Protein AF-A0A521W3B1-F1 (afdb_monomer)

Secondary structure (DSSP, 8-state):
--------------------------------------EE-EEEEESSEEEEEES--SSEETTEEEEEEEEEPTTEEEEEEEES--BS-SSEEEEESS-EEEEEEEEEPEEEEEEEEESSEEEES-EEEEEETT--EEEEEEEPTTEEEEEEEETTEEEE--SEEEE-S--S-EEEEEEEEE-EEEEEEEE-SSEEEES-S-EEEETT--EEEEEEEPTTEEEEEEEETTEE--S-SEEEE-S--S-EEEEEEEEE-EE-EEEEEESSEEEEEES--SSEETTPEEEEEEEEPTTEEEEEEEES--BSSSEEEEE-SS-EEEEEEEEE-GGGG-EE-B--HHHHHT---TTS-SSPPPSS--EEEEEEEEE-SSS--B--EESS-EEEEEEETT-TT---EEEEES--S-------TT-EEEEEEEESSSS---EEE-BSSS--EEPPGGGEEEEEEEPPPP-HHHHHHHHT-SSS-S-SS-EEES--BGGGTBT-EEE-SHHHHHHHHEETTEE--SPP--SSEETTEE--S-BS---TTTS--HHHHHHHHHHHHHHHHHTTSS-S-GGGEEE--TT-TT-TTTTEEHHHHHHHHHHHHTTPPPPTTGGG--HHHHHHHHHHHHHTTB-SS-----S-SS-----SEEGGG-TTEEEPTTPPP---SS----

Radius of gyration: 71.53 Å; Cα contacts (8 Å, |Δi|>4): 1508; chains: 1; bounding box: 133×68×221 Å

Mean predicted aligned error: 15.99 Å

Sequence (674 aa):
MKSCKARGHKLPPPLPGTYEVNLTWNENVTAKDFGNRATYTLTVNATNGSVTKNPDVTAYPEGTSVILTATPAEGYHFANWSGNLSGSENPDTLLMDGNKTVTANFALQTFTITATAVGNGIISPPGVTSVSFGGSQAYAITPDTGYHIDSIVVDGVNVGAGTSYEFTAVIANHTIDAYFSINYYTITAYITAGGTTSPSGDTSVAYGSDVTYMFYPDEGYHVENVWIDSVLVGAVSSYTFSDVASSHYLEVQFAINTYALNITIVGSGSVVKNPDQTLYNHGTTVLLTAVPSLGYFFGAWSGDASGFTDTASVTMTGEKNVTVTFVFDTAYLQTFRTASYDVWSRAVDRAGKLKAEKKKNANVVFQFNLVADASRLLMLEFSMNAAGYVTPKNSPAETLDTFTGKLPPALVLDVNGGDTITVVSLGNQGKKIKVKYGWGTSKRLKLPDSAFAENRPTLPMPNLHNVGEMLFGKTTSAFLNGLSVGIPQGLKNGNSVLLKKYNDVVSSMRKKNLFHSTSGKCLDSIGGKPMSKQQKNLPPDKHNNAFFAELLTLKLNIAASAWNYFPNGFGELTFDDPNNLTNPMNGKMINDIIPYADSLLSCVNLASPFSTMTVSEIHATISKIDSAFTAPSVDTLSFADSLRLTGVKPLFQVPFLQLTPGIVPKRVISLEAS

pLDDT: mean 87.37, std 15.31, range [28.8, 98.56]

Foldseek 3Di:
DDDDDDDDDDDDDDDDDDDDDDDDDDDDDDDDDDDDFDWAAEAEAEDQWDKDWVVDDRTHGQFDKIWIAIGGHPQKDFDWKDWQGTDRDGRDIDTPNHHTYIYTDIDGDKAWEAEEEAPAWDKPPHGIDIATAQAKDKIFTGGDQQKAFQFKAKQNRTPGGDRMDMDGRDPYHIYIYIYIDGDKAKAAEAEDPFWAKVVGGIDIDTAQAKDKIFIGGDQQKAFQWKDKQNHTPGGDRMDMDGRDPYHIYIYTYMDGDKEAAAEAEADAWDKDWVVDDRIDTAFDKIKIATGGAAQWDWAWKDFQWTDRDSITMHTPNYYGYMYTYIHGNCQLQDFWAFAFLVLLLCKDEPVSHRAKHDQDFFKKKWKFKDAAQAQFFKAKFKPAWKWWFKDFPVGRVDTQFIDTTGDDDDTGGRDGHGTMMMITIMGRHQDFMWMWMDGHDPDTDTDDPVRIPGGHGFTDDIISNVLLQQCLDPVAHLQCQADKFAAQDDPAGFQIEGANGSVQVSQQQEDRPHGQDDEAAARQDWPPHGRPHYHNHHHCVTHRHLLSSLLSRLVSSQSCQLQQQIPHCLQQKQFADPVCNPQPSHRPRNVRLNVVSSCQNSVHADDPPCRPPHSRSSSVVSSLSSPQFHDSDQDDDTPDPDNHTYGRGGNSSRSGIHRNPPDDGDNDDHPDDD

Nearest PDB structures (foldseek):
  6qe7-assembly2_B  TM=2.746E-01  e=2.166E-01  Acetivibrio thermocellus
  6qdi-assembly1_A  TM=1.644E-01  e=8.496E-03  Acetivibrio clariflavus
  6qe7-assembly1_A  TM=1.475E-01  e=1.251E-01  Acetivibrio thermocellus
  6qe7-assembly3_C  TM=2.201E-01  e=9.023E-01  Acetivibrio thermocellus
  6v1v-assembly1_C  TM=1.370E-01  e=1.251E-01  Bacillus thuringiensis

Solvent-accessible surface area (backbone atoms only — not comparable to full-atom values): 37167 Å² total; per-residue (Å²): 138,87,79,90,84,87,89,88,90,91,88,86,90,92,86,90,84,91,83,90,83,93,80,87,78,91,81,91,79,84,86,79,91,77,70,93,71,62,65,25,44,75,48,78,46,56,57,66,38,44,71,50,57,43,75,76,71,86,58,41,52,62,73,40,69,31,38,41,37,67,47,50,32,92,57,34,37,74,57,32,42,33,77,78,42,72,53,65,71,75,63,40,77,47,70,32,84,51,72,40,46,34,32,49,42,48,41,74,35,68,31,46,36,38,31,42,55,50,66,52,43,47,40,40,73,62,41,77,45,82,42,48,51,58,34,67,52,70,34,44,38,48,51,34,95,53,36,38,61,61,33,30,28,46,77,84,42,75,77,48,58,64,60,55,53,70,52,64,58,35,84,57,68,48,39,38,41,39,31,39,38,76,37,71,28,46,37,42,50,51,72,43,72,44,44,50,48,44,69,70,53,69,43,82,40,48,47,62,40,68,50,63,39,39,54,46,52,38,97,51,32,37,58,59,36,28,29,50,72,88,43,79,76,35,65,59,63,56,53,70,51,65,58,34,83,61,64,46,41,40,39,40,40,35,39,72,40,69,27,45,74,46,80,46,80,43,73,46,59,52,72,50,55,45,72,76,70,79,59,40,48,48,68,41,64,34,41,37,38,58,44,54,32,87,47,31,39,78,55,34,42,31,75,67,31,69,44,79,53,60,53,47,64,41,66,29,84,48,74,39,51,32,35,42,35,26,43,74,46,70,73,34,62,48,39,33,40,35,43,28,45,67,57,49,61,62,31,47,20,102,83,76,44,76,40,53,44,68,99,48,50,40,27,14,46,34,26,36,64,49,68,35,89,44,71,38,41,44,35,57,35,50,79,46,42,31,38,37,41,31,20,42,64,91,42,76,88,47,74,72,50,73,52,69,46,60,50,74,84,76,50,90,44,94,47,51,53,67,42,45,37,32,41,46,38,42,29,71,45,37,45,69,79,52,46,29,35,28,65,71,55,93,65,66,48,72,61,58,86,83,53,40,82,36,61,45,52,33,55,50,69,58,37,59,40,39,55,42,49,47,42,46,28,95,90,56,34,63,36,82,92,28,46,72,46,34,49,65,41,74,103,46,30,7,23,19,32,46,26,73,40,45,70,29,47,52,38,26,46,26,46,94,93,44,57,48,76,44,70,46,62,48,31,60,50,44,88,90,39,71,27,74,42,49,29,60,54,62,25,24,94,56,66,36,31,33,33,61,40,33,57,54,28,45,57,48,35,35,48,31,7,44,70,47,35,19,32,66,35,60,34,53,22,20,31,37,41,85,91,44,81,82,45,89,58,48,80,30,35,50,59,67,48,48,63,59,49,23,27,42,33,27,65,41,83,53,62,84,92,51,56,79,70,49,54,60,60,55,34,52,53,47,50,52,59,22,44,61,28,44,59,98,68,72,60,76,44,61,81,53,100,65,70,43,41,58,45,68,47,36,40,63,80,32,86,40,53,43,82,35,85,94,62,73,63,66,78,63,79,66,86,79,90,130

Structure (mmCIF, N/CA/C/O backbone):
data_AF-A0A521W3B1-F1
#
_entry.id   AF-A0A521W3B1-F1
#
loop_
_atom_site.group_PDB
_atom_site.id
_atom_site.type_symbol
_atom_site.label_atom_id
_atom_site.label_alt_id
_atom_site.label_comp_id
_atom_site.label_asym_id
_atom_site.label_entity_id
_atom_site.label_seq_id
_atom_site.pdbx_PDB_ins_code
_atom_site.Cartn_x
_atom_site.Cartn_y
_atom_site.Cartn_z
_atom_site.occupancy
_atom_site.B_iso_or_equiv
_atom_site.auth_seq_id
_atom_site.auth_comp_id
_atom_site.auth_asym_id
_atom_site.auth_atom_id
_atom_site.pdbx_PDB_model_num
ATOM 1 N N . MET A 1 1 ? -72.314 27.930 79.823 1.00 35.38 1 MET A N 1
ATOM 2 C CA . MET A 1 1 ? -73.583 28.131 80.578 1.00 35.38 1 MET A CA 1
ATOM 3 C C . MET A 1 1 ? -73.934 26.814 81.258 1.00 35.38 1 MET A C 1
ATOM 5 O O . MET A 1 1 ? -73.541 25.803 80.703 1.00 35.38 1 MET A O 1
ATOM 9 N N . LYS A 1 2 ? -74.646 26.713 82.387 1.00 40.19 2 LYS A N 1
ATOM 10 C CA . LYS A 1 2 ? -75.172 27.641 83.427 1.00 40.19 2 LYS A CA 1
ATOM 11 C C . LYS A 1 2 ? -75.538 26.714 84.620 1.00 40.19 2 LYS A C 1
ATOM 13 O O . LYS A 1 2 ? -75.957 25.598 84.351 1.00 40.19 2 LYS A O 1
ATOM 18 N N . SER A 1 3 ? -75.500 27.059 85.909 1.00 42.88 3 SER A N 1
ATOM 19 C CA . SER A 1 3 ? -74.935 28.177 86.698 1.00 42.88 3 SER A CA 1
ATOM 20 C C . SER A 1 3 ? -75.215 27.883 88.199 1.00 42.88 3 SER A C 1
ATOM 22 O O . SER A 1 3 ? -75.872 26.886 88.479 1.00 42.88 3 SER A O 1
ATOM 24 N N . CYS A 1 4 ? -74.855 28.788 89.131 1.00 37.09 4 CYS A N 1
ATOM 25 C CA . CYS A 1 4 ? -75.240 28.778 90.572 1.00 37.09 4 CYS A CA 1
ATOM 26 C C . CYS A 1 4 ? -74.471 27.779 91.493 1.00 37.09 4 CYS A C 1
ATOM 28 O O . CYS A 1 4 ? -74.009 26.761 91.005 1.00 37.09 4 CYS A O 1
ATOM 30 N N . LYS A 1 5 ? -74.286 28.000 92.821 1.00 38.69 5 LYS A N 1
ATOM 31 C CA . LYS A 1 5 ? -74.581 29.169 93.711 1.00 38.69 5 LYS A CA 1
ATOM 32 C C . LYS A 1 5 ? -73.788 29.172 95.064 1.00 38.69 5 LYS A C 1
ATOM 34 O O . LYS A 1 5 ? -73.980 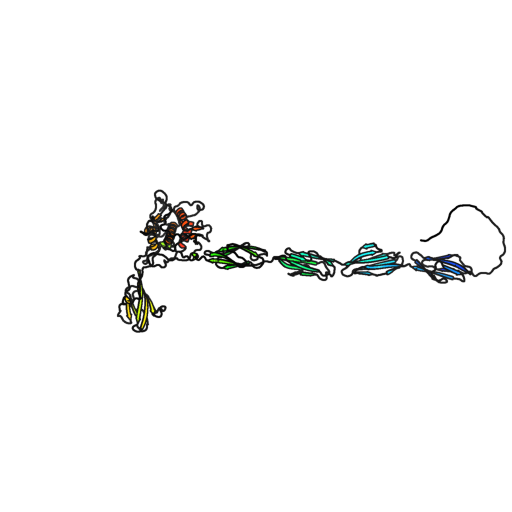28.280 95.870 1.00 38.69 5 LYS A O 1
ATOM 39 N N . ALA A 1 6 ? -73.050 30.262 95.333 1.00 41.06 6 ALA A N 1
ATOM 40 C CA . ALA A 1 6 ? -72.999 31.125 96.553 1.00 41.06 6 ALA A CA 1
ATOM 41 C C . ALA A 1 6 ? -72.744 30.651 98.036 1.00 41.06 6 ALA A C 1
ATOM 43 O O . ALA A 1 6 ? -73.473 29.817 98.559 1.00 41.06 6 ALA A O 1
ATOM 44 N N . ARG A 1 7 ? -71.933 31.480 98.761 1.00 35.88 7 ARG A N 1
ATOM 45 C CA . ARG A 1 7 ? -71.733 31.692 100.248 1.00 35.88 7 ARG A CA 1
ATOM 46 C C . ARG A 1 7 ? -70.858 30.676 101.033 1.00 35.88 7 ARG A C 1
ATOM 48 O O . ARG A 1 7 ? -70.851 29.514 100.669 1.00 35.88 7 ARG A O 1
ATOM 55 N N . GLY A 1 8 ? -70.131 31.026 102.123 1.00 37.16 8 GLY A N 1
ATOM 56 C CA . GLY A 1 8 ? -69.824 32.326 102.796 1.00 37.16 8 GLY A CA 1
ATOM 57 C C . GLY A 1 8 ? -69.044 32.173 104.150 1.00 37.16 8 GLY A C 1
ATOM 58 O O . GLY A 1 8 ? -69.120 31.110 104.751 1.00 37.16 8 GLY A O 1
ATOM 59 N N . HIS A 1 9 ? -68.305 33.194 104.648 1.00 39.91 9 HIS A N 1
ATOM 60 C CA . HIS A 1 9 ? -67.368 33.125 105.821 1.00 39.91 9 HIS A CA 1
ATOM 61 C C . HIS A 1 9 ? -67.829 33.841 107.128 1.00 39.91 9 HIS A C 1
ATOM 63 O O . HIS A 1 9 ? -68.325 34.962 107.013 1.00 39.91 9 HIS A O 1
ATOM 69 N N . LYS A 1 10 ? -67.472 33.323 108.337 1.00 35.34 10 LYS A N 1
ATOM 70 C CA . LYS A 1 10 ? -66.626 33.975 109.405 1.00 35.34 10 LYS A CA 1
ATOM 71 C C . LYS A 1 10 ? -66.477 33.154 110.734 1.00 35.34 10 LYS A C 1
ATOM 73 O O . LYS A 1 10 ? -66.978 32.043 110.817 1.00 35.34 10 LYS A O 1
ATOM 78 N N . LEU A 1 11 ? -65.693 33.687 111.694 1.00 35.09 11 LEU A N 1
ATOM 79 C CA . LEU A 1 11 ? -65.062 33.112 112.927 1.00 35.09 11 LEU A CA 1
ATOM 80 C C . LEU A 1 11 ? -65.792 33.525 114.254 1.00 35.09 11 LEU A C 1
ATOM 82 O O . LEU A 1 11 ? -66.697 34.352 114.138 1.00 35.09 11 LEU A O 1
ATOM 86 N N . PRO A 1 12 ? -65.273 33.274 115.496 1.00 56.25 12 PRO A N 1
ATOM 87 C CA . PRO A 1 12 ? -64.873 32.045 116.253 1.00 56.25 12 PRO A CA 1
ATOM 88 C C . PRO A 1 12 ? -65.523 32.043 117.697 1.00 56.25 12 PRO A C 1
ATOM 90 O O . PRO A 1 12 ? -66.515 32.759 117.846 1.00 56.25 12 PRO A O 1
ATOM 93 N N . PRO A 1 13 ? -65.019 31.409 118.807 1.00 53.50 13 PRO A N 1
ATOM 94 C CA . PRO A 1 13 ? -64.042 30.321 119.062 1.00 53.50 13 PRO A CA 1
ATOM 95 C C . PRO A 1 13 ? -64.770 29.064 119.661 1.00 53.50 13 PRO A C 1
ATOM 97 O O . PRO A 1 13 ? -65.581 28.582 118.871 1.00 53.50 13 PRO A O 1
ATOM 100 N N . PRO A 1 14 ? -64.636 28.489 120.909 1.00 41.62 14 PRO A N 1
ATOM 101 C CA . PRO A 1 14 ? -63.786 28.675 122.124 1.00 41.62 14 PRO A CA 1
ATOM 102 C C . PRO A 1 14 ? -62.988 27.391 122.567 1.00 41.62 14 PRO A C 1
ATOM 104 O O . PRO A 1 14 ? -62.739 26.513 121.749 1.00 41.62 14 PRO A O 1
ATOM 107 N N . LEU A 1 15 ? -62.600 27.274 123.858 1.00 46.12 15 LEU A N 1
ATOM 108 C CA . LEU A 1 15 ? -62.095 26.068 124.577 1.00 46.12 15 LEU A CA 1
ATOM 109 C C . LEU A 1 15 ? -62.776 25.968 125.968 1.00 46.12 15 LEU A C 1
ATOM 111 O O . LEU A 1 15 ? -63.083 27.023 126.531 1.00 46.12 15 LEU A O 1
ATOM 115 N N . PRO A 1 16 ? -63.071 24.762 126.510 1.00 41.06 16 PRO A N 1
ATOM 116 C CA . PRO A 1 16 ? -62.206 24.055 127.493 1.00 41.06 16 PRO A CA 1
ATOM 117 C C . PRO A 1 16 ? -62.251 22.505 127.300 1.00 41.06 16 PRO A C 1
ATOM 119 O O . PRO A 1 16 ? -62.850 22.048 126.334 1.00 41.06 16 PRO A O 1
ATOM 122 N N . GLY A 1 17 ? -61.683 21.603 128.118 1.00 36.12 17 GLY A N 1
ATOM 123 C CA . GLY A 1 17 ? -60.849 21.661 129.336 1.00 36.12 17 GLY A CA 1
ATOM 124 C C . GLY A 1 17 ? -60.565 20.229 129.854 1.00 36.12 17 GLY A C 1
ATOM 125 O O . GLY A 1 17 ? -61.241 19.290 129.438 1.00 36.12 17 GLY A O 1
ATOM 126 N N . THR A 1 18 ? -59.568 20.031 130.725 1.00 33.84 18 THR A N 1
ATOM 127 C CA . THR A 1 18 ? -59.170 18.704 131.249 1.00 33.84 18 THR A CA 1
ATOM 128 C C . THR A 1 18 ? -59.907 18.299 132.529 1.00 33.84 18 THR A C 1
ATOM 130 O O . THR A 1 18 ? -60.139 19.131 133.403 1.00 33.84 18 THR A O 1
ATOM 133 N N . TYR A 1 19 ? -60.175 16.996 132.680 1.00 40.00 19 TYR A N 1
ATOM 134 C CA . TYR A 1 19 ? -60.638 16.378 133.929 1.00 40.00 19 TYR A CA 1
ATOM 135 C C . TYR A 1 19 ? -59.984 15.004 134.120 1.00 40.00 19 TYR A C 1
ATOM 137 O O . TYR A 1 19 ? -60.148 14.121 133.281 1.00 40.00 19 TYR A O 1
ATOM 145 N N . GLU A 1 20 ? -59.281 14.810 135.236 1.00 36.75 20 GLU A N 1
ATOM 146 C CA . GLU A 1 20 ? -58.991 13.472 135.761 1.00 36.75 20 GLU A CA 1
ATOM 147 C C . GLU A 1 20 ? -60.171 12.999 136.615 1.00 36.75 20 GLU A C 1
ATOM 149 O O . GLU A 1 20 ? -60.759 13.786 137.359 1.00 36.75 20 GLU A O 1
ATOM 154 N N . VAL A 1 21 ? -60.495 11.706 136.553 1.00 36.50 21 VAL A N 1
ATOM 155 C CA . VAL A 1 21 ? -61.472 11.072 137.448 1.00 36.50 21 VAL A CA 1
ATOM 156 C C . VAL A 1 21 ? -60.883 9.767 137.971 1.00 36.50 21 VAL A C 1
ATOM 158 O O . VAL A 1 21 ? -60.970 8.723 137.330 1.00 36.50 21 VAL A O 1
ATOM 161 N N . ASN A 1 22 ? -60.285 9.829 139.162 1.00 35.62 22 ASN A N 1
ATOM 162 C CA . ASN A 1 22 ? -59.974 8.635 139.941 1.00 35.62 22 ASN A CA 1
ATOM 163 C C . ASN A 1 22 ? -61.256 8.150 140.633 1.00 35.62 22 ASN A C 1
ATOM 165 O O . ASN A 1 22 ? -61.787 8.840 141.501 1.00 35.62 22 ASN A O 1
ATOM 169 N N . LEU A 1 23 ? -61.733 6.959 140.268 1.00 36.31 23 LEU A N 1
ATOM 170 C CA . LEU A 1 23 ? -62.827 6.268 140.951 1.00 36.31 23 LEU A CA 1
ATOM 171 C C . LEU A 1 23 ? -62.409 4.837 141.286 1.00 36.31 23 LEU A C 1
ATOM 173 O O . LEU A 1 23 ? -62.502 3.930 140.463 1.00 36.31 23 LEU A O 1
ATOM 177 N N . THR A 1 24 ? -61.968 4.640 142.524 1.00 41.38 24 THR A N 1
ATOM 178 C CA . THR A 1 24 ? -61.891 3.321 143.151 1.00 41.38 24 THR A CA 1
ATOM 179 C C . THR A 1 24 ? -63.218 3.015 143.837 1.00 41.38 24 THR A C 1
ATOM 181 O O . THR A 1 24 ? -63.711 3.820 144.625 1.00 41.38 24 THR A O 1
ATOM 184 N N . TRP A 1 25 ? -63.780 1.832 143.589 1.00 31.67 25 TRP A N 1
ATOM 185 C CA . TRP A 1 25 ? -64.790 1.257 144.476 1.00 31.67 25 TRP A CA 1
ATOM 186 C C . TRP A 1 25 ? -64.670 -0.265 144.509 1.00 31.67 25 TRP A C 1
ATOM 188 O O . TRP A 1 25 ? -64.909 -0.944 143.512 1.00 31.67 25 TRP A O 1
ATOM 198 N N . ASN A 1 26 ? -64.300 -0.791 145.675 1.00 39.19 26 ASN A N 1
ATOM 199 C CA . ASN A 1 26 ? -64.553 -2.183 146.014 1.00 39.19 26 ASN A CA 1
ATOM 200 C C . ASN A 1 26 ? -66.007 -2.267 146.482 1.00 39.19 26 ASN A C 1
ATOM 202 O O . ASN A 1 26 ? -66.344 -1.558 147.422 1.00 39.19 26 ASN A O 1
ATOM 206 N N . GLU A 1 27 ? -66.823 -3.151 145.908 1.00 40.72 27 GLU A N 1
ATOM 207 C CA . GLU A 1 27 ? -67.439 -4.259 146.660 1.00 40.72 27 GLU A CA 1
ATOM 208 C C . GLU A 1 27 ? -68.340 -5.133 145.776 1.00 40.72 27 GLU A C 1
ATOM 210 O O . GLU A 1 27 ? -68.701 -4.785 144.652 1.00 40.72 27 GLU A O 1
ATOM 215 N N . ASN A 1 28 ? -68.633 -6.335 146.271 1.00 38.62 28 ASN A N 1
ATOM 216 C CA . ASN A 1 28 ? -69.286 -7.394 145.510 1.00 38.62 28 ASN A CA 1
ATOM 217 C C . ASN A 1 28 ? -70.799 -7.169 145.379 1.00 38.62 28 ASN A C 1
ATOM 219 O O . ASN A 1 28 ? -71.488 -6.985 146.381 1.00 38.62 28 ASN A O 1
ATOM 223 N N . VAL A 1 29 ? -71.338 -7.371 144.175 1.00 39.66 29 VAL A N 1
ATOM 224 C CA . VAL A 1 29 ? -72.739 -7.779 143.985 1.00 39.66 29 VAL A CA 1
ATOM 225 C C . VAL A 1 29 ? -72.744 -9.105 143.229 1.00 39.66 29 VAL A C 1
ATOM 227 O O . VAL A 1 29 ? -72.025 -9.279 142.246 1.00 39.66 29 VAL A O 1
ATOM 230 N N . THR A 1 30 ? -73.503 -10.072 143.738 1.00 39.09 30 THR A N 1
ATOM 231 C CA . THR A 1 30 ? -73.473 -11.469 143.296 1.00 39.09 30 THR A CA 1
ATOM 232 C C . THR A 1 30 ? -74.085 -11.682 141.913 1.00 39.09 30 THR A C 1
ATOM 234 O O . THR A 1 30 ? -75.020 -10.996 141.499 1.00 39.09 30 THR A O 1
ATOM 237 N N . ALA A 1 31 ? -73.563 -12.685 141.203 1.00 35.56 31 ALA A N 1
ATOM 238 C CA . ALA A 1 31 ? -74.021 -13.048 139.871 1.00 35.56 31 ALA A CA 1
ATOM 239 C C . ALA A 1 31 ? -75.492 -13.494 139.856 1.00 35.56 31 ALA A C 1
ATOM 241 O O . ALA A 1 31 ? -75.948 -14.237 140.728 1.00 35.56 31 ALA A O 1
ATOM 242 N N . LYS A 1 32 ? -76.203 -13.112 138.792 1.00 39.34 32 LYS A N 1
ATOM 243 C CA . LYS A 1 32 ? -77.441 -13.765 138.370 1.00 39.34 32 LYS A CA 1
ATOM 244 C C . LYS A 1 32 ? -77.099 -14.637 137.167 1.00 39.34 32 LYS A C 1
ATOM 246 O O . LYS A 1 32 ? -76.738 -14.101 136.122 1.00 39.34 32 LYS A O 1
ATOM 251 N N . ASP A 1 33 ? -77.143 -15.953 137.354 1.00 43.66 33 ASP A N 1
ATOM 252 C CA . ASP A 1 33 ? -76.769 -16.927 136.325 1.00 43.66 33 ASP A CA 1
ATOM 253 C C . ASP A 1 33 ? -77.606 -16.730 135.050 1.00 43.66 33 ASP A C 1
ATOM 255 O O . ASP A 1 33 ? -78.838 -16.696 135.092 1.00 43.66 33 ASP A O 1
ATOM 259 N N . PHE A 1 34 ? -76.903 -16.581 133.929 1.00 41.25 34 PHE A N 1
ATOM 260 C CA . PHE A 1 34 ? -77.459 -16.517 132.585 1.00 41.25 34 PHE A CA 1
ATOM 261 C C . PHE A 1 34 ? -76.656 -17.400 131.629 1.00 41.25 34 PHE A C 1
ATOM 263 O O . PHE A 1 34 ? -76.143 -16.923 130.621 1.00 41.25 34 PHE A O 1
ATOM 270 N N . GLY A 1 35 ? -76.610 -18.697 131.937 1.00 47.25 35 GLY A N 1
ATOM 271 C CA . GLY A 1 35 ? -76.574 -19.767 130.941 1.00 47.25 35 GLY A CA 1
ATOM 272 C C . GLY A 1 35 ? -75.286 -19.848 130.126 1.00 47.25 35 GLY A C 1
ATOM 273 O O . GLY A 1 35 ? -75.034 -19.035 129.243 1.00 47.25 35 GLY A O 1
ATOM 274 N N . ASN A 1 36 ? -74.519 -20.907 130.381 1.00 47.75 36 ASN A N 1
ATOM 275 C CA . ASN A 1 36 ? -73.306 -21.299 129.665 1.00 47.75 36 ASN A CA 1
ATOM 276 C C . ASN A 1 36 ? -73.469 -21.239 128.127 1.00 47.75 36 ASN A C 1
ATOM 278 O O . ASN A 1 36 ? -73.874 -22.223 127.506 1.00 47.75 36 ASN A O 1
ATOM 282 N N . ARG A 1 37 ? -73.180 -20.079 127.516 1.00 61.00 37 ARG A N 1
ATOM 283 C CA . ARG A 1 37 ? -73.238 -19.891 126.060 1.00 61.00 37 ARG A CA 1
ATOM 284 C C . ARG A 1 37 ? -72.166 -20.746 125.410 1.00 61.00 37 ARG A C 1
ATOM 286 O O . ARG A 1 37 ? -71.028 -20.757 125.880 1.00 61.00 37 ARG A O 1
ATOM 293 N N . ALA A 1 38 ? -72.514 -21.411 124.313 1.00 75.25 38 ALA A N 1
ATOM 294 C CA . ALA A 1 38 ? -71.528 -22.133 123.532 1.00 75.25 38 ALA A CA 1
ATOM 295 C C . ALA A 1 38 ? -70.429 -21.164 123.069 1.00 75.25 38 ALA A C 1
ATOM 297 O O . ALA A 1 38 ? -70.707 -20.068 122.569 1.00 75.25 38 ALA A O 1
ATOM 298 N N . THR A 1 39 ? -69.177 -21.562 123.276 1.00 83.31 39 THR A N 1
ATOM 299 C CA . THR A 1 39 ? -68.014 -20.881 122.718 1.00 83.31 39 THR A CA 1
ATOM 300 C C . THR A 1 39 ? -67.378 -21.780 121.673 1.00 83.31 39 THR A C 1
ATOM 302 O O . THR A 1 39 ? -67.251 -22.991 121.860 1.00 83.31 39 THR A O 1
ATOM 305 N N . TYR A 1 40 ? -67.011 -21.178 120.549 1.00 90.00 40 TYR A N 1
ATOM 306 C CA . TYR A 1 40 ? -66.576 -21.890 119.360 1.00 90.00 40 TYR A CA 1
ATOM 307 C C . TYR A 1 40 ? -65.163 -21.492 118.954 1.00 90.00 40 TYR A C 1
ATOM 309 O O . TYR A 1 40 ? -64.764 -20.332 119.079 1.00 90.00 40 TYR A O 1
ATOM 317 N N . THR A 1 41 ? -64.397 -22.454 118.449 1.00 90.81 41 THR A N 1
ATOM 318 C CA . THR A 1 41 ? -63.052 -22.218 117.920 1.00 90.81 41 THR A CA 1
ATOM 319 C C . THR A 1 41 ? -63.105 -21.834 116.443 1.00 90.81 41 THR A C 1
ATOM 321 O O . THR A 1 41 ? -63.886 -22.386 115.665 1.00 90.81 41 THR A O 1
ATOM 324 N N . LEU A 1 42 ? -62.246 -20.887 116.057 1.00 91.75 42 LEU A N 1
ATOM 325 C CA . LEU A 1 42 ? -62.015 -20.507 114.666 1.00 91.75 42 LEU A CA 1
ATOM 326 C C . LEU A 1 42 ? -60.562 -20.801 114.287 1.00 91.75 42 LEU A C 1
ATOM 328 O O . LEU A 1 42 ? -59.644 -20.085 114.692 1.00 91.75 42 LEU A O 1
ATOM 332 N N . THR A 1 43 ? -60.367 -21.847 113.490 1.00 91.94 43 THR A N 1
ATOM 333 C CA . THR A 1 43 ? -59.073 -22.169 112.881 1.00 91.94 43 THR A CA 1
ATOM 334 C C . THR A 1 43 ? -58.944 -21.407 111.566 1.00 91.94 43 THR A C 1
ATOM 336 O O . THR A 1 43 ? -59.787 -21.556 110.681 1.00 91.94 43 THR A O 1
ATOM 339 N N . VAL A 1 44 ? -57.885 -20.609 111.418 1.00 92.31 44 VAL A N 1
ATOM 340 C CA . VAL A 1 44 ? -57.539 -19.954 110.148 1.00 92.31 44 VAL A CA 1
ATOM 341 C C . VAL A 1 44 ? -56.277 -20.577 109.563 1.00 92.31 44 VAL A C 1
ATOM 343 O O . VAL A 1 44 ? -55.263 -20.685 110.248 1.00 92.31 44 VAL A O 1
ATOM 346 N N . ASN A 1 45 ? -56.347 -20.978 108.296 1.00 92.19 45 ASN A N 1
ATOM 347 C CA . ASN A 1 45 ? -55.228 -21.533 107.542 1.00 92.19 45 ASN A CA 1
ATOM 348 C C . ASN A 1 45 ? -54.794 -20.546 106.452 1.00 92.19 45 ASN A C 1
ATOM 350 O O . ASN A 1 45 ? -55.631 -19.949 105.768 1.00 92.19 45 ASN A O 1
ATOM 354 N N . ALA A 1 46 ? -53.485 -20.413 106.261 1.00 90.69 46 ALA A N 1
ATOM 355 C CA . ALA A 1 46 ? -52.885 -19.610 105.206 1.00 90.69 46 ALA A CA 1
ATOM 356 C C . ALA A 1 46 ? -51.560 -20.244 104.769 1.00 90.69 46 ALA A C 1
ATOM 358 O O . ALA A 1 46 ? -50.794 -20.717 105.607 1.00 90.69 46 ALA A O 1
ATOM 359 N N . THR A 1 47 ? -51.286 -20.201 103.468 1.00 87.69 47 THR A N 1
ATOM 360 C CA . THR A 1 47 ? -50.003 -20.584 102.867 1.00 87.69 47 THR A CA 1
ATOM 361 C C . THR A 1 47 ? -49.714 -19.579 101.760 1.00 87.69 47 THR A C 1
ATOM 363 O O . THR A 1 47 ? -50.623 -19.242 101.007 1.00 87.69 47 THR A O 1
ATOM 366 N N . ASN A 1 48 ? -48.478 -19.081 101.664 1.00 89.50 48 ASN A N 1
ATOM 367 C CA . ASN A 1 48 ? -48.094 -17.979 100.763 1.00 89.50 48 ASN A CA 1
ATOM 368 C C . ASN A 1 48 ? -48.837 -16.650 101.038 1.00 89.50 48 ASN A C 1
ATOM 370 O O . ASN A 1 48 ? -49.081 -15.831 100.153 1.00 89.50 48 ASN A O 1
ATOM 374 N N . GLY A 1 49 ? -49.183 -16.439 102.305 1.00 91.12 49 GLY A N 1
ATOM 375 C CA . GLY A 1 49 ? -49.843 -15.252 102.830 1.00 91.12 49 GLY A CA 1
ATOM 376 C C . GLY A 1 49 ? -50.185 -15.458 104.303 1.00 91.12 49 GLY A C 1
ATOM 377 O O . GLY A 1 49 ? -49.728 -16.414 104.931 1.00 91.12 49 GLY A O 1
ATOM 378 N N . SER A 1 50 ? -50.998 -14.569 104.861 1.00 92.00 50 SER A N 1
ATOM 379 C CA . SER A 1 50 ? -51.436 -14.606 106.259 1.00 92.00 50 SER A CA 1
ATOM 380 C C . SER A 1 50 ? -52.908 -14.221 106.385 1.00 92.00 50 SER A C 1
ATOM 382 O O . SER A 1 50 ? -53.457 -13.557 105.507 1.00 92.00 50 SER A O 1
ATOM 384 N N . VAL A 1 51 ? -53.548 -14.636 107.480 1.00 94.06 51 VAL A N 1
ATOM 385 C CA . VAL A 1 51 ? -54.921 -14.244 107.824 1.00 94.06 51 VAL A CA 1
ATOM 386 C C . VAL A 1 51 ? -54.926 -13.632 109.213 1.00 94.06 51 VAL A C 1
ATOM 388 O O . VAL A 1 51 ? -54.512 -14.281 110.174 1.00 94.06 51 VAL A O 1
ATOM 391 N N . THR A 1 52 ? -55.416 -12.400 109.328 1.00 93.44 52 THR A N 1
ATOM 392 C CA . THR A 1 52 ? -55.692 -11.766 110.622 1.00 93.44 52 THR A CA 1
ATOM 393 C C . THR A 1 52 ? -57.173 -11.895 110.968 1.00 93.44 52 THR A C 1
ATOM 395 O O . THR A 1 52 ? -58.035 -11.872 110.089 1.00 93.44 52 THR A O 1
ATOM 398 N N . LYS A 1 53 ? -57.459 -12.063 112.262 1.00 93.56 53 LYS A N 1
ATOM 399 C CA . LYS A 1 53 ? -58.810 -12.122 112.838 1.00 93.56 53 LYS A CA 1
ATOM 400 C C . LYS A 1 53 ? -59.084 -10.817 113.581 1.00 93.56 53 LYS A C 1
ATOM 402 O O . LYS A 1 53 ? -58.190 -10.301 114.249 1.00 93.56 53 LYS A O 1
ATOM 407 N N . ASN A 1 54 ? -60.304 -10.296 113.502 1.00 92.25 54 ASN A N 1
ATOM 408 C CA . ASN A 1 54 ? -60.737 -9.166 114.320 1.00 92.25 54 ASN A CA 1
ATOM 409 C C . ASN A 1 54 ? -62.193 -9.356 114.801 1.00 92.25 54 ASN A C 1
ATOM 411 O O . ASN A 1 54 ? -63.098 -9.350 113.962 1.00 92.25 54 ASN A O 1
ATOM 415 N N . PRO A 1 55 ? -62.445 -9.506 116.117 1.00 89.00 55 PRO A N 1
ATOM 416 C CA . PRO A 1 55 ? -61.448 -9.633 117.190 1.00 89.00 55 PRO A CA 1
ATOM 417 C C . PRO A 1 55 ? -60.613 -10.917 117.042 1.00 89.00 55 PRO A C 1
ATOM 419 O O . PRO A 1 55 ? -61.094 -11.888 116.467 1.00 89.00 55 PRO A O 1
ATOM 422 N N . ASP A 1 56 ? -59.386 -10.945 117.573 1.00 92.00 56 ASP A N 1
ATOM 423 C CA . ASP A 1 56 ? -58.621 -12.193 117.715 1.00 92.00 56 ASP A CA 1
ATOM 424 C C . ASP A 1 56 ? -58.695 -12.698 119.163 1.00 92.00 56 ASP A C 1
ATOM 426 O O . ASP A 1 56 ? -58.102 -12.120 120.075 1.00 92.00 56 ASP A O 1
ATOM 430 N N . VAL A 1 57 ? -59.457 -13.773 119.371 1.00 88.06 57 VAL A N 1
ATOM 431 C CA . VAL A 1 57 ? -59.578 -14.488 120.647 1.00 88.06 57 VAL A CA 1
ATOM 432 C C . VAL A 1 57 ? -59.499 -16.004 120.443 1.00 88.06 57 VAL A C 1
ATOM 434 O O . VAL A 1 57 ? -59.708 -16.525 119.346 1.00 88.06 57 VAL A O 1
ATOM 437 N N . THR A 1 58 ? -59.192 -16.733 121.519 1.00 84.56 58 THR A N 1
ATOM 438 C CA . THR A 1 58 ? -59.016 -18.197 121.505 1.00 84.56 58 THR A CA 1
ATOM 439 C C . THR A 1 58 ? -60.325 -18.978 121.360 1.00 84.56 58 THR A C 1
ATOM 441 O O . THR A 1 58 ? -60.310 -20.091 120.836 1.00 84.56 58 THR A O 1
ATOM 444 N N . ALA A 1 59 ? -61.451 -18.406 121.791 1.00 86.88 59 ALA A N 1
ATOM 445 C CA . ALA A 1 59 ? -62.793 -18.932 121.563 1.00 86.88 59 ALA A CA 1
ATOM 446 C C . ALA A 1 59 ? -63.810 -17.781 121.497 1.00 86.88 59 ALA A C 1
ATOM 448 O O . ALA A 1 59 ? -63.704 -16.805 122.240 1.00 86.88 59 ALA A O 1
ATOM 449 N N . TYR A 1 60 ? -64.800 -17.911 120.617 1.00 89.25 60 TYR A N 1
ATOM 450 C CA . TYR A 1 60 ? -65.782 -16.874 120.297 1.00 89.25 60 TYR A CA 1
ATOM 451 C C . TYR A 1 60 ? -67.151 -17.261 120.862 1.00 89.25 60 TYR A C 1
ATOM 453 O O . TYR A 1 60 ? -67.579 -18.392 120.629 1.00 89.25 60 TYR A O 1
ATOM 461 N N . PRO A 1 61 ? -67.868 -16.371 121.569 1.00 87.75 61 PRO A N 1
ATOM 462 C CA . PRO A 1 61 ? -69.266 -16.605 121.915 1.00 87.75 61 PRO A CA 1
ATOM 463 C C . PRO A 1 61 ? -70.130 -16.823 120.667 1.00 87.75 61 PRO A C 1
ATOM 465 O O . PRO A 1 61 ? -69.954 -16.132 119.660 1.00 87.75 61 PRO A O 1
ATOM 468 N N . GLU A 1 62 ? -71.094 -17.736 120.756 1.00 86.69 62 GLU A N 1
ATOM 469 C CA . GLU A 1 62 ? -72.135 -17.933 119.744 1.00 86.69 62 GLU A CA 1
ATOM 470 C C . GLU A 1 62 ? -72.760 -16.598 119.284 1.00 86.69 62 GLU A C 1
ATOM 472 O O . GLU A 1 62 ? -73.140 -15.749 120.099 1.00 86.69 62 GLU A O 1
ATOM 477 N N . GLY A 1 63 ? -72.834 -16.407 117.963 1.00 85.38 63 GLY A N 1
ATOM 478 C CA . GLY A 1 63 ? -73.334 -15.188 117.321 1.00 85.38 63 GLY A CA 1
ATOM 479 C C . GLY A 1 63 ? -72.310 -14.056 117.160 1.00 85.38 63 GLY A C 1
ATOM 480 O O . GLY A 1 63 ? -72.683 -12.969 116.725 1.00 85.38 63 GLY A O 1
ATOM 481 N N . THR A 1 64 ? -71.030 -14.270 117.486 1.00 91.44 64 THR A N 1
ATOM 482 C CA . THR A 1 64 ? -69.973 -13.267 117.249 1.00 91.44 64 THR A CA 1
ATOM 483 C C . THR A 1 64 ? -69.608 -13.188 115.766 1.00 91.44 64 THR A C 1
ATOM 485 O O . THR A 1 64 ? -69.250 -14.201 115.168 1.00 91.44 64 THR A O 1
ATOM 488 N N . SER A 1 65 ? -69.632 -11.986 115.188 1.00 90.12 65 SER A N 1
ATOM 489 C CA . SER A 1 65 ? -69.040 -11.712 113.873 1.00 90.12 65 SER A CA 1
ATOM 490 C C . SER A 1 65 ? -67.532 -11.481 113.995 1.00 90.12 65 SER A C 1
ATOM 492 O O . SER A 1 65 ? -67.098 -10.650 114.792 1.00 90.12 65 SER A O 1
ATOM 494 N N . VAL A 1 66 ? -66.743 -12.188 113.188 1.00 92.94 66 VAL A N 1
ATOM 495 C CA . VAL A 1 66 ? -65.281 -12.079 113.113 1.00 92.94 66 VAL A CA 1
ATOM 496 C C . VAL A 1 66 ? -64.896 -11.642 111.707 1.00 92.94 66 VAL A C 1
ATOM 498 O O . VAL A 1 66 ? -65.196 -12.336 110.738 1.00 92.94 66 VAL A O 1
ATOM 501 N N . ILE A 1 67 ? -64.225 -10.502 111.589 1.00 93.31 67 ILE A N 1
ATOM 502 C CA . ILE A 1 67 ? -63.672 -10.037 110.317 1.00 93.31 67 ILE A CA 1
ATOM 503 C C . ILE A 1 67 ? -62.362 -10.788 110.069 1.00 93.31 67 ILE A C 1
ATOM 505 O O . ILE A 1 67 ? -61.492 -10.829 110.944 1.00 93.31 67 ILE A O 1
ATOM 509 N N . LEU A 1 68 ? -62.227 -11.372 108.882 1.00 94.56 68 LEU A N 1
ATOM 510 C CA . LEU A 1 68 ? -61.019 -12.025 108.399 1.00 94.56 68 LEU A CA 1
ATOM 511 C C . LEU A 1 68 ? -60.404 -11.188 107.278 1.00 94.56 68 LEU A C 1
ATOM 513 O O . LEU A 1 68 ? -61.063 -10.898 106.281 1.00 94.56 68 LEU A O 1
ATOM 517 N N . THR A 1 69 ? -59.129 -10.831 107.430 1.00 94.12 69 THR A N 1
ATOM 518 C CA . THR A 1 69 ? -58.356 -10.130 106.394 1.00 94.12 69 THR A CA 1
ATOM 519 C C . THR A 1 69 ? -57.233 -11.036 105.917 1.00 94.12 69 THR A C 1
ATOM 521 O O . THR A 1 69 ? -56.386 -11.445 106.713 1.00 94.12 69 THR A O 1
ATOM 524 N N . ALA A 1 70 ? -57.210 -11.345 104.624 1.00 93.81 70 ALA A N 1
ATOM 525 C CA . ALA A 1 70 ? -56.143 -12.097 103.983 1.00 93.81 70 ALA A CA 1
ATOM 526 C C . ALA A 1 70 ? -55.086 -11.140 103.410 1.00 93.81 70 ALA A C 1
ATOM 528 O O . ALA A 1 70 ? -55.366 -10.376 102.486 1.00 93.81 70 ALA A O 1
ATOM 529 N N . THR A 1 71 ? -53.857 -11.210 103.917 1.00 93.12 71 THR A N 1
ATOM 530 C CA . THR A 1 71 ? -52.714 -10.433 103.414 1.00 93.12 71 THR A CA 1
ATOM 531 C C . THR A 1 71 ? -51.793 -11.364 102.622 1.00 93.12 71 THR A C 1
ATOM 533 O O . THR A 1 71 ? -51.190 -12.253 103.237 1.00 93.12 71 THR A O 1
ATOM 536 N N . PRO A 1 72 ? -51.673 -11.213 101.288 1.00 92.88 72 PRO A N 1
ATOM 537 C CA . PRO A 1 72 ? -50.774 -12.032 100.474 1.00 92.88 72 PRO A CA 1
ATOM 538 C C . PRO A 1 72 ? -49.301 -11.848 100.848 1.00 92.88 72 PRO A C 1
ATOM 540 O O . PRO A 1 72 ? -48.909 -10.796 101.356 1.00 92.88 72 PRO A O 1
ATOM 543 N N . ALA A 1 73 ? -48.479 -12.861 100.571 1.00 90.44 73 ALA A N 1
ATOM 544 C CA . ALA A 1 73 ? -47.029 -12.694 100.534 1.00 90.44 73 ALA A CA 1
ATOM 545 C C . ALA A 1 73 ? -46.591 -11.980 99.239 1.00 90.44 73 ALA A C 1
ATOM 547 O O . ALA A 1 73 ? -47.360 -11.873 98.282 1.00 90.44 73 ALA A O 1
ATOM 548 N N . GLU A 1 74 ? -45.341 -11.516 99.195 1.00 88.31 74 GLU A N 1
ATOM 549 C CA . GLU A 1 74 ? -44.753 -10.941 97.981 1.00 88.31 74 GLU A CA 1
ATOM 550 C C . GLU A 1 74 ? -44.843 -11.925 96.802 1.00 88.31 74 GLU A C 1
ATOM 552 O O . GLU A 1 74 ? -44.582 -13.120 96.947 1.00 88.31 74 GLU A O 1
ATOM 557 N N . GLY A 1 75 ? -45.270 -11.421 95.642 1.00 86.88 75 GLY A N 1
ATOM 558 C CA . GLY A 1 75 ? -45.515 -12.225 94.446 1.00 86.88 75 GLY A CA 1
ATOM 559 C C . GLY A 1 75 ? -46.816 -13.030 94.437 1.00 86.88 75 GLY A C 1
ATOM 560 O O . GLY A 1 75 ? -47.075 -13.716 93.452 1.00 86.88 75 GLY A O 1
ATOM 561 N N . TYR A 1 76 ? -47.660 -12.946 95.469 1.00 91.75 76 TYR A N 1
ATOM 562 C CA . TYR A 1 76 ? -48.971 -13.601 95.517 1.00 91.75 76 TYR A CA 1
ATOM 563 C C . TYR A 1 76 ? -50.117 -12.584 95.546 1.00 91.75 76 TYR A C 1
ATOM 565 O O . TYR A 1 76 ? -49.981 -11.467 96.038 1.00 91.75 76 TYR A O 1
ATOM 573 N N . HIS A 1 77 ? -51.289 -13.007 95.075 1.00 91.69 77 HIS A N 1
ATOM 574 C CA . HIS A 1 77 ? -52.556 -12.310 95.280 1.00 91.69 77 HIS A CA 1
ATOM 575 C C . HIS A 1 77 ? -53.537 -13.204 96.044 1.00 91.69 77 HIS A C 1
ATOM 577 O O . HIS A 1 77 ? -53.439 -14.433 96.025 1.00 91.69 77 HIS A O 1
ATOM 583 N N . PHE A 1 78 ? -54.491 -12.591 96.742 1.00 94.12 78 PHE A N 1
ATOM 584 C CA . PHE A 1 78 ? -55.594 -13.328 97.350 1.00 94.12 78 PHE A CA 1
ATOM 585 C C . PHE A 1 78 ? -56.567 -13.770 96.254 1.00 94.12 78 PHE A C 1
ATOM 587 O O . PHE A 1 78 ? -57.017 -12.938 95.470 1.00 94.12 78 PHE A O 1
ATOM 594 N N . ALA A 1 79 ? -56.878 -15.066 96.204 1.00 92.12 79 ALA A N 1
ATOM 595 C CA . ALA A 1 79 ? -57.808 -15.627 95.231 1.00 92.12 79 ALA A CA 1
ATOM 596 C C . ALA A 1 79 ? -59.225 -15.731 95.815 1.00 92.12 79 ALA A C 1
ATOM 598 O O . ALA A 1 79 ? -60.167 -15.161 95.267 1.00 92.12 79 ALA A O 1
ATOM 599 N N . ASN A 1 80 ? -59.381 -16.459 96.927 1.00 94.25 80 ASN A N 1
ATOM 600 C CA . ASN A 1 80 ? -60.680 -16.705 97.556 1.00 94.25 80 ASN A CA 1
ATOM 601 C C . ASN A 1 80 ? -60.557 -17.289 98.973 1.00 94.25 80 ASN A C 1
ATOM 603 O O . ASN A 1 80 ? -59.562 -17.931 99.321 1.00 94.25 80 ASN A O 1
ATOM 607 N N . TRP A 1 81 ? -61.631 -17.180 99.753 1.00 94.94 81 TRP A N 1
ATOM 608 C CA . TRP A 1 81 ? -61.850 -17.972 100.965 1.00 94.94 81 TRP A CA 1
ATOM 609 C C . TRP A 1 81 ? -62.374 -19.373 100.627 1.00 94.94 81 TRP A C 1
ATOM 611 O O . TRP A 1 81 ? -63.066 -19.572 99.622 1.00 94.94 81 TRP A O 1
ATOM 621 N N . SER A 1 82 ? -62.055 -20.354 101.470 1.00 92.25 82 SER A N 1
ATOM 622 C CA . SER A 1 82 ? -62.647 -21.696 101.440 1.00 92.25 82 SER A CA 1
ATOM 623 C C . SER A 1 82 ? -62.808 -22.283 102.851 1.00 92.25 82 SER A C 1
ATOM 625 O O . SER A 1 82 ? -62.254 -21.773 103.830 1.00 92.25 82 SER A O 1
ATOM 627 N N . GLY A 1 83 ? -63.577 -23.370 102.972 1.00 92.19 83 GLY A N 1
ATOM 628 C CA . GLY A 1 83 ? -63.962 -23.963 104.255 1.00 92.19 83 GLY A CA 1
ATOM 629 C C . GLY A 1 83 ? -65.332 -23.451 104.693 1.00 92.19 83 GLY A C 1
ATOM 630 O O . GLY A 1 83 ? -66.303 -23.597 103.958 1.00 92.19 83 GLY A O 1
ATOM 631 N N . ASN A 1 84 ? -65.423 -22.853 105.882 1.00 94.06 84 ASN A N 1
ATOM 632 C CA . ASN A 1 84 ? -66.664 -22.256 106.389 1.00 94.06 84 ASN A CA 1
ATOM 633 C C . ASN A 1 84 ? -66.906 -20.798 105.944 1.00 94.06 84 ASN A C 1
ATOM 635 O O . ASN A 1 84 ? -67.880 -20.200 106.394 1.00 94.06 84 ASN A O 1
ATOM 639 N N . LEU A 1 85 ? -66.051 -20.255 105.074 1.00 91.62 85 LEU A N 1
ATOM 640 C CA . LEU A 1 85 ? -66.220 -18.980 104.371 1.00 91.62 85 LEU A CA 1
ATOM 641 C C . LEU A 1 85 ? -65.942 -19.204 102.878 1.00 91.62 85 LEU A C 1
ATOM 643 O O . LEU A 1 85 ? -65.201 -20.128 102.527 1.00 91.62 85 LEU A O 1
ATOM 647 N N . SER A 1 86 ? -66.536 -18.400 102.000 1.00 90.12 86 SER A N 1
ATOM 648 C CA . SER A 1 86 ? -66.422 -18.565 100.548 1.00 90.12 86 SER A CA 1
ATOM 649 C C . SER A 1 86 ? -66.633 -17.248 99.804 1.00 90.12 86 SER A C 1
ATOM 651 O O . SER A 1 86 ? -67.370 -16.380 100.254 1.00 90.12 86 SER A O 1
ATOM 653 N N . GLY A 1 87 ? -66.002 -17.124 98.634 1.00 89.38 87 GLY A N 1
ATOM 654 C CA . GLY A 1 87 ? -66.000 -15.894 97.836 1.00 89.38 87 GLY A CA 1
ATOM 655 C C . GLY A 1 87 ? -64.632 -15.214 97.822 1.00 89.38 87 GLY A C 1
ATOM 656 O O . GLY A 1 87 ? -63.661 -15.737 98.371 1.00 89.38 87 GLY A O 1
ATOM 657 N N . SER A 1 88 ? -64.550 -14.072 97.141 1.00 92.44 88 SER A N 1
ATOM 658 C CA . SER A 1 88 ? -63.310 -13.318 96.904 1.00 92.44 88 SER A CA 1
ATOM 659 C C . SER A 1 88 ? -63.310 -11.920 97.536 1.00 92.44 88 SER A C 1
ATOM 661 O O . SER A 1 88 ? -62.413 -11.130 97.248 1.00 92.44 88 SER A O 1
ATOM 663 N N . GLU A 1 89 ? -64.300 -11.588 98.371 1.00 92.69 89 GLU A N 1
ATOM 664 C CA . GLU A 1 89 ? -64.256 -10.356 99.167 1.00 92.69 89 GLU A CA 1
ATOM 665 C C . GLU A 1 89 ? -63.161 -10.468 100.237 1.00 92.69 89 GLU A C 1
ATOM 667 O O . GLU A 1 89 ? -62.904 -11.542 100.783 1.00 92.69 89 GLU A O 1
ATOM 672 N N . ASN A 1 90 ? -62.443 -9.374 100.481 1.00 91.94 90 ASN A N 1
ATOM 673 C CA . ASN A 1 90 ? -61.315 -9.343 101.405 1.00 91.94 90 ASN A CA 1
ATOM 674 C C . ASN A 1 90 ? -61.062 -7.897 101.876 1.00 91.94 90 ASN A C 1
ATOM 676 O O . ASN A 1 90 ? -60.697 -7.060 101.045 1.00 91.94 90 ASN A O 1
ATOM 680 N N . PRO A 1 91 ? -61.221 -7.580 103.173 1.00 92.62 91 PRO A N 1
ATOM 681 C CA . PRO A 1 91 ? -61.681 -8.470 104.243 1.00 92.62 91 PRO A CA 1
ATOM 682 C C . PRO A 1 91 ? -63.140 -8.929 104.076 1.00 92.62 91 PRO A C 1
ATOM 684 O O . PRO A 1 91 ? -63.921 -8.285 103.383 1.00 92.62 91 PRO A O 1
ATOM 687 N N . ASP A 1 92 ? -63.495 -10.023 104.746 1.00 95.44 92 ASP A N 1
ATOM 688 C CA . ASP A 1 92 ? -64.835 -10.637 104.752 1.00 95.44 92 ASP A CA 1
ATOM 689 C C . ASP A 1 92 ? -65.224 -11.042 106.194 1.00 95.44 92 ASP A C 1
ATOM 691 O O . ASP A 1 92 ? -64.369 -11.089 107.082 1.00 95.44 92 ASP A O 1
ATOM 695 N N . THR A 1 93 ? -66.509 -11.270 106.481 1.00 92.31 93 THR A N 1
ATOM 696 C CA . THR A 1 93 ? -67.046 -11.423 107.847 1.00 92.31 93 THR A CA 1
ATOM 697 C C . THR A 1 93 ? -67.682 -12.789 108.090 1.00 92.31 93 THR A C 1
ATOM 699 O O . THR A 1 93 ? -68.705 -13.140 107.507 1.00 92.31 93 THR A O 1
ATOM 702 N N . LEU A 1 94 ? -67.137 -13.527 109.057 1.00 92.56 94 LEU A N 1
ATOM 703 C CA . LEU A 1 94 ? -67.622 -14.837 109.477 1.00 92.56 94 LEU A CA 1
ATOM 704 C C . LEU A 1 94 ? -68.473 -14.751 110.753 1.00 92.56 94 LEU A C 1
ATOM 706 O O . LEU A 1 94 ? -68.005 -14.262 111.778 1.00 92.56 94 LEU A O 1
ATOM 710 N N . LEU A 1 95 ? -69.695 -15.287 110.730 1.00 92.75 95 LEU A N 1
ATOM 711 C CA . LEU A 1 95 ? -70.538 -15.425 111.925 1.00 92.75 95 LEU A CA 1
ATOM 712 C C . LEU A 1 95 ? -70.237 -16.741 112.660 1.00 92.75 95 LEU A C 1
ATOM 714 O O . LEU A 1 95 ? -70.311 -17.810 112.062 1.00 92.75 95 LEU A O 1
ATOM 718 N N . MET A 1 96 ? -69.939 -16.692 113.959 1.00 91.12 96 MET A N 1
ATOM 719 C CA . MET A 1 96 ? -69.615 -17.876 114.766 1.00 91.12 96 MET A CA 1
ATOM 720 C C . MET A 1 96 ? -70.872 -18.561 115.330 1.00 91.12 96 MET A C 1
ATOM 722 O O . MET A 1 96 ? -71.289 -18.294 116.454 1.00 91.12 96 MET A O 1
ATOM 726 N N . ASP A 1 97 ? -71.456 -19.466 114.542 1.00 89.00 97 ASP A N 1
ATOM 727 C CA . ASP A 1 97 ? -72.583 -20.360 114.889 1.00 89.00 97 ASP A CA 1
ATOM 728 C C . ASP A 1 97 ? -72.152 -21.814 115.216 1.00 89.00 97 ASP A C 1
ATOM 730 O O . ASP A 1 97 ? -72.979 -22.700 115.423 1.00 89.00 97 ASP A O 1
ATOM 734 N N . GLY A 1 98 ? -70.844 -22.075 115.229 1.00 90.62 98 GLY A N 1
ATOM 735 C CA . GLY A 1 98 ? -70.248 -23.393 115.419 1.00 90.62 98 GLY A CA 1
ATOM 736 C C . GLY A 1 98 ? -68.723 -23.321 115.362 1.00 90.62 98 GLY A C 1
ATOM 737 O O . GLY A 1 98 ? -68.160 -22.281 115.014 1.00 90.62 98 GLY A O 1
ATOM 738 N N . ASN A 1 99 ? -68.034 -24.426 115.671 1.00 91.00 99 ASN A N 1
ATOM 739 C CA . ASN A 1 99 ? -66.593 -24.532 115.408 1.00 91.00 99 ASN A CA 1
ATOM 740 C C . ASN A 1 99 ? -66.353 -24.449 113.896 1.00 91.00 99 ASN A C 1
ATOM 742 O O . ASN A 1 99 ? -66.975 -25.193 113.134 1.00 91.00 99 ASN A O 1
ATOM 746 N N . LYS A 1 100 ? -65.452 -23.564 113.462 1.00 93.19 100 LYS A N 1
ATOM 747 C CA . LYS A 1 100 ? -65.225 -23.272 112.041 1.00 93.19 100 LYS A CA 1
ATOM 748 C C . LYS A 1 100 ? -63.751 -23.330 111.662 1.00 93.19 100 LYS A C 1
ATOM 750 O O . LYS A 1 100 ? -62.866 -23.003 112.449 1.00 93.19 100 LYS A O 1
ATOM 755 N N . THR A 1 101 ? -63.500 -23.721 110.418 1.00 92.94 101 THR A N 1
ATOM 756 C CA . THR A 1 101 ? -62.191 -23.645 109.766 1.00 92.94 101 THR A CA 1
ATOM 757 C C . THR A 1 101 ? -62.319 -22.843 108.477 1.00 92.94 101 THR A C 1
ATOM 759 O O . THR A 1 101 ? -63.156 -23.156 107.631 1.00 92.94 101 THR A O 1
ATOM 762 N N . VAL A 1 102 ? -61.485 -21.818 108.315 1.00 93.94 102 VAL A N 1
ATOM 763 C CA . VAL A 1 102 ? -61.419 -20.990 107.104 1.00 93.94 102 VAL A CA 1
ATOM 764 C C . VAL A 1 102 ? -59.999 -21.007 106.556 1.00 93.94 102 VAL A C 1
ATOM 766 O O . VAL A 1 102 ? -59.035 -20.901 107.309 1.00 93.94 102 VAL A O 1
ATOM 769 N N . THR A 1 103 ? -59.865 -21.139 105.241 1.00 94.06 103 THR A N 1
ATOM 770 C CA . THR A 1 103 ? -58.579 -21.092 104.540 1.00 94.06 103 THR A CA 1
ATOM 771 C C . THR A 1 103 ? -58.574 -19.914 103.574 1.00 94.06 103 THR A C 1
ATOM 773 O O . THR A 1 103 ? -59.482 -19.794 102.751 1.00 94.06 103 THR A O 1
ATOM 776 N N . ALA A 1 104 ? -57.559 -19.054 103.664 1.00 92.50 104 ALA A N 1
ATOM 777 C CA . ALA A 1 104 ? -57.265 -18.089 102.609 1.00 92.50 104 ALA A CA 1
ATOM 778 C C . ALA A 1 104 ? -56.421 -18.769 101.533 1.00 92.50 104 ALA A C 1
ATOM 780 O O . ALA A 1 104 ? -55.329 -19.270 101.813 1.00 92.50 104 ALA A O 1
ATOM 781 N N . ASN A 1 105 ? -56.927 -18.779 100.305 1.00 92.31 105 ASN A N 1
ATOM 782 C CA . ASN A 1 105 ? -56.221 -19.328 99.158 1.00 92.31 105 ASN A CA 1
ATOM 783 C C . ASN A 1 105 ? -55.514 -18.171 98.448 1.00 92.31 105 ASN A C 1
ATOM 785 O O . ASN A 1 105 ? -56.158 -17.213 98.014 1.00 92.31 105 ASN A O 1
ATOM 789 N N . PHE A 1 106 ? -54.190 -18.258 98.349 1.00 93.12 106 PHE A N 1
ATOM 790 C CA . PHE A 1 106 ? -53.356 -17.282 97.657 1.00 93.12 106 PHE A CA 1
ATOM 791 C C . PHE A 1 106 ? -52.813 -17.904 96.374 1.00 93.12 106 PHE A C 1
ATOM 793 O O . PHE A 1 106 ? -52.237 -18.993 96.401 1.00 93.12 106 PHE A O 1
ATOM 800 N N . ALA A 1 107 ? -52.996 -17.214 95.253 1.00 90.06 107 ALA A N 1
ATOM 801 C CA . ALA A 1 107 ? -52.490 -17.629 93.954 1.00 90.06 107 ALA A CA 1
ATOM 802 C C . ALA A 1 107 ? -51.253 -16.799 93.592 1.00 90.06 107 ALA A C 1
ATOM 804 O O . ALA A 1 107 ? -51.187 -15.600 93.868 1.00 90.06 107 ALA A O 1
ATOM 805 N N . LEU A 1 108 ? -50.254 -17.446 92.993 1.00 89.75 108 LEU A N 1
ATOM 806 C CA . LEU A 1 108 ? -49.044 -16.771 92.530 1.00 89.75 108 LEU A CA 1
ATOM 807 C C . LEU A 1 108 ? -49.426 -15.765 91.433 1.00 89.75 108 LEU A C 1
ATOM 809 O O . LEU A 1 108 ? -50.235 -16.072 90.557 1.00 89.75 108 LEU A O 1
ATOM 813 N N . GLN A 1 109 ? -48.898 -14.547 91.508 1.00 91.44 109 GLN A N 1
ATOM 814 C CA . GLN A 1 109 ? -49.126 -13.521 90.499 1.00 91.44 109 GLN A CA 1
ATOM 815 C C . GLN A 1 109 ? -48.397 -13.896 89.204 1.00 91.44 109 GLN A C 1
ATOM 817 O O . GLN A 1 109 ? -47.266 -14.381 89.227 1.00 91.44 109 GLN A O 1
ATOM 822 N N . THR A 1 110 ? -49.052 -13.653 88.072 1.00 92.75 110 THR A N 1
ATOM 823 C CA . THR A 1 110 ? -48.514 -13.892 86.731 1.00 92.75 110 THR A CA 1
ATOM 824 C C . THR A 1 110 ? -48.521 -12.603 85.924 1.00 92.75 110 THR A C 1
ATOM 826 O O . THR A 1 110 ? -49.521 -11.882 85.933 1.00 92.75 110 THR A O 1
ATOM 829 N N . PHE A 1 111 ? -47.445 -12.355 85.191 1.00 94.88 111 PHE A N 1
ATOM 830 C CA . PHE A 1 111 ? -47.311 -11.256 84.243 1.00 94.88 111 PHE A CA 1
ATOM 831 C C . PHE A 1 111 ? -47.349 -11.766 82.806 1.00 94.88 111 PHE A C 1
ATOM 833 O O . PHE A 1 111 ? -47.060 -12.931 82.535 1.00 94.88 111 PHE A O 1
ATOM 840 N N . THR A 1 112 ? -47.688 -10.882 81.875 1.00 96.88 112 THR A N 1
ATOM 841 C CA . THR A 1 112 ? -47.709 -11.177 80.441 1.00 96.88 112 THR A CA 1
ATOM 842 C C . THR A 1 112 ? -46.509 -10.560 79.741 1.00 96.88 112 THR A C 1
ATOM 844 O O . THR A 1 112 ? -46.318 -9.344 79.818 1.00 96.88 112 THR A O 1
ATOM 847 N N . ILE A 1 113 ? -45.769 -11.369 78.989 1.00 97.81 113 ILE A N 1
ATOM 848 C CA . ILE A 1 113 ? -44.798 -10.896 78.000 1.00 97.81 113 ILE A CA 1
ATOM 849 C C . ILE A 1 113 ? -45.416 -11.083 76.614 1.00 97.81 113 ILE A C 1
ATOM 851 O O . ILE A 1 113 ? -45.873 -12.180 76.291 1.00 97.81 113 ILE A O 1
ATOM 855 N N . THR A 1 114 ? -45.463 -10.024 75.806 1.00 97.50 114 THR A N 1
ATOM 856 C CA . THR A 1 114 ? -45.997 -10.078 74.434 1.00 97.50 114 THR A CA 1
ATOM 857 C C . THR A 1 114 ? -44.852 -10.060 73.430 1.00 97.50 114 THR A C 1
ATOM 859 O O . THR A 1 114 ? -44.090 -9.098 73.409 1.00 97.50 114 THR A O 1
ATOM 862 N N . ALA A 1 115 ? -44.737 -11.109 72.617 1.00 97.44 115 ALA A N 1
ATOM 863 C CA . ALA A 1 115 ? -43.671 -11.282 71.636 1.00 97.44 115 ALA A CA 1
ATOM 864 C C . ALA A 1 115 ? -44.178 -11.151 70.190 1.00 97.44 115 ALA A C 1
ATOM 866 O O . ALA A 1 115 ? -45.064 -11.905 69.771 1.00 97.44 115 ALA A O 1
ATOM 867 N N . THR A 1 116 ? -43.579 -10.245 69.415 1.00 97.06 116 THR A N 1
ATOM 868 C CA . THR A 1 116 ? -43.944 -9.963 68.016 1.00 97.06 116 THR A CA 1
ATOM 869 C C . THR A 1 116 ? -42.750 -10.162 67.083 1.00 97.06 116 THR A C 1
ATOM 871 O O . THR A 1 116 ? -41.631 -9.761 67.394 1.00 97.06 116 THR A O 1
ATOM 874 N N . ALA A 1 117 ? -42.989 -10.738 65.905 1.00 96.31 117 ALA A N 1
ATOM 875 C CA . ALA A 1 117 ? -42.057 -10.687 64.781 1.00 96.31 117 ALA A CA 1
ATOM 876 C C . ALA A 1 117 ? -42.561 -9.658 63.758 1.00 96.31 117 ALA A C 1
ATOM 878 O O . ALA A 1 117 ? -43.741 -9.665 63.403 1.00 96.31 117 ALA A O 1
ATOM 879 N N . VAL A 1 118 ? -41.676 -8.774 63.295 1.00 93.38 118 VAL A N 1
ATOM 880 C CA . VAL A 1 118 ? -41.983 -7.687 62.359 1.00 93.38 118 VAL A CA 1
ATOM 881 C C . VAL A 1 118 ? -41.054 -7.793 61.149 1.00 93.38 118 VAL A C 1
ATOM 883 O O . VAL A 1 118 ? -39.911 -7.339 61.171 1.00 93.38 118 VAL A O 1
ATOM 886 N N . GLY A 1 119 ? -41.552 -8.417 60.083 1.00 91.38 119 GLY A N 1
ATOM 887 C CA . GLY A 1 119 ? -40.785 -8.716 58.872 1.00 91.38 119 GLY A CA 1
ATOM 888 C C . GLY A 1 119 ? -40.754 -10.215 58.584 1.00 91.38 119 GLY A C 1
ATOM 889 O O . GLY A 1 119 ? -41.714 -10.919 58.886 1.00 91.38 119 GLY A O 1
ATOM 890 N N . ASN A 1 120 ? -39.658 -10.681 57.985 1.00 93.44 120 ASN A N 1
ATOM 891 C CA . ASN A 1 120 ? -39.486 -12.062 57.529 1.00 93.44 120 ASN A CA 1
ATOM 892 C C . ASN A 1 120 ? -38.554 -12.807 58.498 1.00 93.44 120 ASN A C 1
ATOM 894 O O . ASN A 1 120 ? -37.324 -12.756 58.401 1.00 93.44 120 ASN A O 1
ATOM 898 N N . GLY A 1 121 ? -39.175 -13.421 59.497 1.00 95.50 121 GLY A N 1
ATOM 899 C CA . GLY A 1 121 ? -38.534 -14.192 60.549 1.00 95.50 121 GLY A CA 1
ATOM 900 C C . GLY A 1 121 ? -39.516 -14.494 61.677 1.00 95.50 121 GLY A C 1
ATOM 901 O O . GLY A 1 121 ? -40.665 -14.047 61.673 1.00 95.50 121 GLY A O 1
ATOM 902 N N . ILE A 1 122 ? -39.061 -15.259 62.665 1.00 96.38 122 ILE A N 1
ATOM 903 C CA . ILE A 1 122 ? -39.877 -15.720 63.790 1.00 96.38 122 ILE A CA 1
ATOM 904 C C . ILE A 1 122 ? -39.260 -15.348 65.138 1.00 96.38 122 ILE A C 1
ATOM 906 O O . ILE A 1 122 ? -38.042 -15.370 65.318 1.00 96.38 122 ILE A O 1
ATOM 910 N N . ILE A 1 123 ? -40.134 -15.083 66.111 1.00 97.75 123 ILE A N 1
ATOM 911 C CA . ILE A 1 123 ? -39.823 -15.091 67.542 1.00 97.75 123 ILE A CA 1
ATOM 912 C C . ILE A 1 123 ? -40.599 -16.238 68.198 1.00 97.75 123 ILE A C 1
ATOM 914 O O . ILE A 1 123 ? -41.763 -16.477 67.868 1.00 97.75 123 ILE A O 1
ATOM 918 N N . SER A 1 124 ? -39.949 -16.987 69.087 1.00 96.19 124 SER A N 1
ATOM 919 C CA . SER A 1 124 ? -40.512 -18.190 69.704 1.00 96.19 124 SER A CA 1
ATOM 920 C C . SER A 1 124 ? -40.273 -18.208 71.219 1.00 96.19 124 SER A C 1
ATOM 922 O O . SER A 1 124 ? -39.112 -18.108 71.625 1.00 96.19 124 SER A O 1
ATOM 924 N N . PRO A 1 125 ? -41.318 -18.364 72.059 1.00 96.19 125 PRO A N 1
ATOM 925 C CA . PRO A 1 125 ? -42.734 -18.482 71.688 1.00 96.19 125 PRO A CA 1
ATOM 926 C C . PRO A 1 125 ? -43.321 -17.162 71.129 1.00 96.19 125 PRO A C 1
ATOM 928 O O . PRO A 1 125 ? -42.961 -16.092 71.613 1.00 96.19 125 PRO A O 1
ATOM 931 N N . PRO A 1 126 ? -44.227 -17.202 70.134 1.00 93.94 126 PRO A N 1
ATOM 932 C CA . PRO A 1 126 ? -44.888 -16.005 69.610 1.00 93.94 126 PRO A CA 1
ATOM 933 C C . PRO A 1 126 ? -46.112 -15.603 70.449 1.00 93.94 126 PRO A C 1
ATOM 935 O O . PRO A 1 126 ? -46.792 -16.450 71.033 1.00 93.94 126 PRO A O 1
ATOM 938 N N . GLY A 1 127 ? -46.462 -14.316 70.437 1.00 93.44 127 GLY A N 1
ATOM 939 C CA . GLY A 1 127 ? -47.657 -13.792 71.100 1.00 93.44 127 GLY A CA 1
ATOM 940 C C . GLY A 1 127 ? -47.506 -13.668 72.618 1.00 93.44 127 GLY A C 1
ATOM 941 O O . GLY A 1 127 ? -46.429 -13.367 73.128 1.00 93.44 127 GLY A O 1
ATOM 942 N N . VAL A 1 128 ? -48.607 -13.841 73.355 1.00 96.25 128 VAL A N 1
ATOM 943 C CA . VAL A 1 128 ? -48.639 -13.615 74.809 1.00 96.25 128 VAL A CA 1
ATOM 944 C C . VAL A 1 128 ? -48.192 -14.861 75.572 1.00 96.25 128 VAL A C 1
ATOM 946 O O . VAL A 1 128 ? -48.873 -15.885 75.567 1.00 96.25 128 VAL A O 1
ATOM 949 N N . THR A 1 129 ? -47.079 -14.743 76.293 1.00 97.06 129 THR A N 1
ATOM 950 C CA . THR A 1 129 ? -46.593 -15.736 77.260 1.00 97.06 129 THR A CA 1
ATOM 951 C C . THR A 1 129 ? -46.924 -15.276 78.679 1.00 97.06 129 THR A C 1
ATOM 953 O O . THR A 1 129 ? -46.721 -14.108 79.009 1.00 97.06 129 THR A O 1
ATOM 956 N N . SER A 1 130 ? -47.426 -16.178 79.526 1.00 94.25 130 SER A N 1
ATOM 957 C CA . SER A 1 130 ? -47.684 -15.899 80.946 1.00 94.25 130 SER A CA 1
ATOM 958 C C . SER A 1 130 ? -46.531 -16.421 81.802 1.00 94.25 130 SER A C 1
ATOM 960 O O . SER A 1 130 ? -46.180 -17.597 81.701 1.00 94.25 130 SER A O 1
ATOM 962 N N . VAL A 1 131 ? -45.946 -15.557 82.633 1.00 95.25 131 VAL A N 1
ATOM 963 C CA . VAL A 1 131 ? -44.766 -15.846 83.462 1.00 95.25 131 VAL A CA 1
ATOM 964 C C . VAL A 1 131 ? -45.080 -15.528 84.922 1.00 95.25 131 VAL A C 1
ATOM 966 O O . VAL A 1 131 ? -45.559 -14.442 85.244 1.00 95.25 131 VAL A O 1
ATOM 969 N N . SER A 1 132 ? -44.820 -16.474 85.821 1.00 94.06 132 SER A N 1
ATOM 970 C CA . SER A 1 132 ? -44.973 -16.278 87.267 1.00 94.06 132 SER A CA 1
ATOM 971 C C . SER A 1 132 ? -44.030 -15.201 87.815 1.00 94.06 132 SER A C 1
ATOM 973 O O . SER A 1 132 ? -42.907 -15.065 87.333 1.00 94.06 132 SER A O 1
ATOM 975 N N . PHE A 1 133 ? -44.452 -14.494 88.868 1.00 92.31 133 PHE A N 1
ATOM 976 C CA . PHE A 1 133 ? -43.632 -13.512 89.587 1.00 92.31 133 PHE A CA 1
ATOM 977 C C . PHE A 1 133 ? -42.242 -14.072 89.933 1.00 92.31 133 PHE A C 1
ATOM 979 O O . PHE A 1 133 ? -42.125 -15.146 90.526 1.00 92.31 133 PHE A O 1
ATOM 986 N N . GLY A 1 134 ? -41.192 -13.338 89.558 1.00 90.88 134 GLY A N 1
ATOM 987 C CA . GLY A 1 134 ? -39.794 -13.716 89.773 1.00 90.88 134 GLY A CA 1
ATOM 988 C C . GLY A 1 134 ? -39.257 -14.806 88.832 1.00 90.88 134 GLY A C 1
ATOM 989 O O . GLY A 1 134 ? -38.095 -15.184 88.959 1.00 90.88 134 GLY A O 1
ATOM 990 N N . GLY A 1 135 ? -40.064 -15.310 87.892 1.00 94.88 135 GLY A N 1
ATOM 991 C CA . GLY A 1 135 ? -39.639 -16.280 86.880 1.00 94.88 135 GLY A CA 1
ATOM 992 C C . GLY A 1 135 ? -38.765 -15.678 85.772 1.00 94.88 135 GLY A C 1
ATOM 993 O O . GLY A 1 135 ? -38.583 -14.463 85.693 1.00 94.88 135 GLY A O 1
ATOM 994 N N . SER A 1 136 ? -38.264 -16.541 84.886 1.00 96.38 136 SER A N 1
ATOM 995 C CA . SER A 1 136 ? -37.558 -16.160 83.654 1.00 96.38 136 SER A CA 1
ATOM 996 C C . SER A 1 136 ? -38.280 -16.705 82.421 1.00 96.38 136 SER A C 1
ATOM 998 O O . SER A 1 136 ? -38.938 -17.743 82.499 1.00 96.38 136 SER A O 1
ATOM 1000 N N . GLN A 1 137 ? -38.115 -16.042 81.276 1.00 97.19 137 GLN A N 1
ATOM 1001 C CA . GLN A 1 137 ? -38.583 -16.514 79.973 1.00 97.19 137 GLN A CA 1
ATOM 1002 C C . GLN A 1 137 ? -37.578 -16.136 78.880 1.00 97.19 137 GLN A C 1
ATOM 1004 O O . GLN A 1 137 ? -37.327 -14.956 78.627 1.00 97.19 137 GLN A O 1
ATOM 1009 N N . ALA A 1 138 ? -37.045 -17.152 78.202 1.00 96.88 138 ALA A N 1
ATOM 1010 C CA . ALA A 1 138 ? -36.202 -16.987 77.025 1.00 96.88 138 ALA A CA 1
ATOM 1011 C C . ALA A 1 138 ? -37.039 -16.986 75.738 1.00 96.88 138 ALA A C 1
ATOM 1013 O O . ALA A 1 138 ? -37.985 -17.765 75.600 1.00 96.88 138 ALA A O 1
ATOM 1014 N N . TYR A 1 139 ? -36.647 -16.144 74.789 1.00 97.69 139 TYR A N 1
ATOM 1015 C CA . TYR A 1 139 ? -37.158 -16.093 73.426 1.00 97.69 139 TYR A CA 1
ATOM 1016 C C . TYR A 1 139 ? -36.031 -16.431 72.457 1.00 97.69 139 TYR A C 1
ATOM 1018 O O . TYR A 1 139 ? -34.938 -15.873 72.561 1.00 97.69 139 TYR A O 1
ATOM 1026 N N . ALA A 1 140 ? -36.296 -17.327 71.509 1.00 97.31 140 ALA A N 1
ATOM 1027 C CA . ALA A 1 140 ? -35.423 -17.579 70.366 1.00 97.31 140 ALA A CA 1
ATOM 1028 C C . ALA A 1 140 ? -35.910 -16.762 69.164 1.00 97.31 140 ALA A C 1
ATOM 1030 O O . ALA A 1 140 ? -37.116 -16.693 68.918 1.00 97.31 140 ALA A O 1
ATOM 1031 N N . ILE A 1 141 ? -34.982 -16.153 68.429 1.00 97.88 141 ILE A N 1
ATOM 1032 C CA . ILE A 1 141 ? -35.261 -15.276 67.291 1.00 97.88 141 ILE A CA 1
ATOM 1033 C C . ILE A 1 141 ? -34.480 -15.802 66.086 1.00 97.88 141 ILE A C 1
ATOM 1035 O O . ILE A 1 141 ? -33.251 -15.895 66.123 1.00 97.88 141 ILE A O 1
ATOM 1039 N N . THR A 1 142 ? -35.199 -16.142 65.019 1.00 97.00 142 THR A N 1
ATOM 1040 C CA . THR A 1 142 ? -34.638 -16.766 63.814 1.00 97.00 142 THR A CA 1
ATOM 1041 C C . THR A 1 142 ? -35.104 -15.984 62.585 1.00 97.00 142 THR A C 1
ATOM 1043 O O . THR A 1 142 ? -36.313 -15.916 62.366 1.00 97.00 142 THR A O 1
ATOM 1046 N N . PRO A 1 143 ? -34.201 -15.384 61.787 1.00 97.19 143 PRO A N 1
ATOM 1047 C CA . PRO A 1 143 ? -34.574 -14.749 60.525 1.00 97.19 143 PRO A CA 1
ATOM 1048 C C . PRO A 1 143 ? -34.961 -15.803 59.482 1.00 97.19 143 PRO A C 1
ATOM 1050 O O . PRO A 1 143 ? -34.447 -16.924 59.512 1.00 97.19 143 PRO A O 1
ATOM 1053 N N . ASP A 1 144 ? -35.818 -15.429 58.535 1.00 96.62 144 ASP A N 1
ATOM 1054 C CA . ASP A 1 144 ? -36.058 -16.260 57.354 1.00 96.62 144 ASP A CA 1
ATOM 1055 C C . ASP A 1 144 ? -34.824 -16.266 56.431 1.00 96.62 144 ASP A C 1
ATOM 1057 O O . ASP A 1 144 ? -33.969 -15.374 56.475 1.00 96.62 144 ASP A O 1
ATOM 1061 N N . THR A 1 145 ? -34.716 -17.277 55.566 1.00 95.06 145 THR A N 1
ATOM 1062 C CA . THR A 1 145 ? -33.627 -17.363 54.582 1.00 95.06 145 THR A CA 1
ATOM 1063 C C . THR A 1 145 ? -33.603 -16.111 53.704 1.00 95.06 145 THR A C 1
ATOM 1065 O O . THR A 1 145 ? -34.614 -15.745 53.111 1.00 95.06 145 THR A O 1
ATOM 1068 N N . GLY A 1 146 ? -32.441 -15.458 53.623 1.00 94.81 146 GLY A N 1
ATOM 1069 C CA . GLY A 1 146 ? -32.277 -14.192 52.903 1.00 94.81 146 GLY A CA 1
ATOM 1070 C C . GLY A 1 146 ? -32.409 -12.932 53.758 1.00 94.81 146 GLY A C 1
ATOM 1071 O O . GLY A 1 146 ? -32.172 -11.841 53.245 1.00 94.81 146 GLY A O 1
ATOM 1072 N N . TYR A 1 147 ? -32.725 -13.062 55.047 1.00 96.38 147 TYR A N 1
ATOM 1073 C CA . TYR A 1 147 ? -32.862 -11.950 55.987 1.00 96.38 147 TYR A CA 1
ATOM 1074 C C . TYR A 1 147 ? -31.837 -12.037 57.126 1.00 96.38 147 TYR A C 1
ATOM 1076 O O . TYR A 1 147 ? -31.176 -13.060 57.333 1.00 96.38 147 TYR A O 1
ATOM 1084 N N . HIS A 1 148 ? -31.711 -10.949 57.880 1.00 95.44 148 HIS A N 1
ATOM 1085 C CA . HIS A 1 148 ? -31.012 -10.889 59.159 1.00 95.44 148 HIS A CA 1
ATOM 1086 C C . HIS A 1 148 ? -31.880 -10.187 60.206 1.00 95.44 148 HIS A C 1
ATOM 1088 O O . HIS A 1 148 ? -32.838 -9.480 59.885 1.00 95.44 148 HIS A O 1
ATOM 1094 N N . ILE A 1 149 ? -31.536 -10.394 61.476 1.00 96.81 149 ILE A N 1
ATOM 1095 C CA . ILE A 1 149 ? -32.141 -9.673 62.597 1.00 96.81 149 ILE A CA 1
ATOM 1096 C C . ILE A 1 149 ? -31.583 -8.251 62.562 1.00 96.81 149 ILE A C 1
ATOM 1098 O O . ILE A 1 149 ? -30.381 -8.056 62.735 1.00 96.81 149 ILE A O 1
ATOM 1102 N N . ASP A 1 150 ? -32.454 -7.285 62.304 1.00 95.88 150 ASP A N 1
ATOM 1103 C CA . ASP A 1 150 ? -32.131 -5.860 62.243 1.00 95.88 150 ASP A CA 1
ATOM 1104 C C . ASP A 1 150 ? -31.953 -5.300 63.658 1.00 95.88 150 ASP A C 1
ATOM 1106 O O . ASP A 1 150 ? -30.925 -4.720 64.012 1.00 95.88 150 ASP A O 1
ATOM 1110 N N . SER A 1 151 ? -32.961 -5.540 64.497 1.00 95.94 151 SER A N 1
ATOM 1111 C CA . SER A 1 151 ? -33.012 -5.060 65.870 1.00 95.94 151 SER A CA 1
ATOM 1112 C C . SER A 1 151 ? -34.049 -5.822 66.696 1.00 95.94 151 SER A C 1
ATOM 1114 O O . SER A 1 151 ? -35.046 -6.327 66.180 1.00 95.94 151 SER A O 1
ATOM 1116 N N . ILE A 1 152 ? -33.813 -5.897 68.003 1.00 97.31 152 ILE A N 1
ATOM 1117 C CA . ILE A 1 152 ? -34.784 -6.328 69.007 1.00 97.31 152 ILE A CA 1
ATOM 1118 C C . ILE A 1 152 ? -35.168 -5.091 69.816 1.00 97.31 152 ILE A C 1
ATOM 1120 O O . ILE A 1 152 ? -34.294 -4.345 70.263 1.00 97.31 152 ILE A O 1
ATOM 1124 N N . VAL A 1 153 ? -36.460 -4.879 70.041 1.00 97.31 153 VAL A N 1
ATOM 1125 C CA . VAL A 1 153 ? -36.988 -3.795 70.872 1.00 97.31 153 VAL A CA 1
ATOM 1126 C C . VAL A 1 153 ? -37.716 -4.397 72.067 1.00 97.31 153 VAL A C 1
ATOM 1128 O O . VAL A 1 153 ? -38.689 -5.124 71.899 1.00 97.31 153 VAL A O 1
ATOM 1131 N N . VAL A 1 154 ? -37.250 -4.092 73.278 1.00 96.69 154 VAL A N 1
ATOM 1132 C CA . VAL A 1 154 ? -37.841 -4.544 74.545 1.00 96.69 154 VAL A CA 1
ATOM 1133 C C . VAL A 1 154 ? -38.400 -3.339 75.288 1.00 96.69 154 VAL A C 1
ATOM 1135 O O . VAL A 1 154 ? -37.685 -2.364 75.506 1.00 96.69 154 VAL A O 1
ATOM 1138 N N . ASP A 1 155 ? -39.689 -3.375 75.629 1.00 95.88 155 ASP A N 1
ATOM 1139 C CA . ASP A 1 155 ? -40.425 -2.275 76.280 1.00 95.88 155 ASP A CA 1
ATOM 1140 C C . ASP A 1 155 ? -40.242 -0.897 75.594 1.00 95.88 155 ASP A C 1
ATOM 1142 O O . ASP A 1 155 ? -40.214 0.156 76.234 1.00 95.88 155 ASP A O 1
ATOM 1146 N N . GLY A 1 156 ? -40.091 -0.896 74.262 1.00 93.25 156 GLY A N 1
ATOM 1147 C CA . GLY A 1 156 ? -39.834 0.301 73.448 1.00 93.25 156 GLY A CA 1
ATOM 1148 C C . GLY A 1 156 ? -38.360 0.728 73.345 1.00 93.25 156 GLY A C 1
ATOM 1149 O O . GLY A 1 156 ? -38.061 1.712 72.668 1.00 93.25 156 GLY A O 1
ATOM 1150 N N . VAL A 1 157 ? -37.429 0.000 73.969 1.00 95.62 157 VAL A N 1
ATOM 1151 C CA . VAL A 1 157 ? -35.979 0.249 73.928 1.00 95.62 157 VAL A CA 1
ATOM 1152 C C . VAL A 1 157 ? -35.294 -0.754 72.998 1.00 95.62 157 VAL A C 1
ATOM 1154 O O . VAL A 1 157 ? -35.391 -1.960 73.198 1.00 95.62 157 VAL A O 1
ATOM 1157 N N . ASN A 1 158 ? -34.563 -0.273 71.990 1.00 95.31 158 ASN A N 1
ATOM 1158 C CA . ASN A 1 158 ? -33.752 -1.133 71.121 1.00 95.31 158 ASN A CA 1
ATOM 1159 C C . ASN A 1 158 ? -32.550 -1.697 71.908 1.00 95.31 158 ASN A C 1
ATOM 1161 O O . ASN A 1 158 ? -31.739 -0.927 72.427 1.00 95.31 158 ASN A O 1
ATOM 1165 N N . VAL A 1 159 ? -32.444 -3.027 71.993 1.00 94.75 159 VAL A N 1
ATOM 1166 C CA . VAL A 1 159 ? -31.376 -3.756 72.708 1.00 94.75 159 VAL A CA 1
ATOM 1167 C C . VAL A 1 159 ? -30.314 -4.351 71.767 1.00 94.75 159 VAL A C 1
ATOM 1169 O O . VAL A 1 159 ? -29.428 -5.076 72.215 1.00 94.75 159 VAL A O 1
ATOM 1172 N N . GLY A 1 160 ? -30.368 -4.017 70.474 1.00 91.50 160 GLY A N 1
ATOM 1173 C CA . GLY A 1 160 ? -29.494 -4.536 69.421 1.00 91.50 160 GLY A CA 1
ATOM 1174 C C . GLY A 1 160 ? -30.044 -5.793 68.742 1.00 91.50 160 GLY A C 1
ATOM 1175 O O . GLY A 1 160 ? -31.151 -6.240 69.028 1.00 91.50 160 GLY A O 1
ATOM 1176 N N . ALA A 1 161 ? -29.271 -6.360 67.815 1.00 91.38 161 ALA A N 1
ATOM 1177 C CA . ALA A 1 161 ? -29.588 -7.627 67.159 1.00 91.38 161 ALA A CA 1
ATOM 1178 C C . ALA A 1 161 ? -28.999 -8.819 67.936 1.00 91.38 161 ALA A C 1
ATOM 1180 O O . ALA A 1 161 ? -27.860 -8.767 68.402 1.00 91.38 161 ALA A O 1
ATOM 1181 N N . GLY A 1 162 ? -29.751 -9.918 68.032 1.00 92.19 162 GLY A N 1
ATOM 1182 C CA . GLY A 1 162 ? -29.321 -11.153 68.691 1.00 92.19 162 GLY A CA 1
ATOM 1183 C C . GLY A 1 162 ? -30.264 -12.317 68.389 1.00 92.19 162 GLY A C 1
ATOM 1184 O O . GLY A 1 162 ? -31.444 -12.111 68.131 1.00 92.19 162 GLY A O 1
ATOM 1185 N N . THR A 1 163 ? -29.760 -13.551 68.410 1.00 94.81 163 THR A N 1
ATOM 1186 C CA . THR A 1 163 ? -30.557 -14.763 68.120 1.00 94.81 163 THR A CA 1
ATOM 1187 C C . THR A 1 163 ? -31.430 -15.225 69.291 1.00 94.81 163 THR A C 1
ATOM 1189 O O . THR A 1 163 ? -32.207 -16.172 69.159 1.00 94.81 163 THR A O 1
ATOM 1192 N N . SER A 1 164 ? -31.323 -14.572 70.448 1.00 95.31 164 SER A N 1
ATOM 1193 C CA . SER A 1 164 ? -32.191 -14.792 71.599 1.00 95.31 164 SER A CA 1
ATOM 1194 C C . SER A 1 164 ? -32.221 -13.581 72.532 1.00 95.31 164 SER A C 1
ATOM 1196 O O . SER A 1 164 ? -31.336 -12.725 72.498 1.00 95.31 164 SER A O 1
ATOM 1198 N N . TYR A 1 165 ? -33.237 -13.538 73.392 1.00 96.94 165 TYR A N 1
ATOM 1199 C CA . TYR A 1 165 ? -33.338 -12.614 74.521 1.00 96.94 165 TYR A CA 1
ATOM 1200 C C . TYR A 1 165 ? -33.954 -13.343 75.720 1.00 96.94 165 TYR A C 1
ATOM 1202 O O . TYR A 1 165 ? -34.896 -14.113 75.540 1.00 96.94 165 TYR A O 1
ATOM 1210 N N . GLU A 1 166 ? -33.459 -13.115 76.937 1.00 97.00 166 GLU A N 1
ATOM 1211 C CA . GLU A 1 166 ? -34.024 -13.705 78.157 1.00 97.00 166 GLU A CA 1
ATOM 1212 C C . GLU A 1 166 ? -34.474 -12.617 79.133 1.00 97.00 166 GLU A C 1
ATOM 1214 O O . GLU A 1 166 ? -33.666 -11.847 79.652 1.00 97.00 166 GLU A O 1
ATOM 1219 N N . PHE A 1 167 ? -35.775 -12.597 79.424 1.00 97.31 167 PHE A N 1
ATOM 1220 C CA . PHE A 1 167 ? -36.302 -11.888 80.582 1.00 97.31 167 PHE A CA 1
ATOM 1221 C C . PHE A 1 167 ? -36.002 -12.715 81.829 1.00 97.31 167 PHE A C 1
ATOM 1223 O O . PHE A 1 167 ? -36.323 -13.902 81.869 1.00 97.31 167 PHE A O 1
ATOM 1230 N N . THR A 1 168 ? -35.436 -12.092 82.860 1.00 95.62 168 THR A N 1
ATOM 1231 C CA . THR A 1 168 ? -35.141 -12.739 84.147 1.00 95.62 168 THR A CA 1
ATOM 1232 C C . THR A 1 168 ? -35.783 -11.960 85.289 1.00 95.62 168 THR A C 1
ATOM 1234 O O . THR A 1 168 ? -35.923 -10.741 85.198 1.00 95.62 168 THR A O 1
ATOM 1237 N N . ALA A 1 169 ? -36.189 -12.661 86.352 1.00 93.25 169 ALA A N 1
ATOM 1238 C CA . ALA A 1 169 ? -36.847 -12.080 87.527 1.00 93.25 169 ALA A CA 1
ATOM 1239 C C . ALA A 1 169 ? -38.056 -11.176 87.180 1.00 93.25 169 ALA A C 1
ATOM 1241 O O . ALA A 1 169 ? -38.151 -10.034 87.627 1.00 93.25 169 ALA A O 1
ATOM 1242 N N . VAL A 1 170 ? -38.987 -11.694 86.373 1.00 95.25 170 VAL A N 1
ATOM 1243 C CA . VAL A 1 170 ? -40.138 -10.945 85.839 1.00 95.25 170 VAL A CA 1
ATOM 1244 C C . VAL A 1 170 ? -41.071 -10.465 86.961 1.00 95.25 170 VAL A C 1
ATOM 1246 O O . VAL A 1 170 ? -41.700 -11.267 87.655 1.00 95.25 170 VAL A O 1
ATOM 1249 N N . ILE A 1 171 ? -41.179 -9.142 87.112 1.00 93.62 171 ILE A N 1
ATOM 1250 C CA . ILE A 1 171 ? -42.021 -8.448 88.110 1.00 93.62 171 ILE A CA 1
ATOM 1251 C C . ILE A 1 171 ? -43.012 -7.444 87.487 1.00 93.62 171 ILE A C 1
ATOM 1253 O O . ILE A 1 171 ? -43.670 -6.689 88.204 1.00 93.62 171 ILE A O 1
ATOM 1257 N N . ALA A 1 172 ? -43.106 -7.411 86.157 1.00 94.81 172 ALA A N 1
ATOM 1258 C CA . ALA A 1 172 ? -43.993 -6.540 85.393 1.00 94.81 172 ALA A CA 1
ATOM 1259 C C . ALA A 1 172 ? -44.427 -7.222 84.083 1.00 94.81 172 ALA A C 1
ATOM 1261 O O . ALA A 1 172 ? -43.876 -8.249 83.690 1.00 94.81 172 ALA A O 1
ATOM 1262 N N . ASN A 1 173 ? -45.421 -6.645 83.404 1.00 96.25 173 ASN A N 1
ATOM 1263 C CA . ASN A 1 173 ? -45.730 -7.012 82.020 1.00 96.25 173 ASN A CA 1
ATOM 1264 C C . ASN A 1 173 ? -44.690 -6.381 81.083 1.00 96.25 173 ASN A C 1
ATOM 1266 O O . ASN A 1 173 ? -44.313 -5.231 81.304 1.00 96.25 173 ASN A O 1
ATOM 1270 N N . HIS A 1 174 ? -44.305 -7.099 80.028 1.00 97.31 174 HIS A N 1
ATOM 1271 C CA . HIS A 1 174 ? -43.273 -6.670 79.078 1.00 97.31 174 HIS A CA 1
ATOM 1272 C C . HIS A 1 174 ? -43.700 -6.868 77.613 1.00 97.31 174 HIS A C 1
ATOM 1274 O O . HIS A 1 174 ? -44.620 -7.638 77.310 1.00 97.31 174 HIS A O 1
ATOM 1280 N N . THR A 1 175 ? -42.998 -6.217 76.688 1.00 97.56 175 THR A N 1
ATOM 1281 C CA . THR A 1 175 ? -43.113 -6.433 75.236 1.00 97.56 175 THR A CA 1
ATOM 1282 C C . THR A 1 175 ? -41.746 -6.692 74.608 1.00 97.56 175 THR A C 1
ATOM 1284 O O . THR A 1 175 ? -40.761 -6.070 75.001 1.00 97.56 175 THR A O 1
ATOM 1287 N N . ILE A 1 176 ? -41.683 -7.578 73.612 1.00 97.81 176 ILE A N 1
ATOM 1288 C CA . ILE A 1 176 ? -40.487 -7.839 72.804 1.00 97.81 176 ILE A CA 1
ATOM 1289 C C . ILE A 1 176 ? -40.847 -7.941 71.318 1.00 97.81 176 ILE A C 1
ATOM 1291 O O . ILE A 1 176 ? -41.522 -8.874 70.891 1.00 97.81 176 ILE A O 1
ATOM 1295 N N . ASP A 1 177 ? -40.356 -6.995 70.525 1.00 97.31 177 ASP A N 1
ATOM 1296 C CA . ASP A 1 177 ? -40.564 -6.937 69.080 1.00 97.31 177 ASP A CA 1
ATOM 1297 C C . ASP A 1 177 ? -39.234 -7.206 68.357 1.00 97.31 177 ASP A C 1
ATOM 1299 O O . ASP A 1 177 ? -38.239 -6.518 68.590 1.00 97.31 177 ASP A O 1
ATOM 1303 N N . ALA A 1 178 ? -39.199 -8.217 67.486 1.00 97.12 178 ALA A N 1
ATOM 1304 C CA . ALA A 1 178 ? -38.035 -8.561 66.668 1.00 97.12 178 ALA A CA 1
ATOM 1305 C C . ALA A 1 178 ? -38.231 -8.093 65.219 1.00 97.12 178 ALA A C 1
ATOM 1307 O O . ALA A 1 178 ? -39.189 -8.503 64.560 1.00 97.12 178 ALA A O 1
ATOM 1308 N N . TYR A 1 179 ? -37.315 -7.262 64.724 1.00 96.75 179 TYR A N 1
ATOM 1309 C CA . TYR A 1 179 ? -37.342 -6.676 63.384 1.00 96.75 179 TYR A CA 1
ATOM 1310 C C . TYR A 1 179 ? -36.345 -7.375 62.455 1.00 96.75 179 TYR A C 1
ATOM 1312 O O . TYR A 1 179 ? -35.237 -7.728 62.868 1.00 96.75 179 TYR A O 1
ATOM 1320 N N . PHE A 1 180 ? -36.727 -7.552 61.187 1.00 97.50 180 PHE A N 1
ATOM 1321 C CA . PHE A 1 180 ? -35.937 -8.292 60.197 1.00 97.50 180 PHE A CA 1
ATOM 1322 C C . PHE A 1 180 ? -35.723 -7.489 58.908 1.00 97.50 180 PHE A C 1
ATOM 1324 O O . PHE A 1 180 ? -36.688 -7.050 58.278 1.00 97.50 180 PHE A O 1
ATOM 1331 N N . SER A 1 181 ? -34.463 -7.367 58.487 1.00 95.88 181 SER A N 1
ATOM 1332 C CA . SER A 1 181 ? -34.033 -6.654 57.275 1.00 95.88 181 SER A CA 1
ATOM 1333 C C . SER A 1 181 ? -33.494 -7.638 56.231 1.00 95.88 181 SER A C 1
ATOM 1335 O O . SER A 1 181 ? -32.922 -8.672 56.578 1.00 95.88 181 SER A O 1
ATOM 1337 N N . ILE A 1 182 ? -33.715 -7.361 54.940 1.00 96.75 182 ILE A N 1
ATOM 1338 C CA . ILE A 1 182 ? -33.253 -8.242 53.852 1.00 96.75 182 ILE A CA 1
ATOM 1339 C C . ILE A 1 182 ? -31.735 -8.126 53.669 1.00 96.75 182 ILE A C 1
ATOM 1341 O O . ILE A 1 182 ? -31.154 -7.052 53.841 1.00 96.75 182 ILE A O 1
ATOM 1345 N N . ASN A 1 183 ? -31.085 -9.234 53.323 1.00 95.31 183 ASN A N 1
ATOM 1346 C CA . ASN A 1 183 ? -29.665 -9.254 52.998 1.00 95.31 183 ASN A CA 1
ATOM 1347 C C . ASN A 1 183 ? -29.435 -8.638 51.614 1.00 95.31 183 ASN A C 1
ATOM 1349 O O . ASN A 1 183 ? -30.229 -8.837 50.692 1.00 95.31 183 ASN A O 1
ATOM 1353 N N . TYR A 1 184 ? -28.321 -7.924 51.472 1.00 96.69 184 TYR A N 1
ATOM 1354 C CA . TYR A 1 184 ? -27.866 -7.352 50.210 1.00 96.69 184 TYR A CA 1
ATOM 1355 C C . TYR A 1 184 ? -26.490 -7.901 49.844 1.00 96.69 184 TYR A C 1
ATOM 1357 O O . TYR A 1 184 ? -25.642 -8.107 50.715 1.00 96.69 184 TYR A O 1
ATOM 1365 N N . TYR A 1 185 ? -26.272 -8.085 48.548 1.00 97.62 185 TYR A N 1
ATOM 1366 C CA . TYR A 1 185 ? -25.036 -8.581 47.960 1.00 97.62 185 TYR A CA 1
ATOM 1367 C C . TYR A 1 185 ? -24.557 -7.623 46.875 1.00 97.62 185 TYR A C 1
ATOM 1369 O O . TYR A 1 185 ? -25.363 -7.010 46.174 1.00 97.62 185 TYR A O 1
ATOM 1377 N N . THR A 1 186 ? -23.241 -7.488 46.735 1.00 97.75 186 THR A N 1
ATOM 1378 C CA . THR A 1 186 ? -22.645 -6.577 45.753 1.00 97.75 186 THR A CA 1
ATOM 1379 C C . THR A 1 186 ? -22.250 -7.350 44.507 1.00 97.75 186 THR A C 1
ATOM 1381 O O . THR A 1 186 ? -21.539 -8.350 44.597 1.00 97.75 186 THR A O 1
ATOM 1384 N N . ILE A 1 187 ? -22.653 -6.856 43.341 1.00 98.12 187 ILE A N 1
ATOM 1385 C CA . ILE A 1 187 ? -22.043 -7.228 42.066 1.00 98.12 187 ILE A CA 1
ATOM 1386 C C . ILE A 1 187 ? -21.016 -6.156 41.733 1.00 98.12 187 ILE A C 1
ATOM 1388 O O . ILE A 1 187 ? -21.388 -5.040 41.373 1.00 98.12 187 ILE A O 1
ATOM 1392 N N . THR A 1 188 ? -19.735 -6.481 41.898 1.00 97.44 188 THR A N 1
ATOM 1393 C CA . THR A 1 188 ? -18.625 -5.578 41.567 1.00 97.44 188 THR A CA 1
ATOM 1394 C C . THR A 1 188 ? -18.307 -5.688 40.081 1.00 97.44 188 THR A C 1
ATOM 1396 O O . THR A 1 188 ? -18.170 -6.798 39.565 1.00 97.44 188 THR A O 1
ATOM 1399 N N . ALA A 1 189 ? -18.198 -4.551 39.388 1.00 96.12 189 ALA A N 1
ATOM 1400 C CA . ALA A 1 189 ? -18.100 -4.514 37.927 1.00 96.12 189 ALA A CA 1
ATOM 1401 C C . ALA A 1 189 ? -16.806 -3.840 37.440 1.00 96.12 189 ALA A C 1
ATOM 1403 O O . ALA A 1 189 ? -16.611 -2.636 37.613 1.00 96.12 189 ALA A O 1
ATOM 1404 N N . TYR A 1 190 ? -15.937 -4.612 36.781 1.00 95.50 190 TYR A N 1
ATOM 1405 C CA . TYR A 1 190 ? -14.692 -4.141 36.176 1.00 95.50 190 TYR A CA 1
ATOM 1406 C C . TYR A 1 190 ? -14.811 -4.070 34.650 1.00 95.50 190 TYR A C 1
ATOM 1408 O O . TYR A 1 190 ? -14.953 -5.083 33.968 1.00 95.50 190 TYR A O 1
ATOM 1416 N N . ILE A 1 191 ? -14.777 -2.851 34.116 1.00 95.06 191 ILE A N 1
ATOM 1417 C CA . ILE A 1 191 ? -15.077 -2.554 32.712 1.00 95.06 191 ILE A CA 1
ATOM 1418 C C . ILE A 1 191 ? -13.856 -1.883 32.074 1.00 95.06 191 ILE A C 1
ATOM 1420 O O . ILE A 1 191 ? -13.350 -0.894 32.612 1.00 95.06 191 ILE A O 1
ATOM 1424 N N . THR A 1 192 ? -13.369 -2.390 30.937 1.00 95.44 192 THR A N 1
ATOM 1425 C CA . THR A 1 192 ? -12.264 -1.737 30.209 1.00 95.44 192 THR A CA 1
ATOM 1426 C C . THR A 1 192 ? -12.737 -0.521 29.412 1.00 95.44 192 THR A C 1
ATOM 1428 O O . THR A 1 192 ? -13.919 -0.366 29.118 1.00 95.44 192 THR A O 1
ATOM 1431 N N . ALA A 1 193 ? -11.796 0.327 28.987 1.00 94.19 193 ALA A N 1
ATOM 1432 C CA . ALA A 1 193 ? -12.075 1.339 27.968 1.00 94.19 193 ALA A CA 1
ATOM 1433 C C . ALA A 1 193 ? -12.557 0.689 26.651 1.00 94.19 193 ALA A C 1
ATOM 1435 O O . ALA A 1 193 ? -12.168 -0.443 26.352 1.00 94.19 193 ALA A O 1
ATOM 1436 N N . GLY A 1 194 ? -13.363 1.419 25.870 1.00 95.12 194 GLY A N 1
ATOM 1437 C CA . GLY A 1 194 ? -13.982 0.932 24.629 1.00 95.12 194 GLY A CA 1
ATOM 1438 C C . GLY A 1 194 ? -15.480 0.623 24.731 1.00 95.12 194 GLY A C 1
ATOM 1439 O O . GLY A 1 194 ? -16.064 0.105 23.779 1.00 95.12 194 GLY A O 1
ATOM 1440 N N . GLY A 1 195 ? -16.109 0.915 25.868 1.00 96.44 195 GLY A N 1
ATOM 1441 C CA . GLY A 1 195 ? -17.550 0.815 26.045 1.00 96.44 195 GLY A CA 1
ATOM 1442 C C . GLY A 1 195 ? -17.990 1.082 27.481 1.00 96.44 195 GLY A C 1
ATOM 1443 O O . GLY A 1 195 ? -17.205 1.470 28.347 1.00 96.44 195 GLY A O 1
ATOM 1444 N N . THR A 1 196 ? -19.279 0.872 27.731 1.00 96.81 196 THR A N 1
ATOM 1445 C CA . THR A 1 196 ? -19.947 1.119 29.015 1.00 96.81 196 THR A CA 1
ATOM 1446 C C . THR A 1 196 ? -20.963 0.023 29.336 1.00 96.81 196 THR A C 1
ATOM 1448 O O . THR A 1 196 ? -21.316 -0.797 28.483 1.00 96.81 196 THR A O 1
ATOM 1451 N N . THR A 1 197 ? -21.458 0.004 30.575 1.00 97.06 197 THR A N 1
ATOM 1452 C CA . THR A 1 197 ? -22.515 -0.915 31.018 1.00 97.06 197 THR A CA 1
ATOM 1453 C C . THR A 1 197 ? -23.670 -0.175 31.683 1.00 97.06 197 THR A C 1
ATOM 1455 O O . THR A 1 197 ? -23.487 0.908 32.241 1.00 97.06 197 THR A O 1
ATOM 1458 N N . SER A 1 198 ? -24.858 -0.780 31.656 1.00 96.00 198 SER A N 1
ATOM 1459 C CA . SER A 1 198 ? -26.011 -0.351 32.455 1.00 96.00 198 SER A CA 1
ATOM 1460 C C . SER A 1 198 ? -26.599 -1.551 33.215 1.00 96.00 198 SER A C 1
ATOM 1462 O O . SER A 1 198 ? -27.025 -2.493 32.544 1.00 96.00 198 SER A O 1
ATOM 1464 N N . PRO A 1 199 ? -26.628 -1.557 34.565 1.00 96.06 199 PRO A N 1
ATOM 1465 C CA . PRO A 1 199 ? -26.091 -0.522 35.454 1.00 96.06 199 PRO A CA 1
ATOM 1466 C C . PRO A 1 199 ? -24.564 -0.350 35.331 1.00 96.06 199 PRO A C 1
ATOM 1468 O O . PRO A 1 199 ? -23.855 -1.188 34.769 1.00 96.06 199 PRO A O 1
ATOM 1471 N N . SER A 1 200 ? -24.062 0.789 35.808 1.00 90.19 200 SER A N 1
ATOM 1472 C CA . SER A 1 200 ? -22.655 1.189 35.708 1.00 90.19 200 SER A CA 1
ATOM 1473 C C . SER A 1 200 ? -21.954 1.079 37.063 1.00 90.19 200 SER A C 1
ATOM 1475 O O . SER A 1 200 ? -22.342 1.775 38.003 1.00 90.19 200 SER A O 1
ATOM 1477 N N . GLY A 1 201 ? -20.893 0.275 37.141 1.00 89.19 201 GLY A N 1
ATOM 1478 C CA . GLY A 1 201 ? -20.161 0.025 38.385 1.00 89.19 201 GLY A CA 1
ATOM 1479 C C . GLY A 1 201 ? -20.878 -0.947 39.329 1.00 89.19 201 GLY A C 1
ATOM 1480 O O . GLY A 1 201 ? -21.687 -1.775 38.898 1.00 89.19 201 GLY A O 1
ATOM 1481 N N . ASP A 1 202 ? -20.534 -0.854 40.612 1.00 93.81 202 ASP A N 1
ATOM 1482 C CA . ASP A 1 202 ? -20.963 -1.794 41.647 1.00 93.81 202 ASP A CA 1
ATOM 1483 C C . ASP A 1 202 ? -22.454 -1.649 41.983 1.00 93.81 202 ASP A C 1
ATOM 1485 O O . ASP A 1 202 ? -22.909 -0.589 42.420 1.00 93.81 202 ASP A O 1
ATOM 1489 N N . THR A 1 203 ? -23.214 -2.736 41.820 1.00 97.06 203 THR A N 1
ATOM 1490 C CA . THR A 1 203 ? -24.656 -2.774 42.113 1.00 97.06 203 THR A CA 1
ATOM 1491 C C . THR A 1 203 ? -24.927 -3.551 43.396 1.00 97.06 203 THR A C 1
ATOM 1493 O O . THR A 1 203 ? -24.490 -4.690 43.535 1.00 97.06 203 THR A O 1
ATOM 1496 N N . SER A 1 204 ? -25.693 -2.961 44.318 1.00 96.56 204 SER A N 1
ATOM 1497 C CA . SER A 1 204 ? -26.242 -3.665 45.484 1.00 96.56 204 SER A CA 1
ATOM 1498 C C . SER A 1 204 ? -27.582 -4.311 45.124 1.00 96.56 204 SER A C 1
ATOM 1500 O O . SER A 1 204 ? -28.495 -3.625 44.660 1.00 96.56 204 SER A O 1
ATOM 1502 N N . VAL A 1 205 ? -27.696 -5.623 45.329 1.00 97.19 205 VAL A N 1
ATOM 1503 C CA . VAL A 1 205 ? -28.845 -6.460 44.953 1.00 97.19 205 VAL A CA 1
ATOM 1504 C C . VAL A 1 205 ? -29.393 -7.139 46.206 1.00 97.19 205 VAL A C 1
ATOM 1506 O O . VAL A 1 205 ? -28.624 -7.663 47.009 1.00 97.19 205 VAL A O 1
ATOM 1509 N N . ALA A 1 206 ? -30.712 -7.122 46.400 1.00 97.38 206 ALA A N 1
ATOM 1510 C CA . ALA A 1 206 ? -31.343 -7.808 47.527 1.00 97.38 206 ALA A CA 1
ATOM 1511 C C . ALA A 1 206 ? -31.385 -9.332 47.299 1.00 97.38 206 ALA A C 1
ATOM 1513 O O . ALA A 1 206 ? -31.483 -9.778 46.155 1.00 97.38 206 ALA A O 1
ATOM 1514 N N . TYR A 1 207 ? -31.344 -10.123 48.375 1.00 97.31 207 TYR A N 1
ATOM 1515 C CA . TYR A 1 207 ? -31.371 -11.588 48.296 1.00 97.31 207 TYR A CA 1
ATOM 1516 C C . TYR A 1 207 ? -32.514 -12.111 47.412 1.00 97.31 207 TYR A C 1
ATOM 1518 O O . TYR A 1 207 ? -33.656 -11.659 47.534 1.00 97.31 207 TYR A O 1
ATOM 1526 N N . GLY A 1 208 ? -32.203 -13.065 46.532 1.00 95.06 208 GLY A N 1
ATOM 1527 C CA . GLY A 1 208 ? -33.174 -13.710 45.643 1.00 95.06 208 GLY A CA 1
ATOM 1528 C C . GLY A 1 208 ? -33.763 -12.794 44.563 1.00 95.06 208 GLY A C 1
ATOM 1529 O O . GLY A 1 208 ? -34.772 -13.132 43.949 1.00 95.06 208 GLY A O 1
ATOM 1530 N N . SER A 1 209 ? -33.170 -11.615 44.341 1.00 97.31 209 SER A N 1
ATOM 1531 C CA . SER A 1 209 ? -33.555 -10.703 43.257 1.00 97.31 209 SER A CA 1
ATOM 1532 C C . SER A 1 209 ? -32.684 -10.905 42.018 1.00 97.31 209 SER A C 1
ATOM 1534 O O . SER A 1 209 ? -31.501 -11.226 42.124 1.00 97.31 209 SER A O 1
ATOM 1536 N N . ASP A 1 210 ? -33.262 -10.639 40.848 1.00 97.44 210 ASP A N 1
ATOM 1537 C CA . ASP A 1 210 ? -32.567 -10.666 39.560 1.00 97.44 210 ASP A CA 1
ATOM 1538 C C . ASP A 1 210 ? -32.024 -9.273 39.189 1.00 97.44 210 ASP A C 1
ATOM 1540 O O . ASP A 1 210 ? -32.675 -8.251 39.432 1.00 97.44 210 ASP A O 1
ATOM 1544 N N . VAL A 1 211 ? -30.868 -9.218 38.521 1.00 97.12 211 VAL A N 1
ATOM 1545 C CA . VAL A 1 211 ? -30.355 -8.002 37.870 1.00 97.12 211 VAL A CA 1
ATOM 1546 C C . VAL A 1 211 ? -29.710 -8.316 36.520 1.00 97.12 211 VAL A C 1
ATOM 1548 O O . VAL A 1 211 ? -28.908 -9.239 36.381 1.00 97.12 211 VAL A O 1
ATOM 1551 N N . THR A 1 212 ? -30.034 -7.507 35.511 1.00 97.75 212 THR A N 1
ATOM 1552 C CA . THR A 1 212 ? -29.461 -7.609 34.162 1.00 97.75 212 THR A CA 1
ATOM 1553 C C . THR A 1 212 ? -28.524 -6.443 33.894 1.00 97.75 212 THR A C 1
ATOM 1555 O O . THR A 1 212 ? -28.939 -5.287 33.965 1.00 97.75 212 THR A O 1
ATOM 1558 N N . TYR A 1 213 ? -27.283 -6.754 33.526 1.00 97.94 213 TYR A N 1
ATOM 1559 C CA . TYR A 1 213 ? -26.346 -5.810 32.934 1.00 97.94 213 TYR A CA 1
ATOM 1560 C C . TYR A 1 213 ? -26.458 -5.852 31.404 1.00 97.94 213 TYR A C 1
ATOM 1562 O O . TYR A 1 213 ? -26.395 -6.917 30.791 1.00 97.94 213 TYR A O 1
ATOM 1570 N N . MET A 1 214 ? -26.592 -4.680 30.789 1.00 98.00 214 MET A N 1
ATOM 1571 C CA . MET A 1 214 ? -26.497 -4.449 29.345 1.00 98.00 214 MET A CA 1
ATOM 1572 C C . MET A 1 214 ? -25.121 -3.870 29.005 1.00 98.00 214 MET A C 1
ATOM 1574 O O . MET A 1 214 ? -24.623 -3.017 29.744 1.00 98.00 214 MET A O 1
ATOM 1578 N N . PHE A 1 215 ? -24.525 -4.291 27.887 1.00 98.06 215 PHE A N 1
ATOM 1579 C CA . PHE A 1 215 ? -23.181 -3.884 27.464 1.00 98.06 215 PHE A CA 1
ATOM 1580 C C . PHE A 1 215 ? -23.237 -3.062 26.169 1.00 98.06 215 PHE A C 1
ATOM 1582 O O . PHE A 1 215 ? -23.857 -3.475 25.188 1.00 98.06 215 PHE A O 1
ATOM 1589 N N . TYR A 1 216 ? -22.578 -1.902 26.159 1.00 97.25 216 TYR A N 1
ATOM 1590 C CA . TYR A 1 216 ? -22.625 -0.927 25.068 1.00 97.25 216 TYR A CA 1
ATOM 1591 C C . TYR A 1 216 ? -21.200 -0.557 24.625 1.00 97.25 216 TYR A C 1
ATOM 1593 O O . TYR A 1 216 ? -20.568 0.267 25.287 1.00 97.25 216 TYR A O 1
ATOM 1601 N N . PRO A 1 217 ? -20.671 -1.154 23.540 1.00 98.00 217 PRO A N 1
ATOM 1602 C CA . PRO A 1 217 ? -19.403 -0.731 22.949 1.00 98.00 217 PRO A CA 1
ATOM 1603 C C . PRO A 1 217 ? -19.453 0.717 22.445 1.00 98.00 217 PRO A C 1
ATOM 1605 O O . PRO A 1 217 ? -20.493 1.177 21.966 1.00 98.00 217 PRO A O 1
ATOM 1608 N N . ASP A 1 218 ? -18.313 1.401 22.500 1.00 97.69 218 ASP A N 1
ATOM 1609 C CA . ASP A 1 218 ? -18.114 2.701 21.854 1.00 97.69 218 ASP A CA 1
ATOM 1610 C C . ASP A 1 218 ? -18.057 2.556 20.316 1.00 97.69 218 ASP A C 1
ATOM 1612 O O . ASP A 1 218 ? -17.890 1.458 19.773 1.00 97.69 218 ASP A O 1
ATOM 1616 N N . GLU A 1 219 ? -18.160 3.666 19.573 1.00 96.00 219 GLU A N 1
ATOM 1617 C CA . GLU A 1 219 ? -18.053 3.633 18.107 1.00 96.00 219 GLU A CA 1
ATOM 1618 C C . GLU A 1 219 ? -16.698 3.051 17.665 1.00 96.00 219 GLU A C 1
ATOM 1620 O O . GLU A 1 219 ? -15.627 3.560 18.005 1.00 96.00 219 GLU A O 1
ATOM 1625 N N . GLY A 1 220 ? -16.748 1.974 16.878 1.00 96.50 220 GLY A N 1
ATOM 1626 C CA . GLY A 1 220 ? -15.558 1.258 16.430 1.00 96.50 220 GLY A CA 1
ATOM 1627 C C . GLY A 1 220 ? -15.052 0.178 17.385 1.00 96.50 220 GLY A C 1
ATOM 1628 O O . GLY A 1 220 ? -14.045 -0.449 17.067 1.00 96.50 220 GLY A O 1
ATOM 1629 N N . TYR A 1 221 ? -15.736 -0.104 18.495 1.00 98.00 221 TYR A N 1
ATOM 1630 C CA . TYR A 1 221 ? -15.413 -1.194 19.424 1.00 98.00 221 TYR A CA 1
ATOM 1631 C C . TYR A 1 221 ? -16.444 -2.333 19.372 1.00 98.00 221 TYR A C 1
ATOM 1633 O O . TYR A 1 221 ? -17.530 -2.198 18.806 1.00 98.00 221 TYR A O 1
ATOM 1641 N N . HIS A 1 222 ? -16.100 -3.478 19.959 1.00 97.00 222 HIS A N 1
ATOM 1642 C CA . HIS A 1 222 ? -17.001 -4.610 20.199 1.00 97.00 222 HIS A CA 1
ATOM 1643 C C . HIS A 1 222 ? -16.756 -5.205 21.593 1.00 97.00 222 HIS A C 1
ATOM 1645 O O . HIS A 1 222 ? -15.694 -4.997 22.181 1.00 97.00 222 HIS A O 1
ATOM 1651 N N . VAL A 1 223 ? -17.734 -5.945 22.135 1.00 98.06 223 VAL A N 1
ATOM 1652 C CA . VAL A 1 223 ? -17.507 -6.775 23.333 1.00 98.06 223 VAL A CA 1
ATOM 1653 C C . VAL A 1 223 ? -16.613 -7.937 22.917 1.00 98.06 223 VAL A C 1
ATOM 1655 O O . VAL A 1 223 ? -17.040 -8.787 22.140 1.00 98.06 223 VAL A O 1
ATOM 1658 N N . GLU A 1 224 ? -15.382 -7.963 23.415 1.00 97.88 224 GLU A N 1
ATOM 1659 C CA . GLU A 1 224 ? -14.411 -9.018 23.124 1.00 97.88 224 GLU A CA 1
ATOM 1660 C C . GLU A 1 224 ? -14.692 -10.236 24.007 1.00 97.88 224 GLU A C 1
ATOM 1662 O O . GLU A 1 224 ? -14.8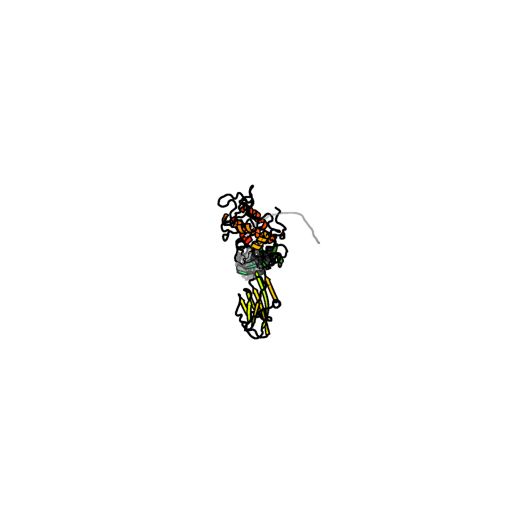49 -11.346 23.507 1.00 97.88 224 GLU A O 1
ATOM 1667 N N . ASN A 1 225 ? -14.830 -10.026 25.321 1.00 97.81 225 ASN A N 1
ATOM 1668 C CA . ASN A 1 225 ? -15.130 -11.084 26.284 1.00 97.81 225 ASN A CA 1
ATOM 1669 C C . ASN A 1 225 ? -15.854 -10.539 27.528 1.00 97.81 225 ASN A C 1
ATOM 1671 O O . ASN A 1 225 ? -15.622 -9.409 27.960 1.00 97.81 225 ASN A O 1
ATOM 1675 N N . VAL A 1 226 ? -16.688 -11.388 28.131 1.00 98.31 226 VAL A N 1
ATOM 1676 C CA . VAL A 1 226 ? -17.330 -11.180 29.437 1.00 98.31 226 VAL A CA 1
ATOM 1677 C C . VAL A 1 226 ? -16.982 -12.354 30.348 1.00 98.31 226 VAL A C 1
ATOM 1679 O O . VAL A 1 226 ? -17.079 -13.507 29.916 1.00 98.31 226 VAL A O 1
ATOM 1682 N N . TRP A 1 227 ? -16.624 -12.079 31.602 1.00 98.19 227 TRP A N 1
ATOM 1683 C CA . TRP A 1 227 ? -16.442 -13.081 32.654 1.00 98.19 227 TRP A CA 1
ATOM 1684 C C . TRP A 1 227 ? -17.363 -12.807 33.839 1.00 98.19 227 TRP A C 1
ATOM 1686 O O . TRP A 1 227 ? -17.618 -11.656 34.195 1.00 98.19 227 TRP A O 1
ATOM 1696 N N . ILE A 1 228 ? -17.804 -13.889 34.473 1.00 97.94 228 ILE A N 1
ATOM 1697 C CA . ILE A 1 228 ? -18.626 -13.894 35.681 1.00 97.94 228 ILE A CA 1
ATOM 1698 C C . ILE A 1 228 ? -17.921 -14.789 36.699 1.00 97.94 228 ILE A C 1
ATOM 1700 O O . ILE A 1 228 ? -17.673 -15.958 36.416 1.00 97.94 228 ILE A O 1
ATOM 1704 N N . ASP A 1 229 ? -17.525 -14.238 37.845 1.00 97.00 229 ASP A N 1
ATOM 1705 C CA . ASP A 1 229 ? -16.782 -14.942 38.902 1.00 97.00 229 ASP A CA 1
ATOM 1706 C C . ASP A 1 229 ? -15.517 -15.669 38.384 1.00 97.00 229 ASP A C 1
ATOM 1708 O O . ASP A 1 229 ? -15.183 -16.782 38.786 1.00 97.00 229 ASP A O 1
ATOM 1712 N N . SER A 1 230 ? -14.789 -15.016 37.468 1.00 95.75 230 SER A N 1
ATOM 1713 C CA . SER A 1 230 ? -13.647 -15.550 36.690 1.00 95.75 230 SER A CA 1
ATOM 1714 C C . SER A 1 230 ? -13.976 -16.636 35.645 1.00 95.75 230 SER A C 1
ATOM 1716 O O . SER A 1 230 ? -13.069 -17.120 34.966 1.00 95.75 230 SER A O 1
ATOM 1718 N N . VAL A 1 231 ? -15.245 -17.008 35.453 1.00 97.56 231 VAL A N 1
ATOM 1719 C CA . VAL A 1 231 ? -15.691 -17.944 34.406 1.00 97.56 231 VAL A CA 1
ATOM 1720 C C . VAL A 1 231 ? -16.019 -17.180 33.124 1.00 97.56 231 VAL A C 1
ATOM 1722 O O . VAL A 1 231 ? -16.817 -16.247 33.136 1.00 97.56 231 VAL A O 1
ATOM 1725 N N . LEU A 1 232 ? -15.419 -17.580 31.999 1.00 97.69 232 LEU A N 1
ATOM 1726 C CA . LEU A 1 232 ? -15.649 -16.943 30.701 1.00 97.69 232 LEU A CA 1
ATOM 1727 C C . LEU A 1 232 ? -17.053 -17.261 30.155 1.00 97.69 232 LEU A C 1
ATOM 1729 O O . LEU A 1 232 ? -17.379 -18.424 29.920 1.00 97.69 232 LEU A O 1
ATOM 1733 N N . VAL A 1 233 ? -17.834 -16.216 29.877 1.00 97.75 233 VAL A N 1
ATOM 1734 C CA . VAL A 1 233 ? -19.103 -16.265 29.126 1.00 97.75 233 VAL A CA 1
ATOM 1735 C C . VAL A 1 233 ? -18.873 -15.964 27.636 1.00 97.75 233 VAL A C 1
ATOM 1737 O O . VAL A 1 233 ? -19.567 -16.512 26.782 1.00 97.75 233 VAL A O 1
ATOM 1740 N N . GLY A 1 234 ? -17.867 -15.142 27.316 1.00 95.75 234 GLY A N 1
ATOM 1741 C CA . GLY A 1 234 ? -17.515 -14.748 25.945 1.00 95.75 234 GLY A CA 1
ATOM 1742 C C . GLY A 1 234 ? -18.230 -13.479 25.468 1.00 95.75 234 GLY A C 1
ATOM 1743 O O . GLY A 1 234 ? -18.744 -12.704 26.273 1.00 95.75 234 GLY A O 1
ATOM 1744 N N . ALA A 1 235 ? -18.232 -13.244 24.155 1.00 96.94 235 ALA A N 1
ATOM 1745 C CA . ALA A 1 235 ? -18.808 -12.051 23.533 1.00 96.94 235 ALA A CA 1
ATOM 1746 C C . ALA A 1 235 ? -20.353 -12.083 23.513 1.00 96.94 235 ALA A C 1
ATOM 1748 O O . ALA A 1 235 ? -20.976 -12.546 22.556 1.00 96.94 235 ALA A O 1
ATOM 1749 N N . VAL A 1 236 ? -20.975 -11.570 24.576 1.00 97.88 236 VAL A N 1
ATOM 1750 C CA . VAL A 1 236 ? -22.431 -11.367 24.701 1.00 97.88 236 VAL A CA 1
ATOM 1751 C C . VAL A 1 236 ? -22.769 -9.876 24.832 1.00 97.88 236 VAL A C 1
ATOM 1753 O O . VAL A 1 236 ? -21.924 -9.079 25.221 1.00 97.88 236 VAL A O 1
ATOM 1756 N N . SER A 1 237 ? -24.007 -9.477 24.523 1.00 97.12 237 SER A N 1
ATOM 1757 C CA . SER A 1 237 ? -24.482 -8.082 24.644 1.00 97.12 237 SER A CA 1
ATOM 1758 C C . SER A 1 237 ? -25.068 -7.727 26.018 1.00 97.12 237 SER A C 1
ATOM 1760 O O . SER A 1 237 ? -25.385 -6.568 26.282 1.00 97.12 237 SER A O 1
ATOM 1762 N N . SER A 1 238 ? -25.285 -8.728 26.869 1.00 97.94 238 SER A N 1
ATOM 1763 C CA . SER A 1 238 ? -25.901 -8.587 28.189 1.00 97.94 238 SER A CA 1
ATOM 1764 C C . SER A 1 238 ? -25.682 -9.847 29.023 1.00 97.94 238 SER A C 1
ATOM 1766 O O . SER A 1 238 ? -25.504 -10.930 28.462 1.00 97.94 238 SER A O 1
ATOM 1768 N N . TYR A 1 239 ? -25.775 -9.726 30.345 1.00 98.19 239 TYR A N 1
ATOM 1769 C CA . TYR A 1 239 ? -25.798 -10.856 31.274 1.00 98.19 239 TYR A CA 1
ATOM 1770 C C . TYR A 1 239 ? -26.804 -10.610 32.403 1.00 98.19 239 TYR A C 1
ATOM 1772 O O . TYR A 1 239 ? -26.907 -9.491 32.905 1.00 98.19 239 TYR A O 1
ATOM 1780 N N . THR A 1 240 ? -27.525 -11.653 32.813 1.00 98.25 240 THR A N 1
ATOM 1781 C CA . THR A 1 240 ? -28.476 -11.609 33.931 1.00 98.25 240 THR A CA 1
ATOM 1782 C C . THR A 1 240 ? -27.967 -12.482 35.064 1.00 98.25 240 THR A C 1
ATOM 1784 O O . THR A 1 240 ? -27.790 -13.686 34.892 1.00 98.25 240 THR A O 1
ATOM 1787 N N . PHE A 1 241 ? -27.768 -11.868 36.225 1.00 98.00 241 PHE A N 1
ATOM 1788 C CA . PHE A 1 241 ? -27.654 -12.572 37.491 1.00 98.00 241 PHE A CA 1
ATOM 1789 C C . PHE A 1 241 ? -29.074 -12.818 38.003 1.00 98.00 241 PHE A C 1
ATOM 1791 O O . PHE A 1 241 ? -29.819 -11.857 38.194 1.00 98.00 241 PHE A O 1
ATOM 1798 N N . SER A 1 242 ? -29.447 -14.080 38.199 1.00 97.50 242 SER A N 1
ATOM 1799 C CA . SER A 1 242 ? -30.754 -14.467 38.744 1.00 97.50 242 SER A CA 1
ATOM 1800 C C . SER A 1 242 ? -30.607 -15.079 40.132 1.00 97.50 242 SER A C 1
ATOM 1802 O O . SER A 1 242 ? -29.587 -15.711 40.403 1.00 97.50 242 SER A O 1
ATOM 1804 N N . ASP A 1 243 ? -31.629 -14.915 40.977 1.00 96.12 243 ASP A N 1
ATOM 1805 C CA . ASP A 1 243 ? -31.694 -15.476 42.340 1.00 96.12 243 ASP A CA 1
ATOM 1806 C C . ASP A 1 243 ? -30.431 -15.166 43.178 1.00 96.12 243 ASP A C 1
ATOM 1808 O O . ASP A 1 243 ? -29.755 -16.054 43.703 1.00 96.12 243 ASP A O 1
ATOM 1812 N N . VAL A 1 244 ? -30.045 -13.881 43.248 1.00 97.38 244 VAL A N 1
ATOM 1813 C CA . VAL A 1 244 ? -28.751 -13.469 43.822 1.00 97.38 244 VAL A CA 1
ATOM 1814 C C . VAL A 1 244 ? -28.668 -13.800 45.318 1.00 97.38 244 VAL A C 1
ATOM 1816 O O . VAL A 1 244 ? -29.278 -13.143 46.162 1.00 97.38 244 VAL A O 1
ATOM 1819 N N . ALA A 1 245 ? -27.865 -14.817 45.643 1.00 96.12 245 ALA A N 1
ATOM 1820 C CA . ALA A 1 245 ? -27.639 -15.332 46.997 1.00 96.12 245 ALA A CA 1
ATOM 1821 C C . ALA A 1 245 ? -26.217 -15.065 47.542 1.00 96.12 245 ALA A C 1
ATOM 1823 O O . ALA A 1 245 ? -25.898 -15.436 48.675 1.00 96.12 245 ALA A O 1
ATOM 1824 N N . SER A 1 246 ? -25.354 -14.442 46.736 1.00 97.25 246 SER A N 1
ATOM 1825 C CA . SER A 1 246 ? -23.948 -14.146 47.031 1.00 97.25 246 SER A CA 1
ATOM 1826 C C . SER A 1 246 ? -23.494 -12.867 46.326 1.00 97.25 246 SER A C 1
ATOM 1828 O O . SER A 1 246 ? -24.121 -12.430 45.366 1.00 97.25 246 SER A O 1
ATOM 1830 N N . SER A 1 247 ? -22.390 -12.265 46.777 1.00 97.88 247 SER A N 1
ATOM 1831 C CA . SER A 1 247 ? -21.716 -11.209 46.008 1.00 97.88 247 SER A CA 1
ATOM 1832 C C . SER A 1 247 ? -20.999 -11.822 44.804 1.00 97.88 247 SER A C 1
ATOM 1834 O O . SER A 1 247 ? -20.433 -12.908 44.928 1.00 97.88 247 SER A O 1
ATOM 1836 N N . HIS A 1 248 ? -20.994 -11.114 43.676 1.00 97.81 248 HIS A N 1
ATOM 1837 C CA . HIS A 1 248 ? -20.461 -11.588 42.395 1.00 97.81 248 HIS A CA 1
ATOM 1838 C C . HIS A 1 248 ? -19.462 -10.597 41.783 1.00 97.81 248 HIS A C 1
ATOM 1840 O O . HIS A 1 248 ? -19.448 -9.412 42.124 1.00 97.81 248 HIS A O 1
ATOM 1846 N N . TYR A 1 249 ? -18.649 -11.076 40.843 1.00 97.75 249 TYR A N 1
ATOM 1847 C CA . TYR A 1 249 ? -17.713 -10.264 40.068 1.00 97.75 249 TYR A CA 1
ATOM 1848 C C . TYR A 1 249 ? -18.012 -10.344 38.568 1.00 97.75 249 TYR A C 1
ATOM 1850 O O . TYR A 1 249 ? -18.006 -11.426 37.981 1.00 97.75 249 TYR A O 1
ATOM 1858 N N . LEU A 1 250 ? -18.243 -9.189 37.949 1.00 98.25 250 LEU A N 1
ATOM 1859 C CA . LEU A 1 250 ? -18.439 -9.015 36.512 1.00 98.25 250 LEU A CA 1
ATOM 1860 C C . LEU A 1 250 ? -17.195 -8.354 35.911 1.00 98.25 250 LEU A C 1
ATOM 1862 O O . LEU A 1 250 ? -16.843 -7.243 36.302 1.00 98.25 250 LEU A O 1
ATOM 1866 N N . GLU A 1 251 ? -16.583 -8.984 34.911 1.00 97.81 251 GLU A N 1
ATOM 1867 C CA . GLU A 1 251 ? -15.561 -8.352 34.070 1.00 97.81 251 GLU A CA 1
ATOM 1868 C C . GLU A 1 251 ? -16.042 -8.269 32.617 1.00 97.81 251 GLU A C 1
ATOM 1870 O O . GLU A 1 251 ? -16.509 -9.259 32.052 1.00 97.81 251 GLU A O 1
ATOM 1875 N N . VAL A 1 252 ? -15.914 -7.089 32.002 1.00 98.00 252 VAL A N 1
ATOM 1876 C CA . VAL A 1 252 ? -16.238 -6.852 30.587 1.00 98.00 252 VAL A CA 1
ATOM 1877 C C . VAL A 1 252 ? -15.044 -6.204 29.899 1.00 98.00 252 VAL A C 1
ATOM 1879 O O . VAL A 1 252 ? -14.638 -5.093 30.250 1.00 98.00 252 VAL A O 1
ATOM 1882 N N . GLN A 1 253 ? -14.512 -6.889 28.888 1.00 97.94 253 GLN A N 1
ATOM 1883 C CA . GLN A 1 253 ? -13.447 -6.378 28.033 1.00 97.94 253 GLN A CA 1
ATOM 1884 C C . GLN A 1 253 ? -14.006 -6.007 26.656 1.00 97.94 253 GLN A C 1
ATOM 1886 O O . GLN A 1 253 ? -14.627 -6.824 25.971 1.00 97.94 253 GLN A O 1
ATOM 1891 N N . PHE A 1 254 ? -13.744 -4.771 26.242 1.00 98.06 254 PHE A N 1
ATOM 1892 C CA . PHE A 1 254 ? -13.995 -4.275 24.892 1.00 98.06 254 PHE A CA 1
ATOM 1893 C C . PHE A 1 254 ? -12.690 -4.248 24.093 1.00 98.06 254 PHE A C 1
ATOM 1895 O O . PHE A 1 254 ? -11.639 -3.876 24.619 1.00 98.06 254 PHE A O 1
ATOM 1902 N N . ALA A 1 255 ? -12.757 -4.587 22.807 1.00 97.31 255 ALA A N 1
ATOM 1903 C CA . ALA A 1 255 ? -11.642 -4.432 21.876 1.00 97.31 255 ALA A CA 1
ATOM 1904 C C . ALA A 1 255 ? -12.025 -3.495 20.727 1.00 97.31 255 ALA A C 1
ATOM 1906 O O . ALA A 1 255 ? -13.197 -3.357 20.377 1.00 97.31 255 ALA A O 1
ATOM 1907 N N . ILE A 1 256 ? -11.026 -2.822 20.154 1.00 97.69 256 ILE A N 1
ATOM 1908 C CA . ILE A 1 256 ? -11.219 -1.976 18.976 1.00 97.69 256 ILE A CA 1
ATOM 1909 C C . ILE A 1 256 ? -11.277 -2.859 17.726 1.00 97.69 256 ILE A C 1
ATOM 1911 O O . ILE A 1 256 ? -10.436 -3.740 17.537 1.00 97.69 256 ILE A O 1
ATOM 1915 N N . ASN A 1 257 ? -12.254 -2.613 16.856 1.00 97.25 257 ASN A N 1
ATOM 1916 C CA . ASN A 1 257 ? -12.351 -3.299 15.573 1.00 97.25 257 ASN A CA 1
ATOM 1917 C C . ASN A 1 257 ? -11.111 -2.988 14.723 1.00 97.25 257 ASN A C 1
ATOM 1919 O O . ASN A 1 257 ? -10.580 -1.871 14.752 1.00 97.25 257 ASN A O 1
ATOM 1923 N N . THR A 1 258 ? -10.671 -3.964 13.928 1.00 97.69 258 THR A N 1
ATOM 1924 C CA . THR A 1 258 ? -9.536 -3.805 13.011 1.00 97.69 258 THR A CA 1
ATOM 1925 C C . THR A 1 258 ? -9.898 -4.274 11.606 1.00 97.69 258 THR A C 1
ATOM 1927 O O . THR A 1 258 ? -10.694 -5.196 11.440 1.00 97.69 258 THR A O 1
ATOM 1930 N N . TYR A 1 259 ? -9.331 -3.623 10.589 1.00 98.19 259 TYR A N 1
ATOM 1931 C CA . TYR A 1 259 ? -9.732 -3.806 9.193 1.00 98.19 259 TYR A CA 1
ATOM 1932 C C . TYR A 1 259 ? -8.546 -3.893 8.235 1.00 98.19 259 TYR A C 1
ATOM 1934 O O . TYR A 1 259 ? -7.520 -3.235 8.426 1.00 98.19 259 TYR A O 1
ATOM 1942 N N . ALA A 1 260 ? -8.719 -4.663 7.160 1.00 97.81 260 ALA A N 1
ATOM 1943 C CA . ALA A 1 260 ? -7.770 -4.739 6.056 1.00 97.81 260 ALA A CA 1
ATOM 1944 C C . ALA A 1 260 ? -7.935 -3.563 5.074 1.00 97.81 260 ALA A C 1
ATOM 1946 O O . ALA A 1 260 ? -9.052 -3.131 4.773 1.00 97.81 260 ALA A O 1
ATOM 1947 N N . LEU A 1 261 ? -6.807 -3.087 4.537 1.00 98.25 261 LEU A N 1
ATOM 1948 C CA . LEU A 1 261 ? -6.742 -2.129 3.429 1.00 98.25 261 LEU A CA 1
ATOM 1949 C C . LEU A 1 261 ? -6.113 -2.811 2.209 1.00 98.25 261 LEU A C 1
ATOM 1951 O O . LEU A 1 261 ? -4.892 -2.942 2.105 1.00 98.25 261 LEU A O 1
ATOM 1955 N N . ASN A 1 262 ? -6.965 -3.243 1.285 1.00 97.88 262 ASN A N 1
ATOM 1956 C CA . ASN A 1 262 ? -6.580 -3.926 0.059 1.00 97.88 262 ASN A CA 1
ATOM 1957 C C . ASN A 1 262 ? -6.214 -2.904 -1.024 1.00 97.88 262 ASN A C 1
ATOM 1959 O O . ASN A 1 262 ? -7.016 -2.027 -1.356 1.00 97.88 262 ASN A O 1
ATOM 1963 N N . ILE A 1 263 ? -5.022 -3.043 -1.612 1.00 98.00 263 ILE A N 1
ATOM 1964 C CA . ILE A 1 263 ? -4.552 -2.206 -2.722 1.00 98.00 263 ILE A CA 1
ATOM 1965 C C . ILE A 1 263 ? -4.502 -3.034 -4.011 1.00 98.00 263 ILE A C 1
ATOM 1967 O O . ILE A 1 263 ? -3.717 -3.974 -4.126 1.00 98.00 263 ILE A O 1
ATOM 1971 N N . THR A 1 264 ? -5.301 -2.650 -5.003 1.00 98.31 264 THR A N 1
ATOM 1972 C CA . THR A 1 264 ? -5.228 -3.161 -6.379 1.00 98.31 264 THR A CA 1
ATOM 1973 C C . THR A 1 264 ? -4.396 -2.211 -7.235 1.00 98.31 264 THR A C 1
ATOM 1975 O O . THR A 1 264 ? -4.587 -0.996 -7.188 1.00 98.31 264 THR A O 1
ATOM 1978 N N . ILE A 1 265 ? -3.481 -2.755 -8.039 1.00 98.31 265 ILE A N 1
ATOM 1979 C CA . ILE A 1 265 ? -2.617 -1.982 -8.939 1.00 98.31 265 ILE A CA 1
ATOM 1980 C C . ILE A 1 265 ? -2.985 -2.306 -10.388 1.00 98.31 265 ILE A C 1
ATOM 1982 O O . ILE A 1 265 ? -2.878 -3.452 -10.820 1.00 98.31 265 ILE A O 1
ATOM 1986 N N . VAL A 1 266 ? -3.384 -1.284 -11.145 1.00 97.81 266 VAL A N 1
ATOM 1987 C CA . VAL A 1 266 ? -3.559 -1.341 -12.603 1.00 97.81 266 VAL A CA 1
ATOM 1988 C C . VAL A 1 266 ? -2.378 -0.625 -13.261 1.00 97.81 266 VAL A C 1
ATOM 1990 O O . VAL A 1 266 ? -2.016 0.476 -12.853 1.00 97.81 266 VAL A O 1
ATOM 1993 N N . GLY A 1 267 ? -1.765 -1.240 -14.276 1.00 94.88 267 GLY A N 1
ATOM 1994 C CA . GLY A 1 267 ? -0.520 -0.749 -14.880 1.00 94.88 267 GLY A CA 1
ATOM 1995 C C . GLY A 1 267 ? 0.719 -1.211 -14.107 1.00 94.88 267 GLY A C 1
ATOM 1996 O O . GLY A 1 267 ? 0.750 -2.339 -13.619 1.00 94.88 267 GLY A O 1
ATOM 1997 N N . SER A 1 268 ? 1.755 -0.370 -14.014 1.00 94.50 268 SER A N 1
ATOM 1998 C CA . SER A 1 268 ? 3.003 -0.706 -13.316 1.00 94.50 268 SER A CA 1
ATOM 1999 C C . SER A 1 268 ? 3.492 0.428 -12.411 1.00 94.50 268 SER A C 1
ATOM 2001 O O . SER A 1 268 ? 3.645 1.575 -12.834 1.00 94.50 268 SER A O 1
ATOM 2003 N N . GLY A 1 269 ? 3.750 0.085 -11.153 1.00 95.62 269 GLY A N 1
ATOM 2004 C CA . GLY A 1 269 ? 4.090 0.988 -10.057 1.00 95.62 269 GLY A CA 1
ATOM 2005 C C . GLY A 1 269 ? 3.907 0.277 -8.717 1.00 95.62 269 GLY A C 1
ATOM 2006 O O . GLY A 1 269 ? 3.608 -0.918 -8.681 1.00 95.62 269 GLY A O 1
ATOM 2007 N N . SER A 1 270 ? 4.069 1.006 -7.620 1.00 97.19 270 SER A N 1
ATOM 2008 C CA . SER A 1 270 ? 3.787 0.542 -6.259 1.00 97.19 270 SER A CA 1
ATOM 2009 C C . SER A 1 270 ? 3.016 1.601 -5.468 1.00 97.19 270 SER A C 1
ATOM 2011 O O . SER A 1 270 ? 2.859 2.739 -5.912 1.00 97.19 270 SER A O 1
ATOM 2013 N N . VAL A 1 271 ? 2.508 1.224 -4.295 1.00 98.12 271 VAL A N 1
ATOM 2014 C CA . VAL A 1 271 ? 1.889 2.151 -3.341 1.00 98.12 271 VAL A CA 1
ATOM 2015 C C . VAL A 1 271 ? 2.620 2.031 -2.016 1.00 98.12 271 VAL A C 1
ATOM 2017 O O . VAL A 1 271 ? 2.723 0.938 -1.463 1.00 98.12 271 VAL A O 1
ATOM 2020 N N . VAL A 1 272 ? 3.107 3.158 -1.507 1.00 98.19 272 VAL A N 1
ATOM 2021 C CA . VAL A 1 272 ? 3.603 3.279 -0.135 1.00 98.19 272 VAL A CA 1
ATOM 2022 C C . VAL A 1 272 ? 2.418 3.631 0.759 1.00 98.19 272 VAL A C 1
ATOM 2024 O O . VAL A 1 272 ? 1.667 4.557 0.450 1.00 98.19 272 VAL A O 1
ATOM 2027 N N . LYS A 1 273 ? 2.252 2.896 1.861 1.00 98.19 273 LYS A N 1
ATOM 2028 C CA . LYS A 1 273 ? 1.252 3.169 2.901 1.00 98.19 273 LYS A CA 1
ATOM 2029 C C . LYS A 1 273 ? 1.938 3.823 4.100 1.00 98.19 273 LYS A C 1
ATOM 2031 O O . LYS A 1 273 ? 3.039 3.421 4.466 1.00 98.19 273 LYS A O 1
ATOM 2036 N N . ASN A 1 274 ? 1.296 4.802 4.730 1.00 97.50 274 ASN A N 1
ATOM 2037 C CA . ASN A 1 274 ? 1.770 5.398 5.977 1.00 97.50 274 ASN A CA 1
ATOM 2038 C C . ASN A 1 274 ? 0.592 5.662 6.942 1.00 97.50 274 ASN A C 1
ATOM 2040 O O . ASN A 1 274 ? -0.217 6.547 6.654 1.00 97.50 274 ASN A O 1
ATOM 2044 N N . PRO A 1 275 ? 0.479 4.936 8.073 1.00 98.19 275 PRO A N 1
ATOM 2045 C CA . PRO A 1 275 ? 1.335 3.817 8.478 1.00 98.19 275 PRO A CA 1
ATOM 2046 C C . PRO A 1 275 ? 1.175 2.590 7.559 1.00 98.19 275 PRO A C 1
ATOM 2048 O O . PRO A 1 275 ? 0.119 2.372 6.963 1.00 98.19 275 PRO A O 1
ATOM 2051 N N . ASP A 1 276 ? 2.219 1.768 7.443 1.00 97.44 276 ASP A N 1
ATOM 2052 C CA . ASP A 1 276 ? 2.128 0.456 6.790 1.00 97.44 276 ASP A CA 1
ATOM 2053 C C . ASP A 1 276 ? 1.823 -0.621 7.840 1.00 97.44 276 ASP A C 1
ATOM 2055 O O . ASP A 1 276 ? 2.633 -0.885 8.729 1.00 97.44 276 ASP A O 1
ATOM 2059 N N . GLN A 1 277 ? 0.624 -1.201 7.767 1.00 96.81 277 GLN A N 1
ATOM 2060 C CA . GLN A 1 277 ? 0.156 -2.274 8.642 1.00 96.81 277 GLN A CA 1
ATOM 2061 C C . GLN A 1 277 ? -0.612 -3.324 7.824 1.00 96.81 277 GLN A C 1
ATOM 2063 O O . GLN A 1 277 ? -1.056 -3.064 6.701 1.00 96.81 277 GLN A O 1
ATOM 2068 N N . THR A 1 278 ? -0.767 -4.522 8.390 1.00 96.38 278 THR A N 1
ATOM 2069 C CA . THR A 1 278 ? -1.599 -5.607 7.839 1.00 96.38 278 THR A CA 1
ATOM 2070 C C . THR A 1 278 ? -3.081 -5.405 8.153 1.00 96.38 278 THR A C 1
ATOM 2072 O O . THR A 1 278 ? -3.926 -5.609 7.286 1.00 96.38 278 THR A O 1
ATOM 2075 N N . LEU A 1 279 ? -3.375 -4.966 9.378 1.00 97.50 279 LEU A N 1
ATOM 2076 C CA . LEU A 1 279 ? -4.686 -4.545 9.858 1.00 97.50 279 LEU A CA 1
ATOM 2077 C C . LEU A 1 279 ? -4.553 -3.180 10.539 1.00 97.50 279 LEU A C 1
ATOM 2079 O O . LEU A 1 279 ? -3.513 -2.871 11.125 1.00 97.50 279 LEU A O 1
ATOM 2083 N N . TYR A 1 280 ? -5.615 -2.386 10.464 1.00 98.19 280 TYR A N 1
ATOM 2084 C CA . TYR A 1 280 ? -5.683 -1.023 10.981 1.00 98.19 280 TYR A CA 1
ATOM 2085 C C . TYR A 1 280 ? -6.866 -0.879 11.941 1.00 98.19 280 TYR A C 1
ATOM 2087 O O . TYR A 1 280 ? -7.967 -1.319 11.614 1.00 98.19 280 TYR A O 1
ATOM 2095 N N . ASN A 1 281 ? -6.664 -0.240 13.094 1.00 98.25 281 ASN A N 1
ATOM 2096 C CA . ASN A 1 281 ? -7.732 0.025 14.068 1.00 98.25 281 ASN A CA 1
ATOM 2097 C C . ASN A 1 281 ? -8.815 0.949 13.482 1.00 98.25 281 ASN A C 1
ATOM 2099 O O . ASN A 1 281 ? -8.497 1.816 12.658 1.00 98.25 281 ASN A O 1
ATOM 2103 N N . HIS A 1 282 ? -10.061 0.830 13.954 1.00 97.88 282 HIS A N 1
ATOM 2104 C CA . HIS A 1 282 ? -11.152 1.728 13.563 1.00 97.88 282 HIS A CA 1
ATOM 2105 C C . HIS A 1 282 ? -10.755 3.209 13.696 1.00 97.88 282 HIS A C 1
ATOM 2107 O O . HIS A 1 282 ? -10.150 3.625 14.684 1.00 97.88 282 HIS A O 1
ATOM 2113 N N . GLY A 1 283 ? -11.069 4.006 12.674 1.00 97.00 283 GLY A N 1
ATOM 2114 C CA . GLY A 1 283 ? -10.748 5.435 12.620 1.00 97.00 283 GLY A CA 1
ATOM 2115 C C . GLY A 1 283 ? -9.295 5.768 12.251 1.00 97.00 283 GLY A C 1
ATOM 2116 O O . GLY A 1 283 ? -8.985 6.939 12.022 1.00 97.00 283 GLY A O 1
ATOM 2117 N N . THR A 1 284 ? -8.399 4.779 12.120 1.00 98.44 284 THR A N 1
ATOM 2118 C CA . THR A 1 284 ? -7.028 5.024 11.633 1.00 98.44 284 THR A CA 1
ATOM 2119 C C . THR A 1 284 ? -7.085 5.638 10.237 1.00 98.44 284 THR A C 1
ATOM 2121 O O . THR A 1 284 ? -7.772 5.117 9.361 1.00 98.44 284 THR A O 1
ATOM 2124 N N . THR A 1 285 ? -6.363 6.736 10.004 1.00 98.19 285 THR A N 1
ATOM 2125 C CA . THR A 1 285 ? -6.248 7.337 8.668 1.00 98.19 285 THR A CA 1
ATOM 2126 C C . THR A 1 285 ? -4.896 6.997 8.061 1.00 98.19 285 THR A C 1
ATOM 2128 O O . THR A 1 285 ? -3.855 7.309 8.634 1.00 98.19 285 THR A O 1
ATOM 2131 N N . VAL A 1 286 ? -4.927 6.347 6.900 1.00 98.56 286 VAL A N 1
ATOM 2132 C CA . VAL A 1 286 ? -3.752 5.902 6.151 1.00 98.56 286 VAL A CA 1
ATOM 2133 C C . VAL A 1 286 ? -3.516 6.861 4.991 1.00 98.56 286 VAL A C 1
ATOM 2135 O O . VAL A 1 286 ? -4.417 7.099 4.186 1.00 98.56 286 VAL A O 1
ATOM 2138 N N . LEU A 1 287 ? -2.303 7.402 4.893 1.00 98.25 287 LEU A N 1
ATOM 2139 C CA . LEU A 1 287 ? -1.827 8.112 3.710 1.00 98.25 287 LEU A CA 1
ATOM 2140 C C . LEU A 1 287 ? -1.287 7.094 2.699 1.00 98.25 287 LEU A C 1
ATOM 2142 O O . LEU A 1 287 ? -0.499 6.215 3.049 1.00 98.25 287 LEU A O 1
ATOM 2146 N N . LEU A 1 288 ? -1.699 7.236 1.445 1.00 98.44 288 LEU A N 1
ATOM 2147 C CA . LEU A 1 288 ? -1.250 6.449 0.305 1.00 98.44 288 LEU A CA 1
ATOM 2148 C C . LEU A 1 288 ? -0.453 7.346 -0.640 1.00 98.44 288 LEU A C 1
ATOM 2150 O O . LEU A 1 288 ? -0.937 8.411 -1.022 1.00 98.44 288 LEU A O 1
ATOM 2154 N N . THR A 1 289 ? 0.728 6.891 -1.054 1.00 98.25 289 THR A N 1
ATOM 2155 C CA . THR A 1 289 ? 1.557 7.550 -2.073 1.00 98.25 289 THR A CA 1
ATOM 2156 C C . THR A 1 289 ? 1.823 6.576 -3.212 1.00 98.25 289 THR A C 1
ATOM 2158 O O . THR A 1 289 ? 2.405 5.510 -3.004 1.00 98.25 289 THR A O 1
ATOM 2161 N N . ALA A 1 290 ? 1.404 6.932 -4.422 1.00 98.06 290 ALA A N 1
ATOM 2162 C CA . ALA A 1 290 ? 1.627 6.149 -5.626 1.00 98.06 290 ALA A CA 1
ATOM 2163 C C . ALA A 1 290 ? 3.020 6.428 -6.210 1.00 98.06 290 ALA A C 1
ATOM 2165 O O . ALA A 1 290 ? 3.409 7.577 -6.398 1.00 98.06 290 ALA A O 1
ATOM 2166 N N . VAL A 1 291 ? 3.754 5.369 -6.550 1.00 96.31 291 VAL A N 1
ATOM 2167 C CA . VAL A 1 291 ? 5.094 5.442 -7.145 1.00 96.31 291 VAL A CA 1
ATOM 2168 C C . VAL A 1 291 ? 5.059 4.742 -8.511 1.00 96.31 291 VAL A C 1
ATOM 2170 O O . VAL A 1 291 ? 5.093 3.510 -8.562 1.00 96.31 291 VAL A O 1
ATOM 2173 N N . PRO A 1 292 ? 4.939 5.482 -9.631 1.00 94.81 292 PRO A N 1
ATOM 2174 C CA . PRO A 1 292 ? 4.921 4.890 -10.968 1.00 94.81 292 PRO A CA 1
ATOM 2175 C C . PRO A 1 292 ? 6.230 4.161 -11.304 1.00 94.81 292 PRO A C 1
ATOM 2177 O O . PRO A 1 292 ? 7.312 4.585 -10.899 1.00 94.81 292 PRO A O 1
ATOM 2180 N N . SER A 1 293 ? 6.147 3.081 -12.085 1.00 91.31 293 SER A N 1
ATOM 2181 C CA . SER A 1 293 ? 7.338 2.464 -12.693 1.00 91.31 293 SER A CA 1
ATOM 2182 C C . SER A 1 293 ? 7.823 3.257 -13.912 1.00 91.31 293 SER A C 1
ATOM 2184 O O . SER A 1 293 ? 7.080 4.054 -14.480 1.00 91.31 293 SER A O 1
ATOM 2186 N N . LEU A 1 294 ? 9.062 3.018 -14.362 1.00 88.12 294 LEU A N 1
ATOM 2187 C CA . LEU A 1 294 ? 9.612 3.696 -15.542 1.00 88.12 294 LEU A CA 1
ATOM 2188 C C . LEU A 1 294 ? 8.704 3.525 -16.773 1.00 88.12 294 LEU A C 1
ATOM 2190 O O . LEU A 1 294 ? 8.306 2.414 -17.124 1.00 88.12 294 LEU A O 1
ATOM 2194 N N . GLY A 1 295 ? 8.407 4.640 -17.442 1.00 88.69 295 GLY A N 1
ATOM 2195 C CA . GLY A 1 295 ? 7.488 4.687 -18.580 1.00 88.69 295 GLY A CA 1
ATOM 2196 C C . GLY A 1 295 ? 6.006 4.709 -18.202 1.00 88.69 295 GLY A C 1
ATOM 2197 O O . GLY A 1 295 ? 5.167 4.725 -19.095 1.00 88.69 295 GLY A O 1
ATOM 2198 N N . TYR A 1 296 ? 5.665 4.744 -16.914 1.00 92.88 296 TYR A N 1
ATOM 2199 C CA . TYR A 1 296 ? 4.308 4.979 -16.429 1.00 92.88 296 TYR A CA 1
ATOM 2200 C C . TYR A 1 296 ? 4.215 6.325 -15.708 1.00 92.88 296 TYR A C 1
ATOM 2202 O O . TYR A 1 296 ? 5.174 6.793 -15.098 1.00 92.88 296 TYR A O 1
ATOM 2210 N N . PHE A 1 297 ? 3.028 6.923 -15.736 1.00 93.12 297 PHE A N 1
ATOM 2211 C CA . PHE A 1 297 ? 2.653 8.056 -14.898 1.00 93.12 297 PHE A CA 1
ATOM 2212 C C . PHE A 1 297 ? 1.442 7.695 -14.032 1.00 93.12 297 PHE A C 1
ATOM 2214 O O . PHE A 1 297 ? 0.698 6.755 -14.324 1.00 93.12 297 PHE A O 1
ATOM 2221 N N . PHE A 1 298 ? 1.250 8.427 -12.936 1.00 96.56 298 PHE A N 1
ATOM 2222 C CA . PHE A 1 298 ? 0.065 8.276 -12.101 1.00 96.56 298 PHE A CA 1
ATOM 2223 C C . PHE A 1 298 ? -1.183 8.768 -12.854 1.00 96.56 298 PHE A C 1
ATOM 2225 O O . PHE A 1 298 ? -1.199 9.890 -13.356 1.00 96.56 298 PHE A O 1
ATOM 2232 N N . GLY A 1 299 ? -2.219 7.930 -12.936 1.00 96.06 299 GLY A N 1
ATOM 2233 C CA . GLY A 1 299 ? -3.497 8.262 -13.563 1.00 96.06 299 GLY A CA 1
ATOM 2234 C C . GLY A 1 299 ? -4.534 8.759 -12.557 1.00 96.06 299 GLY A C 1
ATOM 2235 O O . GLY A 1 299 ? -4.944 9.916 -12.616 1.00 96.06 299 GLY A O 1
ATOM 2236 N N . ALA A 1 300 ? -4.991 7.871 -11.669 1.00 97.94 300 ALA A N 1
ATOM 2237 C CA . ALA A 1 300 ? -6.009 8.177 -10.659 1.00 97.94 300 ALA A CA 1
ATOM 2238 C C . ALA A 1 300 ? -6.054 7.142 -9.519 1.00 97.94 300 ALA A C 1
ATOM 2240 O O . ALA A 1 300 ? -5.665 5.981 -9.696 1.00 97.94 300 ALA A O 1
ATOM 2241 N N . TRP A 1 301 ? -6.625 7.558 -8.385 1.00 98.38 301 TRP A N 1
ATOM 2242 C CA . TRP A 1 301 ? -7.160 6.674 -7.343 1.00 98.38 301 TRP A CA 1
ATOM 2243 C C . TRP A 1 301 ? -8.649 6.394 -7.582 1.00 98.38 301 TRP A C 1
ATOM 2245 O O . TRP A 1 301 ? -9.378 7.252 -8.085 1.00 98.38 301 TRP A O 1
ATOM 2255 N N . SER A 1 302 ? -9.107 5.204 -7.194 1.00 97.31 302 SER A N 1
ATOM 2256 C CA . SER A 1 302 ? -10.509 4.771 -7.287 1.00 97.31 302 SER A CA 1
ATOM 2257 C C . SER A 1 302 ? -10.848 3.709 -6.225 1.00 97.31 302 SER A C 1
ATOM 2259 O O . SER A 1 302 ? -9.948 3.152 -5.593 1.00 97.31 302 SER A O 1
ATOM 2261 N N . GLY A 1 303 ? -12.137 3.414 -6.029 1.00 96.88 303 GLY A N 1
ATOM 2262 C CA . GLY A 1 303 ? -12.622 2.562 -4.935 1.00 96.88 303 GLY A CA 1
ATOM 2263 C C . GLY A 1 303 ? -12.895 3.389 -3.677 1.00 96.88 303 GLY A C 1
ATOM 2264 O O . GLY A 1 303 ? -13.511 4.447 -3.768 1.00 96.88 303 GLY A O 1
ATOM 2265 N N . ASP A 1 304 ? -12.406 2.939 -2.521 1.00 97.50 304 ASP A N 1
ATOM 2266 C CA . ASP A 1 304 ? -12.491 3.674 -1.244 1.00 97.50 304 ASP A CA 1
ATOM 2267 C C . ASP A 1 304 ? -11.622 4.948 -1.173 1.00 97.50 304 ASP A C 1
ATOM 2269 O O . ASP A 1 304 ? -11.717 5.712 -0.213 1.00 97.50 304 ASP A O 1
ATOM 2273 N N . ALA A 1 305 ? -10.787 5.199 -2.184 1.00 95.31 305 ALA A N 1
ATOM 2274 C CA . ALA A 1 305 ? -10.068 6.456 -2.378 1.00 95.31 305 ALA A CA 1
ATOM 2275 C C . ALA A 1 305 ? -10.421 7.054 -3.744 1.00 95.31 305 ALA A C 1
ATOM 2277 O O . ALA A 1 305 ? -10.771 6.333 -4.678 1.00 95.31 305 ALA A O 1
ATOM 2278 N N . SER A 1 306 ? -10.278 8.369 -3.899 1.00 93.19 306 SER A N 1
ATOM 2279 C CA . SER A 1 306 ? -10.420 9.034 -5.197 1.00 93.19 306 SER A CA 1
ATOM 2280 C C . SER A 1 306 ? -9.509 10.255 -5.294 1.00 93.19 306 SER A C 1
ATOM 2282 O O . SER A 1 306 ? -9.198 10.882 -4.283 1.00 93.19 306 SER A O 1
ATOM 2284 N N . GLY A 1 307 ? -9.061 10.583 -6.507 1.00 92.69 307 GLY A N 1
ATOM 2285 C CA . GLY A 1 307 ? -8.232 11.762 -6.751 1.00 92.69 307 GLY A CA 1
ATOM 2286 C C . GLY A 1 307 ? -7.305 11.629 -7.957 1.00 92.69 307 GLY A C 1
ATOM 2287 O O . GLY A 1 307 ? -7.008 10.525 -8.414 1.00 92.69 307 GLY A O 1
ATOM 2288 N N . PHE A 1 308 ? -6.840 12.784 -8.438 1.00 93.94 308 PHE A N 1
ATOM 2289 C CA . PHE A 1 308 ? -5.870 12.930 -9.534 1.00 93.94 308 PHE A CA 1
ATOM 2290 C C . PHE A 1 308 ? -4.490 13.416 -9.043 1.00 93.94 308 PHE A C 1
ATOM 2292 O O . PHE A 1 308 ? -3.627 13.769 -9.842 1.00 93.94 308 PHE A O 1
ATOM 2299 N N . THR A 1 309 ? -4.282 13.429 -7.726 1.00 95.44 309 THR A N 1
ATOM 2300 C CA . THR A 1 309 ? -2.986 13.593 -7.059 1.00 95.44 309 THR A CA 1
ATOM 2301 C C . THR A 1 309 ? -2.330 12.233 -6.840 1.00 95.44 309 THR A C 1
ATOM 2303 O O . THR A 1 309 ? -3.010 11.257 -6.535 1.00 95.44 309 THR A O 1
ATOM 2306 N N . ASP A 1 310 ? -1.000 12.183 -6.916 1.00 95.19 310 ASP A N 1
ATOM 2307 C CA . ASP A 1 310 ? -0.169 11.011 -6.586 1.00 95.19 310 ASP A CA 1
ATOM 2308 C C . ASP A 1 310 ? -0.352 10.494 -5.146 1.00 95.19 310 ASP A C 1
ATOM 2310 O O . ASP A 1 310 ? 0.051 9.380 -4.816 1.00 95.19 310 ASP A O 1
ATOM 2314 N N . THR A 1 311 ? -0.993 11.294 -4.301 1.00 97.69 311 THR A N 1
ATOM 2315 C CA . THR A 1 311 ? -1.306 11.033 -2.901 1.00 97.69 311 THR A CA 1
ATOM 2316 C C . THR A 1 311 ? -2.814 11.054 -2.646 1.00 97.69 311 THR A C 1
ATOM 2318 O O . THR A 1 311 ? -3.548 11.844 -3.245 1.00 97.69 311 THR A O 1
ATOM 2321 N N . ALA A 1 312 ? -3.275 10.186 -1.744 1.00 97.50 312 ALA A N 1
ATOM 2322 C CA . ALA A 1 312 ? -4.650 10.138 -1.237 1.00 97.50 312 ALA A CA 1
ATOM 2323 C C . ALA A 1 312 ? -4.675 9.631 0.214 1.00 97.50 312 ALA A C 1
ATOM 2325 O O . ALA A 1 312 ? -3.735 8.976 0.658 1.00 97.50 312 ALA A O 1
ATOM 2326 N N . SER A 1 313 ? -5.750 9.898 0.955 1.00 96.81 313 SER A N 1
ATOM 2327 C CA . SER A 1 313 ? -5.961 9.369 2.308 1.00 96.81 313 SER A CA 1
ATOM 2328 C C . SER A 1 313 ? -7.220 8.506 2.392 1.00 96.81 313 SER A C 1
ATOM 2330 O O . SER A 1 313 ? -8.196 8.745 1.682 1.00 96.81 313 SER A O 1
ATOM 2332 N N . VAL A 1 314 ? -7.198 7.504 3.274 1.00 97.75 314 VAL A N 1
ATOM 2333 C CA . VAL A 1 314 ? -8.343 6.629 3.573 1.00 97.75 314 VAL A CA 1
ATOM 2334 C C . VAL A 1 314 ? -8.480 6.471 5.082 1.00 97.75 314 VAL A C 1
ATOM 2336 O O . VAL A 1 314 ? -7.508 6.135 5.756 1.00 97.75 314 VAL A O 1
ATOM 2339 N N . THR A 1 315 ? -9.684 6.685 5.613 1.00 97.88 315 THR A N 1
ATOM 2340 C CA . THR A 1 315 ? -10.004 6.431 7.025 1.00 97.88 315 THR A CA 1
ATOM 2341 C C . THR A 1 315 ? -10.677 5.067 7.171 1.00 97.88 315 THR A C 1
ATOM 2343 O O . THR A 1 315 ? -11.637 4.745 6.466 1.00 97.88 315 THR A O 1
ATOM 2346 N N . MET A 1 316 ? -10.156 4.249 8.082 1.00 98.06 316 MET A N 1
ATOM 2347 C CA . MET A 1 316 ? -10.519 2.843 8.252 1.00 98.06 316 MET A CA 1
ATOM 2348 C C . MET A 1 316 ? -11.768 2.695 9.132 1.00 98.06 316 MET A C 1
ATOM 2350 O O . MET A 1 316 ? -11.680 2.387 10.316 1.00 98.06 316 MET A O 1
ATOM 2354 N N . THR A 1 317 ? -12.943 2.942 8.550 1.00 96.88 317 THR A N 1
ATOM 2355 C CA . THR A 1 317 ? -14.272 2.745 9.176 1.00 96.88 317 THR A CA 1
ATOM 2356 C C . THR A 1 317 ? -14.911 1.385 8.847 1.00 96.88 317 THR A C 1
ATOM 2358 O O . THR A 1 317 ? -16.115 1.190 8.983 1.00 96.88 317 THR A O 1
ATOM 2361 N N . GLY A 1 318 ? -14.112 0.455 8.328 1.00 96.69 318 GLY A N 1
ATOM 2362 C CA . GLY A 1 318 ? -14.525 -0.822 7.750 1.00 96.69 318 GLY A CA 1
ATOM 2363 C C . GLY A 1 318 ? -13.384 -1.394 6.908 1.00 96.69 318 GLY A C 1
ATOM 2364 O O . GLY A 1 318 ? -12.333 -0.759 6.796 1.00 96.69 318 GLY A O 1
ATOM 2365 N N . GLU A 1 319 ? -13.578 -2.555 6.279 1.00 97.56 319 GLU A N 1
ATOM 2366 C CA . GLU A 1 319 ? -12.656 -3.024 5.233 1.00 97.56 319 GLU A CA 1
ATOM 2367 C C . GLU A 1 319 ? -12.617 -2.033 4.063 1.00 97.56 319 GLU A C 1
ATOM 2369 O O . GLU A 1 319 ? -13.643 -1.449 3.699 1.00 97.56 319 GLU A O 1
ATOM 2374 N N . LYS A 1 320 ? -11.431 -1.834 3.475 1.00 97.94 320 LYS A N 1
ATOM 2375 C CA . LYS A 1 320 ? -11.208 -0.832 2.425 1.00 97.94 320 LYS A CA 1
ATOM 2376 C C . LYS A 1 320 ? -10.521 -1.417 1.205 1.00 97.94 320 LYS A C 1
ATOM 2378 O O . LYS A 1 320 ? -9.553 -2.163 1.323 1.00 97.94 320 LYS A O 1
ATOM 2383 N N . ASN A 1 321 ? -11.009 -1.048 0.023 1.00 98.00 321 ASN A N 1
ATOM 2384 C CA . ASN A 1 321 ? -10.535 -1.547 -1.263 1.00 98.00 321 ASN A CA 1
ATOM 2385 C C . ASN A 1 321 ? -10.214 -0.364 -2.187 1.00 98.00 321 ASN A C 1
ATOM 2387 O O . ASN A 1 321 ? -11.104 0.296 -2.725 1.00 98.00 321 ASN A O 1
ATOM 2391 N N . VAL A 1 322 ? -8.923 -0.095 -2.379 1.00 98.50 322 VAL A N 1
ATOM 2392 C CA . VAL A 1 322 ? -8.423 1.009 -3.209 1.00 98.50 322 VAL A CA 1
ATOM 2393 C C . VAL A 1 322 ? -7.777 0.456 -4.469 1.00 98.50 322 VAL A C 1
ATOM 2395 O O . VAL A 1 322 ? -6.960 -0.459 -4.407 1.00 98.50 322 VAL A O 1
ATOM 2398 N N . THR A 1 323 ? -8.096 1.042 -5.619 1.00 98.44 323 THR A N 1
ATOM 2399 C CA . THR A 1 323 ? -7.422 0.767 -6.890 1.00 98.44 323 THR A CA 1
ATOM 2400 C C . THR A 1 323 ? -6.636 1.991 -7.343 1.00 98.44 323 THR A C 1
ATOM 2402 O O . THR A 1 323 ? -7.217 3.051 -7.591 1.00 98.44 323 THR A O 1
ATOM 2405 N N . VAL A 1 324 ? -5.319 1.835 -7.493 1.00 98.44 324 VAL A N 1
ATOM 2406 C CA . VAL A 1 324 ? -4.457 2.809 -8.175 1.00 98.44 324 VAL A CA 1
ATOM 2407 C C . VAL A 1 324 ? -4.338 2.443 -9.651 1.00 98.44 324 VAL A C 1
ATOM 2409 O O . VAL A 1 324 ? -4.159 1.274 -9.999 1.00 98.44 324 VAL A O 1
ATOM 2412 N N . THR A 1 325 ? -4.422 3.442 -10.528 1.00 97.94 325 THR A N 1
ATOM 2413 C CA . THR A 1 325 ? -4.178 3.269 -11.964 1.00 97.94 325 THR A CA 1
ATOM 2414 C C . THR A 1 325 ? -2.930 4.030 -12.383 1.00 97.94 325 THR A C 1
ATOM 2416 O O . THR A 1 325 ? -2.896 5.258 -12.327 1.00 97.94 325 THR A O 1
ATOM 2419 N N . PHE A 1 326 ? -1.928 3.296 -12.858 1.00 97.62 326 PHE A N 1
ATOM 2420 C CA . PHE A 1 326 ? -0.760 3.816 -13.558 1.00 97.62 326 PHE A CA 1
ATOM 2421 C C . PHE A 1 326 ? -0.974 3.686 -15.067 1.00 97.62 326 PHE A C 1
ATOM 2423 O O . PHE A 1 326 ? -1.267 2.602 -15.574 1.00 97.62 326 PHE A O 1
ATOM 2430 N N . VAL A 1 327 ? -0.806 4.781 -15.802 1.00 94.75 327 VAL A N 1
ATOM 2431 C CA . VAL A 1 327 ? -0.994 4.819 -17.258 1.00 94.75 327 VAL A CA 1
ATOM 2432 C C . VAL A 1 327 ? 0.372 4.807 -17.934 1.00 94.75 327 VAL A C 1
ATOM 2434 O O . VAL A 1 327 ? 1.275 5.531 -17.526 1.00 94.75 327 VAL A O 1
ATOM 2437 N N . PHE A 1 328 ? 0.541 3.968 -18.954 1.00 92.25 328 PHE A N 1
ATOM 2438 C CA . PHE A 1 328 ? 1.792 3.885 -19.705 1.00 92.25 328 PHE A CA 1
ATOM 2439 C C . PHE A 1 328 ? 1.926 5.069 -20.673 1.00 92.25 328 PHE A C 1
ATOM 2441 O O . PHE A 1 328 ? 1.050 5.295 -21.511 1.00 92.25 328 PHE A O 1
ATOM 2448 N N . ASP A 1 329 ? 3.030 5.807 -20.583 1.00 90.62 329 ASP A N 1
ATOM 2449 C CA . ASP A 1 329 ? 3.366 6.867 -21.528 1.00 90.62 329 ASP A CA 1
ATOM 2450 C C . ASP A 1 329 ? 3.874 6.255 -22.840 1.00 90.62 329 ASP A C 1
ATOM 2452 O O . ASP A 1 329 ? 4.969 5.694 -22.931 1.00 90.62 329 ASP A O 1
ATOM 2456 N N . THR A 1 330 ? 3.075 6.401 -23.896 1.00 88.62 330 THR A N 1
ATOM 2457 C CA . THR A 1 330 ? 3.398 5.860 -25.221 1.00 88.62 330 THR A CA 1
ATOM 2458 C C . THR A 1 330 ? 4.650 6.480 -25.848 1.00 88.62 330 THR A C 1
ATOM 2460 O O . THR A 1 330 ? 5.228 5.859 -26.742 1.00 88.62 330 THR A O 1
ATOM 2463 N N . ALA A 1 331 ? 5.151 7.621 -25.358 1.00 87.38 331 ALA A N 1
ATOM 2464 C CA . ALA A 1 331 ? 6.445 8.155 -25.781 1.00 87.38 331 ALA A CA 1
ATOM 2465 C C . ALA A 1 331 ? 7.615 7.211 -25.426 1.00 87.38 331 ALA A C 1
ATOM 2467 O O . ALA A 1 331 ? 8.591 7.135 -26.175 1.00 87.38 331 ALA A O 1
ATOM 2468 N N . TYR A 1 332 ? 7.492 6.381 -24.381 1.00 90.69 332 TYR A N 1
ATOM 2469 C CA . TYR A 1 332 ? 8.488 5.352 -24.048 1.00 90.69 332 TYR A CA 1
ATOM 2470 C C . TYR A 1 332 ? 8.529 4.170 -25.037 1.00 90.69 332 TYR A C 1
ATOM 2472 O O . TYR A 1 332 ? 9.457 3.357 -24.977 1.00 90.69 332 TYR A O 1
ATOM 2480 N N . LEU A 1 333 ? 7.590 4.086 -25.993 1.00 89.75 333 LEU A N 1
ATOM 2481 C CA . LEU A 1 333 ? 7.693 3.194 -27.158 1.00 89.75 333 LEU A CA 1
ATOM 2482 C C . LEU A 1 333 ? 8.699 3.692 -28.205 1.00 89.75 333 LEU A C 1
ATOM 2484 O O . LEU A 1 333 ? 9.032 2.939 -29.124 1.00 89.75 333 LEU A O 1
ATOM 2488 N N . GLN A 1 334 ? 9.193 4.932 -28.099 1.00 89.81 334 GLN A N 1
ATOM 2489 C CA . GLN A 1 334 ? 10.200 5.447 -29.019 1.00 89.81 334 GLN A CA 1
ATOM 2490 C C . GLN A 1 334 ? 11.447 4.555 -28.983 1.00 89.81 334 GLN A C 1
ATOM 2492 O O . GLN A 1 334 ? 12.060 4.336 -27.937 1.00 89.81 334 GLN A O 1
ATOM 2497 N N . THR A 1 335 ? 11.812 4.022 -30.151 1.00 92.00 335 THR A N 1
ATOM 2498 C CA . THR A 1 335 ? 12.995 3.175 -30.310 1.00 92.00 335 THR A CA 1
ATOM 2499 C C . THR A 1 335 ? 14.217 4.029 -30.612 1.00 92.00 335 THR A C 1
ATOM 2501 O O . THR A 1 335 ? 14.174 4.908 -31.472 1.00 92.00 335 THR A O 1
ATOM 2504 N N . PHE A 1 336 ? 15.322 3.752 -29.925 1.00 93.88 336 PHE A N 1
ATOM 2505 C CA . PHE A 1 336 ? 16.598 4.448 -30.108 1.00 93.88 336 PHE A CA 1
ATOM 2506 C C . PHE A 1 336 ? 17.663 3.490 -30.653 1.00 93.88 336 PHE A C 1
ATOM 2508 O O . PHE A 1 336 ? 17.492 2.269 -30.625 1.00 93.88 336 PHE A O 1
ATOM 2515 N N . ARG A 1 337 ? 18.766 4.034 -31.178 1.00 92.75 337 ARG A N 1
ATOM 2516 C CA . ARG A 1 337 ? 19.972 3.275 -31.541 1.00 92.75 337 ARG A CA 1
ATOM 2517 C C . ARG A 1 337 ? 21.204 4.017 -31.044 1.00 92.75 337 ARG A C 1
ATOM 2519 O O . ARG A 1 337 ? 21.292 5.232 -31.186 1.00 92.75 337 ARG A O 1
ATOM 2526 N N . THR A 1 338 ? 22.163 3.250 -30.552 1.00 95.12 338 THR A N 1
ATOM 2527 C CA . THR A 1 338 ? 23.550 3.649 -30.317 1.00 95.12 338 THR A CA 1
ATOM 2528 C C . THR A 1 338 ? 24.476 2.591 -30.923 1.00 95.12 338 THR A C 1
ATOM 2530 O O . THR A 1 338 ? 24.022 1.584 -31.479 1.00 95.12 338 THR A O 1
ATOM 2533 N N . ALA A 1 339 ? 25.782 2.804 -30.828 1.00 93.69 339 ALA A N 1
ATOM 2534 C CA . ALA A 1 339 ? 26.774 1.745 -30.930 1.00 93.69 339 ALA A CA 1
ATOM 2535 C C . ALA A 1 339 ? 27.880 1.990 -29.899 1.00 93.69 339 ALA A C 1
ATOM 2537 O O . ALA A 1 339 ? 28.375 3.110 -29.801 1.00 93.69 339 ALA A O 1
ATOM 2538 N N . SER A 1 340 ? 28.290 0.957 -29.166 1.00 95.00 340 SER A N 1
ATOM 2539 C CA . SER A 1 340 ? 29.467 1.006 -28.292 1.00 95.00 340 SER A CA 1
ATOM 2540 C C . SER A 1 340 ? 30.762 1.128 -29.097 1.00 95.00 340 SER A C 1
ATOM 2542 O O . SER A 1 340 ? 30.798 0.805 -30.295 1.00 95.00 340 SER A O 1
ATOM 2544 N N . TYR A 1 341 ? 31.851 1.556 -28.445 1.00 94.81 341 TYR A N 1
ATOM 2545 C CA . TYR A 1 341 ? 33.170 1.646 -29.076 1.00 94.81 341 TYR A CA 1
ATOM 2546 C C . TYR A 1 341 ? 33.565 0.354 -29.810 1.00 94.81 341 TYR A C 1
ATOM 2548 O O . TYR A 1 341 ? 34.099 0.406 -30.923 1.00 94.81 341 TYR A O 1
ATOM 2556 N N . ASP A 1 342 ? 33.282 -0.809 -29.220 1.00 93.38 342 ASP A N 1
ATOM 2557 C CA . ASP A 1 342 ? 33.618 -2.104 -29.810 1.00 93.38 342 ASP A CA 1
ATOM 2558 C C . ASP A 1 342 ? 32.878 -2.323 -31.142 1.00 93.38 342 ASP A C 1
ATOM 2560 O O . ASP A 1 342 ? 33.510 -2.537 -32.179 1.00 93.38 342 ASP A O 1
ATOM 2564 N N . VAL A 1 343 ? 31.553 -2.141 -31.156 1.00 93.38 343 VAL A N 1
ATOM 2565 C CA . VAL A 1 343 ? 30.726 -2.352 -32.355 1.00 93.38 343 VAL A CA 1
ATOM 2566 C C . VAL A 1 343 ? 31.030 -1.317 -33.445 1.00 93.38 343 VAL A C 1
ATOM 2568 O O . VAL A 1 343 ? 31.131 -1.684 -34.620 1.00 93.38 343 VAL A O 1
ATOM 2571 N N . TRP A 1 344 ? 31.253 -0.041 -33.099 1.00 93.50 344 TRP A N 1
ATOM 2572 C CA . TRP A 1 344 ? 31.622 0.969 -34.102 1.00 93.50 344 TRP A CA 1
ATOM 2573 C C . TRP A 1 344 ? 33.024 0.711 -34.669 1.00 93.50 344 TRP A C 1
ATOM 2575 O O . TRP A 1 344 ? 33.219 0.722 -35.887 1.00 93.50 344 TRP A O 1
ATOM 2585 N N . SER A 1 345 ? 34.013 0.435 -33.816 1.00 93.69 345 SER A N 1
ATOM 2586 C CA . SER A 1 345 ? 35.393 0.224 -34.264 1.00 93.69 345 SER A CA 1
ATOM 2587 C C . SER A 1 345 ? 35.587 -1.087 -35.041 1.00 93.69 345 SER A C 1
ATOM 2589 O O . SER A 1 345 ? 36.482 -1.152 -35.891 1.00 93.69 345 SER A O 1
ATOM 2591 N N . ARG A 1 346 ? 34.745 -2.107 -34.808 1.00 92.88 346 ARG A N 1
ATOM 2592 C CA . ARG A 1 346 ? 34.760 -3.402 -35.516 1.00 92.88 346 ARG A CA 1
ATOM 2593 C C . ARG A 1 346 ? 33.844 -3.488 -36.744 1.00 92.88 346 ARG A C 1
ATOM 2595 O O . ARG A 1 346 ? 33.832 -4.531 -37.396 1.00 92.88 346 ARG A O 1
ATOM 2602 N N . ALA A 1 347 ? 33.116 -2.432 -37.110 1.00 91.25 347 ALA A N 1
ATOM 2603 C CA . ALA A 1 347 ? 32.212 -2.453 -38.263 1.00 91.25 347 ALA A CA 1
ATOM 2604 C C . ALA A 1 347 ? 32.942 -2.793 -39.587 1.00 91.25 347 ALA A C 1
ATOM 2606 O O . ALA A 1 347 ? 33.896 -2.124 -39.983 1.00 91.25 347 ALA A O 1
ATOM 2607 N N . VAL A 1 348 ? 32.486 -3.824 -40.308 1.00 89.69 348 VAL A N 1
ATOM 2608 C CA . VAL A 1 348 ? 33.105 -4.302 -41.564 1.00 89.69 348 VAL A CA 1
ATOM 2609 C C . VAL A 1 348 ? 32.241 -4.040 -42.798 1.00 89.69 348 VAL A C 1
ATOM 2611 O O . VAL A 1 348 ? 31.014 -3.994 -42.721 1.00 89.69 348 VAL A O 1
ATOM 2614 N N . ASP A 1 349 ? 32.885 -3.896 -43.959 1.00 87.25 349 ASP A N 1
ATOM 2615 C CA . ASP A 1 349 ? 32.233 -4.092 -45.258 1.00 87.25 349 ASP A CA 1
ATOM 2616 C C . ASP A 1 349 ? 31.992 -5.589 -45.528 1.00 87.25 349 ASP A C 1
ATOM 2618 O O . ASP A 1 349 ? 32.560 -6.460 -44.863 1.00 87.25 349 ASP A O 1
ATOM 2622 N N . ARG A 1 350 ? 31.209 -5.920 -46.560 1.00 80.25 350 ARG A N 1
ATOM 2623 C CA . ARG A 1 350 ? 30.906 -7.317 -46.945 1.00 80.25 350 ARG A CA 1
ATOM 2624 C C . ARG A 1 350 ? 32.109 -8.150 -47.415 1.00 80.25 350 ARG A C 1
ATOM 2626 O O . ARG A 1 350 ? 31.940 -9.305 -47.791 1.00 80.25 350 ARG A O 1
ATOM 2633 N N . ALA A 1 351 ? 33.309 -7.570 -47.445 1.00 84.19 351 ALA A N 1
ATOM 2634 C CA . ALA A 1 351 ? 34.570 -8.263 -47.696 1.00 84.19 351 ALA A CA 1
ATOM 2635 C C . ALA A 1 351 ? 35.406 -8.435 -46.408 1.00 84.19 351 ALA A C 1
ATOM 2637 O O . ALA A 1 351 ? 36.607 -8.704 -46.493 1.00 84.19 351 ALA A O 1
ATOM 2638 N N . GLY A 1 352 ? 34.793 -8.245 -45.231 1.00 87.06 352 GLY A N 1
ATOM 2639 C CA . GLY A 1 352 ? 35.421 -8.391 -43.917 1.00 87.06 352 GLY A CA 1
ATOM 2640 C C . GLY A 1 352 ? 36.390 -7.262 -43.556 1.00 87.06 352 GLY A C 1
ATOM 2641 O O . GLY A 1 352 ? 37.245 -7.444 -42.692 1.00 87.06 352 GLY A O 1
ATOM 2642 N N . LYS A 1 353 ? 36.332 -6.107 -44.235 1.00 90.19 353 LYS A N 1
ATOM 2643 C CA . LYS A 1 353 ? 37.317 -5.027 -44.060 1.00 90.19 353 LYS A CA 1
ATOM 2644 C C . LYS A 1 353 ? 36.704 -3.868 -43.291 1.00 90.19 353 LYS A C 1
ATOM 2646 O O . LYS A 1 353 ? 35.706 -3.303 -43.721 1.00 90.19 353 LYS A O 1
ATOM 2651 N N . LEU A 1 354 ? 37.374 -3.482 -42.208 1.00 90.56 354 LEU A N 1
ATOM 2652 C CA . LEU A 1 354 ? 36.985 -2.436 -41.257 1.00 90.56 354 LEU A CA 1
ATOM 2653 C C . LEU A 1 354 ? 36.911 -1.031 -41.898 1.00 90.56 354 LEU A C 1
ATOM 2655 O O . LEU A 1 354 ? 37.874 -0.262 -41.835 1.00 90.56 354 LEU A O 1
ATOM 2659 N N . LYS A 1 355 ? 35.822 -0.726 -42.607 1.00 90.62 355 LYS A N 1
ATOM 2660 C CA . LYS A 1 355 ? 35.554 0.545 -43.305 1.00 90.62 355 LYS A CA 1
ATOM 2661 C C . LYS A 1 355 ? 34.087 0.616 -43.761 1.00 90.62 355 LYS A C 1
ATOM 2663 O O . LYS A 1 355 ? 33.352 -0.361 -43.641 1.00 90.62 355 LYS A O 1
ATOM 2668 N N . ALA A 1 356 ? 33.689 1.743 -44.347 1.00 89.44 356 ALA A N 1
ATOM 2669 C CA . ALA A 1 356 ? 32.378 1.920 -44.966 1.00 89.44 356 ALA A CA 1
ATOM 2670 C C . ALA A 1 356 ? 32.122 0.917 -46.111 1.00 89.44 356 ALA A C 1
ATOM 2672 O O . ALA A 1 356 ? 33.020 0.623 -46.916 1.00 89.44 356 ALA A O 1
ATOM 2673 N N . GLU A 1 357 ? 30.887 0.416 -46.209 1.00 87.12 357 GLU A N 1
ATOM 2674 C CA . GLU A 1 357 ? 30.434 -0.366 -47.362 1.00 87.12 357 GLU A CA 1
ATOM 2675 C C . GLU A 1 357 ? 30.233 0.558 -48.573 1.00 87.12 357 GLU A C 1
ATOM 2677 O O . GLU A 1 357 ? 29.836 1.720 -48.451 1.00 87.12 357 GLU A O 1
ATOM 2682 N N . LYS A 1 358 ? 30.519 0.066 -49.782 1.00 83.56 358 LYS A N 1
ATOM 2683 C CA . LYS A 1 358 ? 30.456 0.893 -50.990 1.00 83.56 358 LYS A CA 1
ATOM 2684 C C . LYS A 1 358 ? 29.032 0.907 -51.544 1.00 83.56 358 LYS A C 1
ATOM 2686 O O . LYS A 1 358 ? 28.512 -0.152 -51.886 1.00 83.56 358 LYS A O 1
ATOM 2691 N N . LYS A 1 359 ? 28.463 2.104 -51.772 1.00 78.38 359 LYS A N 1
ATOM 2692 C CA . LYS A 1 359 ? 27.224 2.322 -52.558 1.00 78.38 359 LYS A CA 1
ATOM 2693 C C . LYS A 1 359 ? 27.445 1.921 -54.030 1.00 78.38 359 LYS A C 1
ATOM 2695 O O . LYS A 1 359 ? 27.641 2.751 -54.912 1.00 78.38 359 LYS A O 1
ATOM 2700 N N . LYS A 1 360 ? 27.493 0.611 -54.271 1.00 79.75 360 LYS A N 1
ATOM 2701 C CA . LYS A 1 360 ? 27.591 -0.079 -55.561 1.00 79.75 360 LYS A CA 1
ATOM 2702 C C . LYS A 1 360 ? 26.806 -1.375 -55.455 1.00 79.75 360 LYS A C 1
ATOM 2704 O O . LYS A 1 360 ? 26.965 -2.085 -54.464 1.00 79.75 360 LYS A O 1
ATOM 2709 N N . ASN A 1 361 ? 26.025 -1.691 -56.484 1.00 81.81 361 ASN A N 1
ATOM 2710 C CA . ASN A 1 361 ? 25.153 -2.863 -56.514 1.00 81.81 361 ASN A CA 1
ATOM 2711 C C . ASN A 1 361 ? 25.911 -4.117 -56.049 1.00 81.81 361 ASN A C 1
ATOM 2713 O O . ASN A 1 361 ? 26.952 -4.468 -56.615 1.00 81.81 361 ASN A O 1
ATOM 2717 N N . ALA A 1 362 ? 25.414 -4.756 -54.995 1.00 75.25 362 ALA A N 1
ATOM 2718 C CA . ALA A 1 362 ? 26.020 -5.952 -54.433 1.00 75.25 362 ALA A CA 1
ATOM 2719 C C . ALA A 1 362 ? 25.403 -7.190 -55.065 1.00 75.25 362 ALA A C 1
ATOM 2721 O O . ALA A 1 362 ? 26.113 -7.965 -55.707 1.00 75.25 362 ALA A O 1
ATOM 2722 N N . ASN A 1 363 ? 24.082 -7.288 -54.945 1.00 83.44 363 ASN A N 1
ATOM 2723 C CA . ASN A 1 363 ? 23.302 -8.444 -55.337 1.00 83.44 363 ASN A CA 1
ATOM 2724 C C . ASN A 1 363 ? 22.261 -8.046 -56.395 1.00 83.44 363 ASN A C 1
ATOM 2726 O O . ASN A 1 363 ? 22.142 -6.877 -56.767 1.00 83.44 363 ASN A O 1
ATOM 2730 N N . VAL A 1 364 ? 21.497 -9.014 -56.881 1.00 86.44 364 VAL A N 1
ATOM 2731 C CA . VAL A 1 364 ? 20.306 -8.821 -57.715 1.00 86.44 364 VAL A CA 1
ATOM 2732 C C . VAL A 1 364 ? 19.186 -9.667 -57.134 1.00 86.44 364 VAL A C 1
ATOM 2734 O O . VAL A 1 364 ? 19.364 -10.870 -56.970 1.00 86.44 364 VAL A O 1
ATOM 2737 N N . VAL A 1 365 ? 18.052 -9.052 -56.801 1.00 88.12 365 VAL A N 1
ATOM 2738 C CA . VAL A 1 365 ? 16.833 -9.814 -56.498 1.00 88.12 365 VAL A CA 1
ATOM 2739 C C . VAL A 1 365 ? 16.166 -10.121 -57.828 1.00 88.12 365 VAL A C 1
ATOM 2741 O O . VAL A 1 365 ? 16.057 -9.237 -58.691 1.00 88.12 365 VAL A O 1
ATOM 2744 N N . PHE A 1 366 ? 15.778 -11.377 -58.016 1.00 90.12 366 PHE A N 1
ATOM 2745 C CA . PHE A 1 366 ? 15.065 -11.793 -59.207 1.00 90.12 366 PHE A CA 1
ATOM 2746 C C . PHE A 1 366 ? 13.986 -12.831 -58.917 1.00 90.12 366 PHE A C 1
ATOM 2748 O O . PHE A 1 366 ? 14.154 -13.722 -58.084 1.00 90.12 366 PHE A O 1
ATOM 2755 N N . GLN A 1 367 ? 12.898 -12.714 -59.671 1.00 92.38 367 GLN A N 1
ATOM 2756 C CA . GLN A 1 367 ? 11.783 -13.641 -59.690 1.00 92.38 367 GLN A CA 1
ATOM 2757 C C . GLN A 1 367 ? 11.327 -13.849 -61.132 1.00 92.38 367 GLN A C 1
ATOM 2759 O O . GLN A 1 367 ? 11.206 -12.889 -61.897 1.00 92.38 367 GLN A O 1
ATOM 2764 N N . PHE A 1 368 ? 11.056 -15.094 -61.507 1.00 90.81 368 PHE A N 1
ATOM 2765 C CA . PHE A 1 368 ? 10.457 -15.445 -62.793 1.00 90.81 368 PHE A CA 1
ATOM 2766 C C . PHE A 1 368 ? 9.585 -16.690 -62.657 1.00 90.81 368 PHE A C 1
ATOM 2768 O O . PHE A 1 368 ? 9.756 -17.481 -61.728 1.00 90.81 368 PHE A O 1
ATOM 2775 N N . ASN A 1 369 ? 8.688 -16.872 -63.624 1.00 89.19 369 ASN A N 1
ATOM 2776 C CA . ASN A 1 369 ? 7.822 -18.040 -63.700 1.00 89.19 369 ASN A CA 1
ATOM 2777 C C . ASN A 1 369 ? 8.223 -18.905 -64.902 1.00 89.19 369 ASN A C 1
ATOM 2779 O O . ASN A 1 369 ? 8.576 -18.371 -65.956 1.00 89.19 369 ASN A O 1
ATOM 2783 N N . LEU A 1 370 ? 8.132 -20.227 -64.764 1.00 87.00 370 LEU A N 1
ATOM 2784 C CA . LEU A 1 370 ? 8.228 -21.180 -65.876 1.00 87.00 370 LEU A CA 1
ATOM 2785 C C . LEU A 1 370 ? 6.990 -22.073 -65.879 1.00 87.00 370 LEU A C 1
ATOM 2787 O O . LEU A 1 370 ? 6.464 -22.389 -64.817 1.00 87.00 370 LEU A O 1
ATOM 2791 N N . VAL A 1 371 ? 6.567 -22.509 -67.063 1.00 86.88 371 VAL A N 1
ATOM 2792 C CA . VAL A 1 371 ? 5.545 -23.551 -67.226 1.00 86.88 371 VAL A CA 1
ATOM 2793 C C . VAL A 1 371 ? 6.245 -24.849 -67.629 1.00 86.88 371 VAL A C 1
ATOM 2795 O O . VAL A 1 371 ? 7.110 -24.827 -68.513 1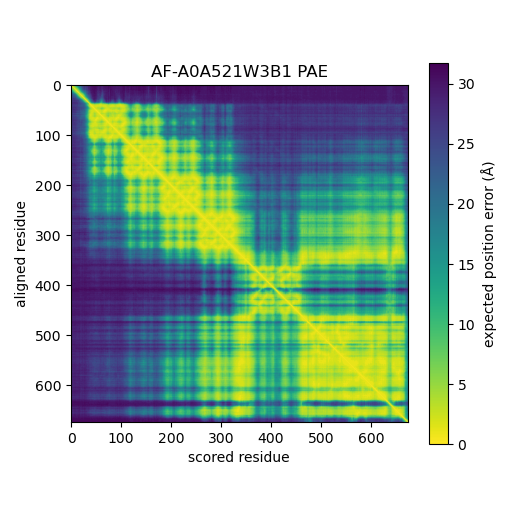.00 86.88 371 VAL A O 1
ATOM 2798 N N . ALA A 1 372 ? 5.909 -25.953 -66.967 1.00 79.69 372 ALA A N 1
ATOM 2799 C CA . ALA A 1 372 ? 6.424 -27.284 -67.278 1.00 79.69 372 ALA A CA 1
ATOM 2800 C C . ALA A 1 372 ? 5.846 -27.811 -68.601 1.00 79.69 372 ALA A C 1
ATOM 2802 O O . ALA A 1 372 ? 4.636 -27.754 -68.816 1.00 79.69 372 ALA A O 1
ATOM 2803 N N . ASP A 1 373 ? 6.703 -28.325 -69.493 1.00 71.44 373 ASP A N 1
ATOM 2804 C CA . ASP A 1 373 ? 6.273 -28.859 -70.799 1.00 71.44 373 ASP A CA 1
ATOM 2805 C C . ASP A 1 373 ? 5.747 -30.305 -70.729 1.00 71.44 373 ASP A C 1
ATOM 2807 O O . ASP A 1 373 ? 4.877 -30.697 -71.504 1.00 71.44 373 ASP A O 1
ATOM 2811 N N . ALA A 1 374 ? 6.252 -31.074 -69.769 1.00 71.19 374 ALA A N 1
ATOM 2812 C CA . ALA A 1 374 ? 5.853 -32.418 -69.379 1.00 71.19 374 ALA A CA 1
ATOM 2813 C C . ALA A 1 374 ? 6.442 -32.701 -67.985 1.00 71.19 374 ALA A C 1
ATOM 2815 O O . ALA A 1 374 ? 7.299 -31.949 -67.519 1.00 71.19 374 ALA A O 1
ATOM 2816 N N . SER A 1 375 ? 6.047 -33.806 -67.345 1.00 71.56 375 SER A N 1
ATOM 2817 C CA . SER A 1 375 ? 6.591 -34.199 -66.038 1.00 71.56 375 SER A CA 1
ATOM 2818 C C . SER A 1 375 ? 8.066 -34.611 -66.140 1.00 71.56 375 SER A C 1
ATOM 2820 O O . SER A 1 375 ? 8.381 -35.734 -66.540 1.00 71.56 375 SER A O 1
ATOM 2822 N N . ARG A 1 376 ? 8.976 -33.654 -65.902 1.00 72.94 376 ARG A N 1
ATOM 2823 C CA . ARG A 1 376 ? 10.424 -33.752 -66.166 1.00 72.94 376 ARG A CA 1
ATOM 2824 C C . ARG A 1 376 ? 11.229 -32.800 -65.282 1.00 72.94 376 ARG A C 1
ATOM 2826 O O . ARG A 1 376 ? 10.819 -31.668 -65.053 1.00 72.94 376 ARG A O 1
ATOM 2833 N N . LEU A 1 377 ? 12.453 -33.209 -64.940 1.00 73.69 377 LEU A N 1
ATOM 2834 C CA . LEU A 1 377 ? 13.411 -32.410 -64.166 1.00 73.69 377 LEU A CA 1
ATOM 2835 C C . LEU A 1 377 ? 13.659 -31.012 -64.759 1.00 73.69 377 LEU A C 1
ATOM 2837 O O . LEU A 1 377 ? 14.090 -30.884 -65.914 1.00 73.69 377 LEU A O 1
ATOM 2841 N N . LEU A 1 378 ? 13.490 -29.978 -63.932 1.00 78.19 378 LEU A N 1
ATOM 2842 C CA . LEU A 1 378 ? 13.947 -28.620 -64.219 1.00 78.19 378 LEU A CA 1
ATOM 2843 C C . LEU A 1 378 ? 15.470 -28.516 -64.080 1.00 78.19 378 LEU A C 1
ATOM 2845 O O . LEU A 1 378 ? 16.052 -28.876 -63.061 1.00 78.19 378 LEU A O 1
ATOM 2849 N N . MET A 1 379 ? 16.134 -27.902 -65.057 1.00 78.81 379 MET A N 1
ATOM 2850 C CA . MET A 1 379 ? 17.547 -27.544 -64.932 1.00 78.81 379 MET A CA 1
ATOM 2851 C C . MET A 1 379 ? 17.777 -26.061 -65.223 1.00 78.81 379 MET A C 1
ATOM 2853 O O . MET A 1 379 ? 17.665 -25.611 -66.365 1.00 78.81 379 MET A O 1
ATOM 2857 N N . LEU A 1 380 ? 18.139 -25.317 -64.174 1.00 82.38 380 LEU A N 1
ATOM 2858 C CA . LEU A 1 380 ? 18.484 -23.896 -64.223 1.00 82.38 380 LEU A CA 1
ATOM 2859 C C . LEU A 1 380 ? 20.000 -23.693 -64.352 1.00 82.38 380 LEU A C 1
ATOM 2861 O O . LEU A 1 380 ? 20.795 -24.413 -63.752 1.00 82.38 380 LEU A O 1
ATOM 2865 N N . GLU A 1 381 ? 20.395 -22.681 -65.121 1.00 84.38 381 GLU A N 1
ATOM 2866 C CA . GLU A 1 381 ? 21.775 -22.217 -65.265 1.00 84.38 381 GLU A CA 1
ATOM 2867 C C . GLU A 1 381 ? 21.823 -20.704 -65.006 1.00 84.38 381 GLU A C 1
ATOM 2869 O O . GLU A 1 381 ? 21.149 -19.923 -65.687 1.00 84.38 381 GLU A O 1
ATOM 2874 N N . PHE A 1 382 ? 22.628 -20.284 -64.029 1.00 87.12 382 PHE A N 1
ATOM 2875 C CA . PHE A 1 382 ? 22.720 -18.892 -63.583 1.00 87.12 382 PHE A CA 1
ATOM 2876 C C . PHE A 1 382 ? 24.022 -18.230 -64.046 1.00 87.12 382 PHE A C 1
ATOM 2878 O O . PHE A 1 382 ? 25.114 -18.756 -63.836 1.00 87.12 382 PHE A O 1
ATOM 2885 N N . SER A 1 383 ? 23.944 -17.009 -64.590 1.00 87.50 383 SER A N 1
ATOM 2886 C CA . SER A 1 383 ? 25.133 -16.249 -65.022 1.00 87.50 383 SER A CA 1
ATOM 2887 C C . SER A 1 383 ? 26.064 -15.787 -63.885 1.00 87.50 383 SER A C 1
ATOM 2889 O O . SER A 1 383 ? 27.071 -15.124 -64.130 1.00 87.50 383 SER A O 1
ATOM 2891 N N . MET A 1 384 ? 25.710 -16.074 -62.635 1.00 86.44 384 MET A N 1
ATOM 2892 C CA . MET A 1 384 ? 26.414 -15.725 -61.400 1.00 86.44 384 MET A CA 1
ATOM 2893 C C . MET A 1 384 ? 26.028 -16.738 -60.317 1.00 86.44 384 MET A C 1
ATOM 2895 O O . MET A 1 384 ? 25.073 -17.485 -60.505 1.00 86.44 384 MET A O 1
ATOM 2899 N N . ASN A 1 385 ? 26.726 -16.754 -59.181 1.00 86.31 385 ASN A N 1
ATOM 2900 C CA . ASN A 1 385 ? 26.249 -17.522 -58.030 1.00 86.31 385 ASN A CA 1
ATOM 2901 C C . ASN A 1 385 ? 24.911 -16.922 -57.575 1.00 86.31 385 ASN A C 1
ATOM 2903 O O . ASN A 1 385 ? 24.849 -15.710 -57.363 1.00 86.31 385 ASN A O 1
ATOM 2907 N N . ALA A 1 386 ? 23.882 -17.746 -57.417 1.00 85.81 386 ALA A N 1
ATOM 2908 C CA . ALA A 1 386 ? 22.596 -17.353 -56.856 1.00 85.81 386 ALA A CA 1
ATOM 2909 C C . ALA A 1 386 ? 22.210 -18.282 -55.701 1.00 85.81 386 ALA A C 1
ATOM 2911 O O . ALA A 1 386 ? 22.720 -19.395 -55.601 1.00 85.81 386 ALA A O 1
ATOM 2912 N N . ALA A 1 387 ? 21.324 -17.816 -54.831 1.00 86.50 387 ALA A N 1
ATOM 2913 C CA . ALA A 1 387 ? 20.641 -18.632 -53.838 1.00 86.50 387 ALA A CA 1
ATOM 2914 C C . ALA A 1 387 ? 19.142 -18.328 -53.887 1.00 86.50 387 ALA A C 1
ATOM 2916 O O . ALA A 1 387 ? 18.756 -17.181 -54.135 1.00 86.50 387 ALA A O 1
ATOM 2917 N N . GLY A 1 388 ? 18.301 -19.336 -53.685 1.00 86.62 388 GLY A N 1
ATOM 2918 C CA . GLY A 1 388 ? 16.862 -19.185 -53.853 1.00 86.62 388 GLY A CA 1
ATOM 2919 C C . GLY A 1 388 ? 16.081 -20.469 -53.626 1.00 86.62 388 GLY A C 1
ATOM 2920 O O . GLY A 1 388 ? 16.638 -21.497 -53.241 1.00 86.62 388 GLY A O 1
ATOM 2921 N N . TYR A 1 389 ? 14.781 -20.378 -53.874 1.00 85.50 389 TYR A N 1
ATOM 2922 C CA . TYR A 1 389 ? 13.819 -21.460 -53.711 1.00 85.50 389 TYR A CA 1
ATOM 2923 C C . TYR A 1 389 ? 12.791 -21.444 -54.848 1.00 85.50 389 TYR A C 1
ATOM 2925 O O . TYR A 1 389 ? 12.658 -20.450 -55.575 1.00 85.50 389 TYR A O 1
ATOM 2933 N N . VAL A 1 390 ? 12.097 -22.567 -55.024 1.00 84.12 390 VAL A N 1
ATOM 2934 C CA . VAL A 1 390 ? 11.080 -22.762 -56.064 1.00 84.12 390 VAL A CA 1
ATOM 2935 C C . VAL A 1 390 ? 9.760 -23.181 -55.426 1.00 84.12 390 VAL A C 1
ATOM 2937 O O . VAL A 1 390 ? 9.752 -24.022 -54.532 1.00 84.12 390 VAL A O 1
ATOM 2940 N N . THR A 1 391 ? 8.654 -22.594 -55.882 1.00 85.25 391 THR A N 1
ATOM 2941 C CA . THR A 1 391 ? 7.296 -22.828 -55.358 1.00 85.25 391 THR A CA 1
ATOM 2942 C C . THR A 1 391 ? 6.295 -23.047 -56.499 1.00 85.25 391 THR A C 1
ATOM 2944 O O . THR A 1 391 ? 6.553 -22.606 -57.628 1.00 85.25 391 THR A O 1
ATOM 2947 N N . PRO A 1 392 ? 5.125 -23.668 -56.266 1.00 80.88 392 PRO A N 1
ATOM 2948 C CA . PRO A 1 392 ? 4.018 -23.611 -57.212 1.00 80.88 392 PRO A CA 1
ATOM 2949 C C . PRO A 1 392 ? 3.446 -22.190 -57.228 1.00 80.88 392 PRO A C 1
ATOM 2951 O O . PRO A 1 392 ? 3.180 -21.605 -56.179 1.00 80.88 392 PRO A O 1
ATOM 2954 N N . LYS A 1 393 ? 3.171 -21.633 -58.412 1.00 77.12 393 LYS A N 1
ATOM 2955 C CA . LYS A 1 393 ? 2.555 -20.298 -58.558 1.00 77.12 393 LYS A CA 1
ATOM 2956 C C . LYS A 1 393 ? 1.239 -20.153 -57.778 1.00 77.12 393 LYS A C 1
ATOM 2958 O O . LYS A 1 393 ? 0.930 -19.060 -57.312 1.00 77.12 393 LYS A O 1
ATOM 2963 N N . ASN A 1 394 ? 0.477 -21.239 -57.655 1.00 74.31 394 ASN A N 1
ATOM 2964 C CA . ASN A 1 394 ? -0.818 -21.253 -56.974 1.00 74.31 394 ASN A CA 1
ATOM 2965 C C . ASN A 1 394 ? -0.706 -21.559 -55.465 1.00 74.31 394 ASN A C 1
ATOM 2967 O O . ASN A 1 394 ? -1.672 -21.326 -54.744 1.00 74.31 394 ASN A O 1
ATOM 2971 N N . SER A 1 395 ? 0.468 -21.993 -54.986 1.00 74.94 395 SER A N 1
ATOM 2972 C CA . SER A 1 395 ? 0.754 -22.302 -53.576 1.00 74.94 395 SER A CA 1
ATOM 2973 C C . SER A 1 395 ? 2.044 -21.602 -53.100 1.00 74.94 395 SER A C 1
ATOM 2975 O O . SER A 1 395 ? 3.006 -22.279 -52.750 1.00 74.94 395 SER A O 1
ATOM 2977 N N . PRO A 1 396 ? 2.142 -20.254 -53.058 1.00 68.25 396 PRO A N 1
ATOM 2978 C CA . PRO A 1 396 ? 3.435 -19.575 -52.865 1.00 68.25 396 PRO A CA 1
ATOM 2979 C C . PRO A 1 396 ? 4.147 -19.829 -51.523 1.00 68.25 396 PRO A C 1
ATOM 2981 O O . PRO A 1 396 ? 5.310 -19.460 -51.388 1.00 68.25 396 PRO A O 1
ATOM 2984 N N . ALA A 1 397 ? 3.463 -20.423 -50.539 1.00 73.44 397 ALA A N 1
ATOM 2985 C CA . ALA A 1 397 ? 4.034 -20.842 -49.256 1.00 73.44 397 ALA A CA 1
ATOM 2986 C C . ALA A 1 397 ? 4.695 -22.238 -49.298 1.00 73.44 397 ALA A C 1
ATOM 2988 O O . ALA A 1 397 ? 5.449 -22.590 -48.394 1.00 73.44 397 ALA A O 1
ATOM 2989 N N . GLU A 1 398 ? 4.422 -23.034 -50.332 1.00 81.38 398 GLU A N 1
ATOM 2990 C CA . GLU A 1 398 ? 4.972 -24.374 -50.524 1.00 81.38 398 GLU A CA 1
ATOM 2991 C C . GLU A 1 398 ? 6.338 -24.283 -51.216 1.00 81.38 398 GLU A C 1
ATOM 2993 O O . GLU A 1 398 ? 6.436 -23.853 -52.364 1.00 81.38 398 GLU A O 1
ATOM 2998 N N . THR A 1 399 ? 7.407 -24.677 -50.521 1.00 82.69 399 THR A N 1
ATOM 2999 C CA . THR A 1 399 ? 8.750 -24.772 -51.115 1.00 82.69 399 THR A CA 1
ATOM 3000 C C . THR A 1 399 ? 8.970 -26.178 -51.654 1.00 82.69 399 THR A C 1
ATOM 3002 O O . THR A 1 399 ? 9.028 -27.126 -50.878 1.00 82.69 399 THR A O 1
ATOM 3005 N N . LEU A 1 400 ? 9.117 -26.293 -52.974 1.00 76.31 400 LEU A N 1
ATOM 3006 C CA . LEU A 1 400 ? 9.355 -27.560 -53.665 1.00 76.31 400 LEU A CA 1
ATOM 3007 C C . LEU A 1 400 ? 10.832 -27.979 -53.604 1.00 76.31 400 LEU A C 1
ATOM 3009 O O . LEU A 1 400 ? 11.127 -29.147 -53.387 1.00 76.31 400 LEU A O 1
ATOM 3013 N N . ASP A 1 401 ? 11.760 -27.032 -53.797 1.00 81.06 401 ASP A N 1
ATOM 3014 C CA . ASP A 1 401 ? 13.212 -27.260 -53.693 1.00 81.06 401 ASP A CA 1
ATOM 3015 C C . ASP A 1 401 ? 13.962 -25.926 -53.459 1.00 81.06 401 ASP A C 1
ATOM 3017 O O . ASP A 1 401 ? 13.419 -24.833 -53.676 1.00 81.06 401 ASP A O 1
ATOM 3021 N N . THR A 1 402 ? 15.225 -25.999 -53.028 1.00 83.81 402 THR A N 1
ATOM 3022 C CA . THR A 1 402 ? 16.106 -24.854 -52.737 1.00 83.81 402 THR A CA 1
ATOM 3023 C C . THR A 1 402 ? 17.478 -25.019 -53.389 1.00 83.81 402 THR A C 1
ATOM 3025 O O . THR A 1 402 ? 17.959 -26.129 -53.590 1.00 83.81 402 THR A O 1
ATOM 3028 N N . PHE A 1 403 ? 18.151 -23.916 -53.725 1.00 79.88 403 PHE A N 1
ATOM 3029 C CA . PHE A 1 403 ? 19.456 -23.972 -54.387 1.00 79.88 403 PHE A CA 1
ATOM 3030 C C . PHE A 1 403 ? 20.441 -22.910 -53.921 1.00 79.88 403 PHE A C 1
ATOM 3032 O O . PHE A 1 403 ? 20.069 -21.818 -53.491 1.00 79.88 403 PHE A O 1
ATOM 3039 N N . THR A 1 404 ? 21.729 -23.217 -54.101 1.00 81.25 404 THR A N 1
ATOM 3040 C CA . THR A 1 404 ? 22.840 -22.274 -53.938 1.00 81.25 404 THR A CA 1
ATOM 3041 C C . THR A 1 404 ? 23.918 -22.482 -55.014 1.00 81.25 404 THR A C 1
ATOM 3043 O O . THR A 1 404 ? 24.123 -23.583 -55.520 1.00 81.25 404 THR A O 1
ATOM 3046 N N . GLY A 1 405 ? 24.635 -21.412 -55.369 1.00 76.12 405 GLY A N 1
ATOM 3047 C CA . GLY A 1 405 ? 25.811 -21.454 -56.244 1.00 76.12 405 GLY A CA 1
ATOM 3048 C C . GLY A 1 405 ? 25.530 -21.195 -57.729 1.00 76.12 405 GLY A C 1
ATOM 3049 O O . GLY A 1 405 ? 24.588 -20.496 -58.099 1.00 76.12 405 GLY A O 1
ATOM 3050 N N . LYS A 1 406 ? 26.419 -21.699 -58.593 1.00 71.00 406 LYS A N 1
ATOM 3051 C CA . LYS A 1 406 ? 26.243 -21.752 -60.053 1.00 71.00 406 LYS A CA 1
ATOM 3052 C C . LYS A 1 406 ? 25.958 -23.202 -60.435 1.00 71.00 406 LYS A C 1
ATOM 3054 O O . LYS A 1 406 ? 26.897 -23.947 -60.700 1.00 71.00 406 LYS A O 1
ATOM 3059 N N . LEU A 1 407 ? 24.687 -23.597 -60.442 1.00 64.12 407 LEU A N 1
ATOM 3060 C CA . LEU A 1 407 ? 24.281 -24.898 -60.983 1.00 64.12 407 LEU A CA 1
ATOM 3061 C C . LEU A 1 407 ? 24.697 -24.974 -62.464 1.00 64.12 407 LEU A C 1
ATOM 3063 O O . LEU A 1 407 ? 24.522 -23.988 -63.193 1.00 64.12 407 LEU A O 1
ATOM 3067 N N . PRO A 1 408 ? 25.313 -26.094 -62.889 1.00 54.22 408 PRO A N 1
ATOM 3068 C CA . PRO A 1 408 ? 24.515 -27.277 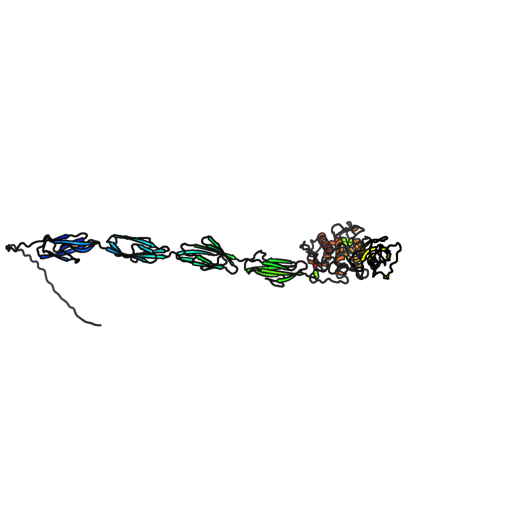-63.239 1.00 54.22 408 PRO A CA 1
ATOM 3069 C C . PRO A 1 408 ? 25.161 -28.646 -62.902 1.00 54.22 408 PRO A C 1
ATOM 3071 O O . PRO A 1 408 ? 26.377 -28.719 -62.733 1.00 54.22 408 PRO A O 1
ATOM 3074 N N . PRO A 1 409 ? 24.412 -29.763 -63.015 1.00 54.38 409 PRO A N 1
ATOM 3075 C CA . PRO A 1 409 ? 22.973 -29.970 -62.795 1.00 54.38 409 PRO A CA 1
ATOM 3076 C C . PRO A 1 409 ? 22.737 -30.762 -61.477 1.00 54.38 409 PRO A C 1
ATOM 3078 O O . PRO A 1 409 ? 23.675 -31.322 -60.925 1.00 54.38 409 PRO A O 1
ATOM 3081 N N . ALA A 1 410 ? 21.535 -30.878 -60.913 1.00 52.41 410 ALA A N 1
ATOM 3082 C CA . ALA A 1 410 ? 20.214 -30.374 -61.298 1.00 52.41 410 ALA A CA 1
ATOM 3083 C C . ALA A 1 410 ? 19.503 -29.767 -60.066 1.00 52.41 410 ALA A C 1
ATOM 3085 O O . ALA A 1 410 ? 20.078 -29.729 -58.982 1.00 52.41 410 ALA A O 1
ATOM 3086 N N . LEU A 1 411 ? 18.259 -29.315 -60.243 1.00 56.16 411 LEU A N 1
ATOM 3087 C CA . LEU A 1 411 ? 17.302 -29.104 -59.154 1.00 56.16 411 LEU A CA 1
ATOM 3088 C C . LEU A 1 411 ? 16.219 -30.180 -59.322 1.00 56.16 411 LEU A C 1
ATOM 3090 O O . LEU A 1 411 ? 15.751 -30.373 -60.448 1.00 56.16 411 LEU A O 1
ATOM 3094 N N . VAL A 1 412 ? 15.887 -30.949 -58.284 1.00 52.75 412 VAL A N 1
ATOM 3095 C CA . VAL A 1 412 ? 15.102 -32.187 -58.459 1.00 52.75 412 VAL A CA 1
ATOM 3096 C C . VAL A 1 412 ? 13.640 -31.905 -58.153 1.00 52.75 412 VAL A C 1
ATOM 3098 O O . VAL A 1 412 ? 13.139 -32.142 -57.062 1.00 52.75 412 VAL A O 1
ATOM 3101 N N . LEU A 1 413 ? 12.972 -31.360 -59.167 1.00 61.12 413 LEU A N 1
ATOM 3102 C CA . LEU A 1 413 ? 11.568 -30.974 -59.127 1.00 61.12 413 LEU A CA 1
ATOM 3103 C C . LEU A 1 413 ? 10.735 -31.912 -60.002 1.00 61.12 413 LEU A C 1
ATOM 3105 O O . LEU A 1 413 ? 10.759 -31.787 -61.230 1.00 61.12 413 LEU A O 1
ATOM 3109 N N . ASP A 1 414 ? 9.976 -32.800 -59.362 1.00 59.59 414 ASP A N 1
ATOM 3110 C CA . ASP A 1 414 ? 8.843 -33.480 -59.988 1.00 59.59 414 ASP A CA 1
ATOM 3111 C C . ASP A 1 414 ? 7.640 -32.526 -59.992 1.00 59.59 414 ASP A C 1
ATOM 3113 O O . ASP A 1 414 ? 6.966 -32.321 -58.986 1.00 59.59 414 ASP A O 1
ATOM 3117 N N . VAL A 1 415 ? 7.400 -31.907 -61.147 1.00 66.56 415 VAL A N 1
ATOM 3118 C CA . VAL A 1 415 ? 6.250 -31.035 -61.431 1.00 66.56 415 VAL A CA 1
ATOM 3119 C C . VAL A 1 415 ? 5.524 -31.552 -62.663 1.00 66.56 415 VAL A C 1
ATOM 3121 O O . VAL A 1 415 ? 6.161 -32.092 -63.566 1.00 66.56 415 VAL A O 1
ATOM 3124 N N . ASN A 1 416 ? 4.202 -31.417 -62.719 1.00 67.88 416 ASN A N 1
ATOM 3125 C CA . ASN A 1 416 ? 3.390 -31.987 -63.790 1.00 67.88 416 ASN A CA 1
ATOM 3126 C C . ASN A 1 416 ? 3.415 -31.110 -65.044 1.00 67.88 416 ASN A C 1
ATOM 3128 O O . ASN A 1 416 ? 3.551 -29.890 -64.968 1.00 67.88 416 ASN A O 1
ATOM 3132 N N . GLY A 1 417 ? 3.230 -31.717 -66.219 1.00 72.25 417 GLY A N 1
ATOM 3133 C CA . GLY A 1 417 ? 3.065 -30.959 -67.464 1.00 72.25 417 GLY A CA 1
ATOM 3134 C C . GLY A 1 417 ? 1.904 -29.960 -67.365 1.00 72.25 417 GLY A C 1
ATOM 3135 O O . GLY A 1 417 ? 0.770 -30.356 -67.112 1.00 72.25 417 GLY A O 1
ATOM 3136 N N . GLY A 1 418 ? 2.192 -28.673 -67.572 1.00 73.19 418 GLY A N 1
ATOM 3137 C CA . GLY A 1 418 ? 1.254 -27.561 -67.384 1.00 73.19 418 GLY A CA 1
ATOM 3138 C C . GLY A 1 418 ? 1.411 -26.788 -66.066 1.00 73.19 418 GLY A C 1
ATOM 3139 O O . GLY A 1 418 ? 0.952 -25.644 -65.994 1.00 73.19 418 GLY A O 1
ATOM 3140 N N . ASP A 1 419 ? 2.099 -27.333 -65.056 1.00 79.00 419 ASP A N 1
ATOM 3141 C CA . ASP A 1 419 ? 2.328 -26.6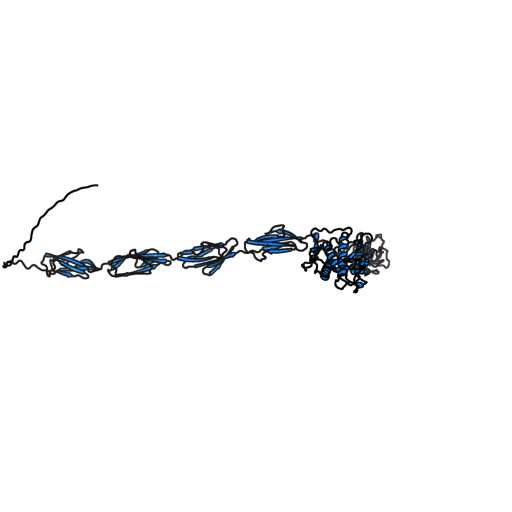29 -63.789 1.00 79.00 419 ASP A CA 1
ATOM 3142 C C . ASP A 1 419 ? 3.160 -25.360 -64.011 1.00 79.00 419 ASP A C 1
ATOM 3144 O O . ASP A 1 419 ? 4.167 -25.358 -64.726 1.00 79.00 419 ASP A O 1
ATOM 3148 N N . THR A 1 420 ? 2.750 -24.257 -63.376 1.00 83.75 420 THR A N 1
ATOM 3149 C CA . THR A 1 420 ? 3.550 -23.027 -63.350 1.00 83.75 420 THR A CA 1
ATOM 3150 C C . THR A 1 420 ? 4.331 -22.945 -62.047 1.00 83.75 420 THR A C 1
ATOM 3152 O O . THR A 1 420 ? 3.746 -22.740 -60.983 1.00 83.75 420 THR A O 1
ATOM 3155 N N . ILE A 1 421 ? 5.654 -23.038 -62.136 1.00 84.38 421 ILE A N 1
ATOM 3156 C CA . ILE A 1 421 ? 6.565 -22.809 -61.013 1.00 84.38 421 ILE A CA 1
ATOM 3157 C C . ILE A 1 421 ? 7.004 -21.347 -60.946 1.00 84.38 421 ILE A C 1
ATOM 3159 O O . ILE A 1 421 ? 7.170 -20.683 -61.972 1.00 84.38 421 ILE A O 1
ATOM 3163 N N . THR A 1 422 ? 7.238 -20.870 -59.729 1.00 86.50 422 THR A N 1
ATOM 3164 C CA . THR A 1 422 ? 7.827 -19.565 -59.419 1.00 86.50 422 THR A CA 1
ATOM 3165 C C . THR A 1 422 ? 9.214 -19.789 -58.834 1.00 86.50 422 THR A C 1
ATOM 3167 O O . THR A 1 422 ? 9.367 -20.561 -57.893 1.00 86.50 422 THR A O 1
ATOM 3170 N N . VAL A 1 423 ? 10.228 -19.109 -59.364 1.00 86.12 423 VAL A N 1
ATOM 3171 C CA . VAL A 1 423 ? 11.593 -19.123 -58.818 1.00 86.12 423 VAL A CA 1
ATOM 3172 C C . VAL A 1 423 ? 11.849 -17.774 -58.157 1.00 86.12 423 VAL A C 1
ATOM 3174 O O . VAL A 1 423 ? 11.772 -16.759 -58.846 1.00 86.12 423 VAL A O 1
ATOM 3177 N N . VAL A 1 424 ? 12.157 -17.748 -56.856 1.00 85.12 424 VAL A N 1
ATOM 3178 C CA . VAL A 1 424 ? 12.448 -16.522 -56.080 1.00 85.12 424 VAL A CA 1
ATOM 3179 C C . VAL A 1 424 ? 13.888 -16.580 -55.579 1.00 85.12 424 VAL A C 1
ATOM 3181 O O . VAL A 1 424 ? 14.328 -17.612 -55.067 1.00 85.12 424 VAL A O 1
ATOM 3184 N N . SER A 1 425 ? 14.689 -15.531 -55.801 1.00 85.12 425 SER A N 1
ATOM 3185 C CA . SER A 1 425 ? 16.149 -15.656 -55.665 1.00 85.12 425 SER A CA 1
ATOM 3186 C C . SER A 1 425 ? 16.939 -14.360 -55.480 1.00 85.12 425 SER A C 1
ATOM 3188 O O . SER A 1 425 ? 16.529 -13.265 -55.867 1.00 85.12 425 SER A O 1
ATOM 3190 N N . LEU A 1 426 ? 18.157 -14.534 -54.962 1.00 84.31 426 LEU A N 1
ATOM 3191 C CA . LEU A 1 426 ? 19.188 -13.519 -54.788 1.00 84.31 426 L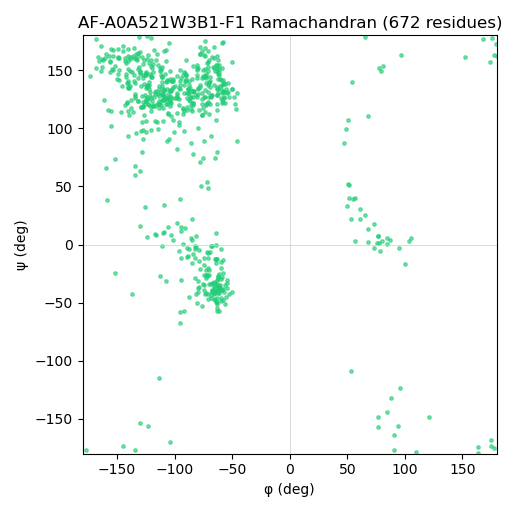EU A CA 1
ATOM 3192 C C . LEU A 1 426 ? 20.474 -13.941 -55.522 1.00 84.31 426 LEU A C 1
ATOM 3194 O O . LEU A 1 426 ? 21.049 -14.989 -55.238 1.00 84.31 426 LEU A O 1
ATOM 3198 N N . GLY A 1 427 ? 20.939 -13.132 -56.474 1.00 85.00 427 GLY A N 1
ATOM 3199 C CA . GLY A 1 427 ? 22.191 -13.335 -57.212 1.00 85.00 427 GLY A CA 1
ATOM 3200 C C . GLY A 1 427 ? 23.332 -12.478 -56.663 1.00 85.00 427 GLY A C 1
ATOM 3201 O O . GLY A 1 427 ? 23.149 -11.287 -56.435 1.00 85.00 427 GLY A O 1
ATOM 3202 N N . ASN A 1 428 ? 24.531 -13.040 -56.509 1.00 80.62 428 ASN A N 1
ATOM 3203 C CA . ASN A 1 428 ? 25.667 -12.423 -55.801 1.00 80.62 428 ASN A CA 1
ATOM 3204 C C . ASN A 1 428 ? 26.525 -11.474 -56.669 1.00 80.62 428 ASN A C 1
ATOM 3206 O O . ASN A 1 428 ? 27.706 -11.252 -56.391 1.00 80.62 428 ASN A O 1
ATOM 3210 N N . GLN A 1 429 ? 25.969 -10.940 -57.760 1.00 75.38 429 GLN A N 1
ATOM 3211 C CA . GLN A 1 429 ? 26.585 -9.865 -58.540 1.00 75.38 429 GLN A CA 1
ATOM 3212 C C . GLN A 1 429 ? 25.519 -8.844 -58.935 1.00 75.38 429 GLN A C 1
ATOM 3214 O O . GLN A 1 429 ? 24.554 -9.186 -59.606 1.00 75.38 429 GLN A O 1
ATOM 3219 N N . GLY A 1 430 ? 25.728 -7.574 -58.584 1.00 78.19 430 GLY A N 1
ATOM 3220 C CA . GLY A 1 430 ? 24.788 -6.467 -58.798 1.00 78.19 430 GLY A CA 1
ATOM 3221 C C . GLY A 1 430 ? 24.587 -5.991 -60.245 1.00 78.19 430 GLY A C 1
ATOM 3222 O O . GLY A 1 430 ? 24.637 -4.793 -60.537 1.00 78.19 430 GLY A O 1
ATOM 3223 N N . LYS A 1 431 ? 24.356 -6.927 -61.161 1.00 85.44 431 LYS A N 1
ATOM 3224 C CA . LYS A 1 431 ? 23.937 -6.738 -62.554 1.00 85.44 431 LYS A CA 1
ATOM 3225 C C . LYS A 1 431 ? 22.642 -7.531 -62.753 1.00 85.44 431 LYS A C 1
ATOM 3227 O O . LYS A 1 431 ? 22.401 -8.467 -61.999 1.00 85.44 431 LYS A O 1
ATOM 3232 N N . LYS A 1 432 ? 21.833 -7.216 -63.772 1.00 88.94 432 LYS A N 1
ATOM 3233 C CA . LYS A 1 432 ? 20.700 -8.089 -64.127 1.00 88.94 432 LYS A CA 1
ATOM 3234 C C . LYS A 1 432 ? 21.195 -9.519 -64.355 1.00 88.94 432 LYS A C 1
ATOM 3236 O O . LYS A 1 432 ? 22.181 -9.712 -65.075 1.00 88.94 432 LYS A O 1
ATOM 3241 N N . ILE A 1 433 ? 20.532 -10.503 -63.752 1.00 88.31 433 ILE A N 1
ATOM 3242 C CA . ILE A 1 433 ? 20.892 -11.906 -63.957 1.00 88.31 433 ILE A CA 1
ATOM 3243 C C . ILE A 1 433 ? 20.419 -12.376 -65.331 1.00 88.31 433 ILE A C 1
ATOM 3245 O O . ILE A 1 433 ? 19.363 -11.961 -65.812 1.00 88.31 433 ILE A O 1
ATOM 3249 N N . LYS A 1 434 ? 21.198 -13.260 -65.958 1.00 90.25 434 LYS A N 1
ATOM 3250 C CA . LYS A 1 434 ? 20.756 -14.051 -67.106 1.00 90.25 434 LYS A CA 1
ATOM 3251 C C . LYS A 1 434 ? 20.561 -15.484 -66.629 1.00 90.25 434 LYS A C 1
ATOM 3253 O O . LYS A 1 434 ? 21.479 -16.073 -66.059 1.00 90.25 434 LYS A O 1
ATOM 3258 N N . VAL A 1 435 ? 19.370 -16.014 -66.873 1.00 89.25 435 VAL A N 1
ATOM 3259 C CA . VAL A 1 435 ? 18.996 -17.399 -66.576 1.00 89.25 435 VAL A CA 1
ATOM 3260 C C . VAL A 1 435 ? 18.898 -18.152 -67.897 1.00 89.25 435 VAL A C 1
ATOM 3262 O O . VAL A 1 435 ? 18.375 -17.618 -68.882 1.00 89.25 435 VAL A O 1
ATOM 3265 N N . LYS A 1 436 ? 19.370 -19.397 -67.924 1.00 88.62 436 LYS A N 1
ATOM 3266 C CA . LYS A 1 436 ? 18.88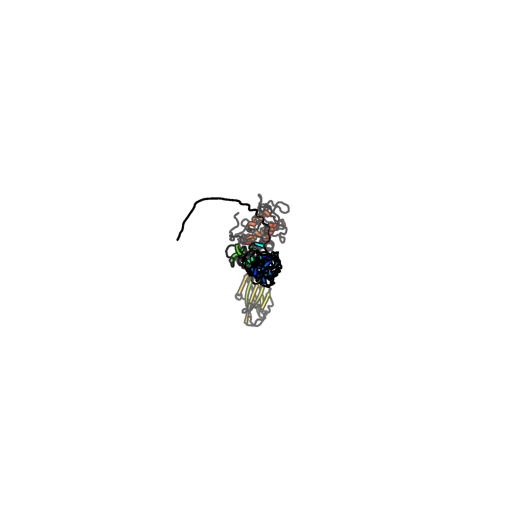2 -20.389 -68.885 1.00 88.62 436 LYS A CA 1
ATOM 3267 C C . LYS A 1 436 ? 18.117 -21.485 -68.145 1.00 88.62 436 LYS A C 1
ATOM 3269 O O . LYS A 1 436 ? 18.450 -21.792 -67.005 1.00 88.62 436 LYS A O 1
ATOM 3274 N N . TYR A 1 437 ? 17.124 -22.077 -68.795 1.00 86.44 437 TYR A N 1
ATOM 3275 C CA . TYR A 1 437 ? 16.338 -23.190 -68.258 1.00 86.44 437 TYR A CA 1
ATOM 3276 C C . TYR A 1 437 ? 16.220 -24.319 -69.290 1.00 86.44 437 TYR A C 1
ATOM 3278 O O . TYR A 1 437 ? 16.504 -24.123 -70.474 1.00 86.44 437 TYR A O 1
ATOM 3286 N N . GLY A 1 438 ? 15.817 -25.509 -68.859 1.00 82.38 438 GLY A N 1
ATOM 3287 C CA . GLY A 1 438 ? 15.444 -26.601 -69.754 1.00 82.38 438 GLY A CA 1
ATOM 3288 C C . GLY A 1 438 ? 14.873 -27.787 -68.986 1.00 82.38 438 GLY A C 1
ATOM 3289 O O . GLY A 1 438 ? 15.319 -28.070 -67.875 1.00 82.38 438 GLY A O 1
ATOM 3290 N N . TRP A 1 439 ? 13.903 -28.462 -69.595 1.00 79.25 439 TRP A N 1
ATOM 3291 C CA . TRP A 1 439 ? 13.211 -29.624 -69.042 1.00 79.25 439 TRP A CA 1
ATOM 3292 C C . TRP A 1 439 ? 13.850 -30.914 -69.570 1.00 79.25 439 TRP A C 1
ATOM 3294 O O . TRP A 1 439 ? 14.021 -31.065 -70.782 1.00 79.25 439 TRP A O 1
ATOM 3304 N N . GLY A 1 440 ? 14.267 -31.816 -68.674 1.00 71.56 440 GLY A N 1
ATOM 3305 C CA . GLY A 1 440 ? 14.706 -33.196 -68.967 1.00 71.56 440 GLY A CA 1
ATOM 3306 C C . GLY A 1 440 ? 15.862 -33.407 -69.966 1.00 71.56 440 GLY A C 1
ATOM 3307 O O . GLY A 1 440 ? 16.194 -34.544 -70.280 1.00 71.56 440 GLY A O 1
ATOM 3308 N N . THR A 1 441 ? 16.478 -32.348 -70.493 1.00 68.06 441 THR A N 1
ATOM 3309 C CA . THR A 1 441 ? 17.434 -32.397 -71.615 1.00 68.06 441 THR A CA 1
ATOM 3310 C C . THR A 1 441 ? 18.722 -31.634 -71.295 1.00 68.06 441 THR A C 1
ATOM 3312 O O . THR A 1 441 ? 18.774 -30.840 -70.357 1.00 68.06 441 THR A O 1
ATOM 3315 N N . SER A 1 442 ? 19.785 -31.826 -72.082 1.00 67.75 442 SER A N 1
ATOM 3316 C CA . SER A 1 442 ? 21.029 -31.039 -71.970 1.00 67.75 442 SER A CA 1
ATOM 3317 C C . SER A 1 442 ? 20.923 -29.638 -72.595 1.00 67.75 442 SER A C 1
ATOM 3319 O O . SER A 1 442 ? 21.681 -28.736 -72.237 1.00 67.75 442 SER A O 1
ATOM 3321 N N . LYS A 1 443 ? 19.967 -29.424 -73.508 1.00 79.56 443 LYS A N 1
ATOM 3322 C CA . LYS A 1 443 ? 19.735 -28.141 -74.185 1.00 79.56 443 LYS A CA 1
ATOM 3323 C C . LYS A 1 443 ? 19.140 -27.118 -73.207 1.00 79.56 443 LYS A C 1
ATOM 3325 O O . LYS A 1 443 ? 18.252 -27.431 -72.417 1.00 79.56 443 LYS A O 1
ATOM 3330 N N . ARG A 1 444 ? 19.623 -25.874 -73.259 1.00 83.44 444 ARG A N 1
ATOM 3331 C CA . ARG A 1 444 ? 19.158 -24.770 -72.402 1.00 83.44 444 ARG A CA 1
ATOM 3332 C C . ARG A 1 444 ? 18.612 -23.625 -73.250 1.00 83.44 444 ARG A C 1
ATOM 3334 O O . ARG A 1 444 ? 19.319 -23.110 -74.114 1.00 83.44 444 ARG A O 1
ATOM 3341 N N . LEU A 1 445 ? 17.381 -23.204 -72.979 1.00 87.88 445 LEU A N 1
ATOM 3342 C CA . LEU A 1 445 ? 16.777 -22.000 -73.548 1.00 87.88 445 LEU A CA 1
ATOM 3343 C C . LEU A 1 445 ? 17.147 -20.790 -72.684 1.00 87.88 445 LEU A C 1
ATOM 3345 O O . LEU A 1 445 ? 17.065 -20.852 -71.457 1.00 87.88 445 LEU A O 1
ATOM 3349 N N . LYS A 1 446 ? 17.554 -19.675 -73.304 1.00 90.88 446 LYS A N 1
ATOM 3350 C CA . LYS A 1 446 ? 17.756 -18.407 -72.583 1.00 90.88 446 LYS A CA 1
ATOM 3351 C C . LYS A 1 446 ? 16.387 -17.870 -72.157 1.00 90.88 446 LYS A C 1
ATOM 3353 O O . LYS A 1 446 ? 15.526 -17.666 -73.009 1.00 90.88 446 LYS A O 1
ATOM 3358 N N . LEU A 1 447 ? 16.216 -17.571 -70.872 1.00 91.12 447 LEU A N 1
ATOM 3359 C CA . LEU A 1 447 ? 15.044 -16.846 -70.395 1.00 91.12 447 LEU A CA 1
ATOM 3360 C C . LEU A 1 447 ? 15.089 -15.396 -70.934 1.00 91.12 447 LEU A C 1
ATOM 3362 O O . LEU A 1 447 ? 16.136 -14.741 -70.811 1.00 91.12 447 LEU A O 1
ATOM 3366 N N . PRO A 1 448 ? 14.024 -14.879 -71.576 1.00 90.50 448 PRO A N 1
ATOM 3367 C CA . PRO A 1 448 ? 13.990 -13.496 -72.031 1.00 90.50 448 PRO A CA 1
ATOM 3368 C C . PRO A 1 448 ? 13.814 -12.547 -70.843 1.00 90.50 448 PRO A C 1
ATOM 3370 O O . PRO A 1 448 ? 13.182 -12.878 -69.844 1.00 90.50 448 PRO A O 1
ATOM 3373 N N . ASP A 1 449 ? 14.346 -11.334 -70.974 1.00 86.19 449 ASP A N 1
ATOM 3374 C CA . ASP A 1 449 ? 14.317 -10.310 -69.927 1.00 86.19 449 ASP A CA 1
ATOM 3375 C C . ASP A 1 449 ? 12.877 -9.911 -69.512 1.00 86.19 449 ASP A C 1
ATOM 3377 O O . ASP A 1 449 ? 12.686 -9.415 -68.406 1.00 86.19 449 ASP A O 1
ATOM 3381 N N . SER A 1 450 ? 11.875 -10.175 -70.362 1.00 88.19 450 SER A N 1
ATOM 3382 C CA . SER A 1 450 ? 10.438 -9.963 -70.123 1.00 88.19 450 SER A CA 1
ATOM 3383 C C . SER A 1 450 ? 9.727 -11.076 -69.338 1.00 88.19 450 SER A C 1
ATOM 3385 O O . SER A 1 450 ? 8.594 -10.870 -68.919 1.00 88.19 450 SER A O 1
ATOM 3387 N N . ALA A 1 451 ? 10.351 -12.241 -69.128 1.00 88.44 451 ALA A N 1
ATOM 3388 C CA . ALA A 1 451 ? 9.774 -13.328 -68.320 1.00 88.44 451 ALA A CA 1
ATOM 3389 C C . ALA A 1 451 ? 10.091 -13.198 -66.815 1.00 88.44 451 ALA A C 1
ATOM 3391 O O . ALA A 1 451 ? 9.613 -13.990 -66.001 1.00 88.44 451 ALA A O 1
ATOM 3392 N N . PHE A 1 452 ? 10.896 -12.203 -66.438 1.00 91.81 452 PHE A N 1
ATOM 3393 C CA . PHE A 1 452 ? 11.158 -11.858 -65.047 1.00 91.81 452 PHE A CA 1
ATOM 3394 C C . PHE A 1 452 ? 10.059 -10.935 -64.509 1.00 91.81 452 PHE A C 1
ATOM 3396 O O . PHE A 1 452 ? 9.887 -9.826 -65.013 1.00 91.81 452 PHE A O 1
ATOM 3403 N N . ALA A 1 453 ? 9.384 -11.359 -63.440 1.00 89.56 453 ALA A N 1
ATOM 3404 C CA . ALA A 1 453 ? 8.562 -10.476 -62.613 1.00 89.56 453 ALA A CA 1
ATOM 3405 C C . ALA A 1 453 ? 9.442 -9.471 -61.845 1.00 89.56 453 ALA A C 1
ATOM 3407 O O . ALA A 1 453 ? 9.077 -8.311 -61.674 1.00 89.56 453 ALA A O 1
ATOM 3408 N N . GLU A 1 454 ? 10.646 -9.897 -61.449 1.00 89.88 454 GLU A N 1
ATOM 3409 C CA . GLU A 1 454 ? 11.662 -9.044 -60.840 1.00 89.88 454 GLU A CA 1
ATOM 3410 C C . GLU A 1 454 ? 13.054 -9.418 -61.372 1.00 89.88 454 GLU A C 1
ATOM 3412 O O . GLU A 1 454 ? 13.375 -10.594 -61.529 1.00 89.88 454 GLU A O 1
ATOM 3417 N N . ASN A 1 455 ? 13.899 -8.426 -61.663 1.00 90.50 455 ASN A N 1
ATOM 3418 C CA . ASN A 1 455 ? 15.324 -8.606 -61.980 1.00 90.50 455 ASN A CA 1
ATOM 3419 C C . ASN A 1 455 ? 16.045 -7.265 -61.754 1.00 90.50 455 ASN A C 1
ATOM 3421 O O . ASN A 1 455 ? 16.459 -6.591 -62.708 1.00 90.50 455 ASN A O 1
ATOM 3425 N N . ARG A 1 456 ? 16.101 -6.816 -60.489 1.00 87.50 456 ARG A N 1
ATOM 3426 C CA . ARG A 1 456 ? 16.698 -5.524 -60.104 1.00 87.50 456 ARG A CA 1
ATOM 3427 C C . ARG A 1 456 ? 17.963 -5.712 -59.261 1.00 87.50 456 ARG A C 1
ATOM 3429 O O . ARG A 1 456 ? 17.937 -6.412 -58.247 1.00 87.50 456 ARG A O 1
ATOM 3436 N N . PRO A 1 457 ? 19.086 -5.076 -59.637 1.00 85.62 457 PRO A N 1
ATOM 3437 C CA . PRO A 1 457 ? 20.235 -4.965 -58.754 1.00 85.62 457 PRO A CA 1
ATOM 3438 C C . PRO A 1 457 ? 19.868 -4.251 -57.449 1.00 85.62 457 PRO A C 1
ATOM 3440 O O . PRO A 1 457 ? 19.198 -3.220 -57.471 1.00 85.62 457 PRO A O 1
ATOM 3443 N N . THR A 1 458 ? 20.350 -4.767 -56.324 1.00 79.06 458 THR A N 1
ATOM 3444 C CA . THR A 1 458 ? 20.201 -4.163 -55.000 1.00 79.06 458 THR A CA 1
ATOM 3445 C C . THR A 1 458 ? 21.543 -3.655 -54.482 1.00 79.06 458 THR A C 1
ATOM 3447 O O . THR A 1 458 ? 22.615 -4.219 -54.735 1.00 79.06 458 THR A O 1
ATOM 3450 N N . LEU A 1 459 ? 21.493 -2.537 -53.763 1.00 77.81 459 LEU A N 1
ATOM 3451 C CA . LEU A 1 459 ? 22.638 -2.003 -53.033 1.00 77.81 459 LEU A CA 1
ATOM 3452 C C . LEU A 1 459 ? 22.775 -2.773 -51.700 1.00 77.81 459 LEU A C 1
ATOM 3454 O O . LEU A 1 459 ? 21.754 -3.196 -51.157 1.00 77.81 459 LEU A O 1
ATOM 3458 N N . PRO A 1 460 ? 24.000 -2.997 -51.189 1.00 76.81 460 PRO A N 1
ATOM 3459 C CA . PRO A 1 460 ? 24.208 -3.698 -49.919 1.00 76.81 460 PRO A CA 1
ATOM 3460 C C . PRO A 1 460 ? 23.644 -2.896 -48.736 1.00 76.81 460 PRO A C 1
ATOM 3462 O O . PRO A 1 460 ? 23.297 -1.725 -48.888 1.00 76.81 460 PRO A O 1
ATOM 3465 N N . MET A 1 461 ? 23.579 -3.506 -47.550 1.00 77.06 461 MET A N 1
ATOM 3466 C CA . MET A 1 461 ? 23.259 -2.751 -46.336 1.00 77.06 461 MET A CA 1
ATOM 3467 C C . MET A 1 461 ? 24.457 -1.872 -45.916 1.00 77.06 461 MET A C 1
ATOM 3469 O O . MET A 1 461 ? 25.605 -2.313 -46.033 1.00 77.06 461 MET A O 1
ATOM 3473 N N . PRO A 1 462 ? 24.213 -0.627 -45.473 1.00 83.06 462 PRO A N 1
ATOM 3474 C CA . PRO A 1 462 ? 25.235 0.269 -44.938 1.00 83.06 462 PRO A CA 1
ATOM 3475 C C . PRO A 1 462 ? 25.683 -0.175 -43.537 1.00 83.06 462 PRO A C 1
ATOM 3477 O O . PRO A 1 462 ? 24.977 -0.913 -42.856 1.00 83.06 462 PRO A O 1
ATOM 3480 N N . ASN A 1 463 ? 26.840 0.306 -43.079 1.00 87.06 463 ASN A N 1
ATOM 3481 C CA . ASN A 1 463 ? 27.355 0.042 -41.730 1.00 87.06 463 ASN A CA 1
ATOM 3482 C C . ASN A 1 463 ? 27.656 1.342 -40.953 1.00 87.06 463 ASN A C 1
ATOM 3484 O O . ASN A 1 463 ? 27.504 2.450 -41.470 1.00 87.06 463 ASN A O 1
ATOM 3488 N N . LEU A 1 464 ? 28.117 1.227 -39.703 1.00 90.62 464 LEU A N 1
ATOM 3489 C CA . LEU A 1 464 ? 28.429 2.383 -38.845 1.00 90.62 464 LEU A CA 1
ATOM 3490 C C . LEU A 1 464 ? 29.546 3.286 -39.404 1.00 90.62 464 LEU A C 1
ATOM 3492 O O . LEU A 1 464 ? 29.567 4.491 -39.151 1.00 90.62 464 LEU A O 1
ATOM 3496 N N . HIS A 1 465 ? 30.449 2.753 -40.231 1.00 92.25 465 HIS A N 1
ATOM 3497 C CA . HIS A 1 465 ? 31.419 3.584 -40.941 1.00 92.25 465 HIS A CA 1
ATOM 3498 C C . HIS A 1 465 ? 30.769 4.415 -42.067 1.00 92.25 465 HIS A C 1
ATOM 3500 O O . HIS A 1 465 ? 31.262 5.505 -42.341 1.00 92.25 465 HIS A O 1
ATOM 3506 N N . ASN A 1 466 ? 29.651 3.988 -42.673 1.00 90.38 466 ASN A N 1
ATOM 3507 C CA . ASN A 1 466 ? 28.876 4.845 -43.586 1.00 90.38 466 ASN A CA 1
ATOM 3508 C C . ASN A 1 466 ? 28.213 6.020 -42.845 1.00 90.38 466 ASN A C 1
ATOM 3510 O O . ASN A 1 466 ? 28.246 7.141 -43.348 1.00 90.38 466 ASN A O 1
ATOM 3514 N N . VAL A 1 467 ? 27.664 5.787 -41.644 1.00 90.38 467 VAL A N 1
ATOM 3515 C CA . VAL A 1 467 ? 27.124 6.860 -40.780 1.00 90.38 467 VAL A CA 1
ATOM 3516 C C . VAL A 1 467 ? 28.229 7.862 -40.435 1.00 90.38 467 VAL A C 1
ATOM 3518 O O . VAL A 1 467 ? 28.056 9.068 -40.600 1.00 90.38 467 VAL A O 1
ATOM 3521 N N . GLY A 1 468 ? 29.405 7.362 -40.050 1.00 92.19 468 GLY A N 1
ATOM 3522 C CA . GLY A 1 468 ? 30.581 8.188 -39.789 1.00 92.19 468 GLY A CA 1
ATOM 3523 C C . GLY A 1 468 ? 31.076 8.988 -41.001 1.00 92.19 468 GLY A C 1
ATOM 3524 O O . GLY A 1 468 ? 31.390 10.167 -40.864 1.00 92.19 468 GLY A O 1
ATOM 3525 N N . GLU A 1 469 ? 31.098 8.409 -42.206 1.00 91.19 469 GLU A N 1
ATOM 3526 C CA . GLU A 1 469 ? 31.436 9.155 -43.429 1.00 91.19 469 GLU A CA 1
ATOM 3527 C C . GLU A 1 469 ? 30.435 10.285 -43.733 1.00 91.19 469 GLU A C 1
ATOM 3529 O O . GLU A 1 469 ? 30.840 11.314 -44.275 1.00 91.19 469 GLU A O 1
ATOM 3534 N N . MET A 1 470 ? 29.159 10.134 -43.356 1.00 88.31 470 MET A N 1
ATOM 3535 C CA . MET A 1 470 ? 28.134 11.171 -43.538 1.00 88.31 470 MET A CA 1
ATOM 3536 C C . MET A 1 470 ? 28.187 12.267 -42.465 1.00 88.31 470 MET A C 1
ATOM 3538 O O . MET A 1 470 ? 28.061 13.441 -42.808 1.00 88.31 470 MET A O 1
ATOM 3542 N N . LEU A 1 471 ? 28.478 11.928 -41.203 1.00 91.19 471 LEU A N 1
ATOM 3543 C CA . LEU A 1 471 ? 28.704 12.913 -40.132 1.00 91.19 471 LEU A CA 1
ATOM 3544 C C . LEU A 1 471 ? 29.867 13.879 -40.434 1.00 91.19 471 LEU A C 1
ATOM 3546 O O . LEU A 1 471 ? 29.839 15.017 -39.977 1.00 91.19 471 LEU A O 1
ATOM 3550 N N . PHE A 1 472 ? 30.857 13.450 -41.225 1.00 92.19 472 PHE A N 1
ATOM 3551 C CA . PHE A 1 472 ? 31.983 14.271 -41.704 1.00 92.19 472 PHE A CA 1
ATOM 3552 C C . PHE A 1 472 ? 31.883 14.577 -43.215 1.00 92.19 472 PHE A C 1
ATOM 3554 O O . PHE A 1 472 ? 32.898 14.629 -43.921 1.00 92.19 472 PHE A O 1
ATOM 3561 N N . GLY A 1 473 ? 30.659 14.733 -43.731 1.00 82.69 473 GLY A N 1
ATOM 3562 C CA . GLY A 1 473 ? 30.393 15.026 -45.138 1.00 82.69 473 GLY A CA 1
ATOM 3563 C C . GLY A 1 473 ? 30.991 16.360 -45.612 1.00 82.69 473 GLY A C 1
ATOM 3564 O O . GLY A 1 473 ? 31.156 17.308 -44.852 1.00 82.69 473 GLY A O 1
ATOM 3565 N N . LYS A 1 474 ? 31.334 16.453 -46.906 1.00 68.12 474 LYS A N 1
ATOM 3566 C CA . LYS A 1 474 ? 32.010 17.642 -47.475 1.00 68.12 474 LYS A CA 1
ATOM 3567 C C . LYS A 1 474 ? 31.112 18.870 -47.662 1.00 68.12 474 LYS A C 1
ATOM 3569 O O . LYS A 1 474 ? 31.631 19.975 -47.749 1.00 68.12 474 LYS A O 1
ATOM 3574 N N . THR A 1 475 ? 29.809 18.662 -47.827 1.00 65.06 475 THR A N 1
ATOM 3575 C CA . THR A 1 475 ? 28.808 19.697 -48.162 1.00 65.06 475 THR A CA 1
ATOM 3576 C C . THR A 1 475 ? 27.829 19.949 -47.020 1.00 65.06 475 THR A C 1
ATOM 3578 O O . THR A 1 475 ? 27.282 21.036 -46.894 1.00 65.06 475 THR A O 1
ATOM 3581 N N . THR A 1 476 ? 27.627 18.933 -46.188 1.00 70.50 476 THR A N 1
ATOM 3582 C CA . THR A 1 476 ? 26.819 18.925 -44.971 1.00 70.50 476 THR A CA 1
ATOM 3583 C C . THR A 1 476 ? 27.583 18.067 -43.968 1.00 70.50 476 THR A C 1
ATOM 3585 O O . THR A 1 476 ? 27.876 16.910 -44.276 1.00 70.50 476 THR A O 1
ATOM 3588 N N . SER A 1 477 ? 27.937 18.630 -42.816 1.00 80.31 477 SER A N 1
ATOM 3589 C CA . SER A 1 477 ? 28.729 17.971 -41.772 1.00 80.31 477 SER A CA 1
ATOM 3590 C C . SER A 1 477 ? 28.078 18.235 -40.421 1.00 80.31 477 SER A C 1
ATOM 3592 O O . SER A 1 477 ? 27.680 19.369 -40.152 1.00 80.31 477 SER A O 1
ATOM 3594 N N . ALA A 1 478 ? 28.033 17.222 -39.557 1.00 85.56 478 ALA A N 1
ATOM 3595 C CA . ALA A 1 478 ? 27.706 17.405 -38.145 1.00 85.56 478 ALA A CA 1
ATOM 3596 C C . ALA A 1 478 ? 28.825 18.135 -37.388 1.00 85.56 478 ALA A C 1
ATOM 3598 O O . ALA A 1 478 ? 28.578 18.741 -36.350 1.00 85.56 478 ALA A O 1
ATOM 3599 N N . PHE A 1 479 ? 30.044 18.097 -37.933 1.00 89.56 479 PHE A N 1
ATOM 3600 C CA . PHE A 1 479 ? 31.253 18.649 -37.339 1.00 89.56 479 PHE A CA 1
ATOM 3601 C C . PHE A 1 479 ? 31.939 19.563 -38.362 1.00 89.56 479 PHE A C 1
ATOM 3603 O O . PHE A 1 479 ? 32.861 19.139 -39.067 1.00 89.56 479 PHE A O 1
ATOM 3610 N N . LEU A 1 480 ? 31.450 20.798 -38.515 1.00 83.50 480 LEU A N 1
ATOM 3611 C CA . LEU A 1 480 ? 31.919 21.727 -39.554 1.00 83.50 480 LEU A CA 1
ATOM 3612 C C . LEU A 1 480 ? 33.398 22.098 -39.353 1.00 83.50 480 LEU A C 1
ATOM 3614 O O . LEU A 1 480 ? 34.207 21.926 -40.266 1.00 83.50 480 LEU A O 1
ATOM 3618 N N . ASN A 1 481 ? 33.775 22.493 -38.134 1.00 86.44 481 ASN A N 1
ATOM 3619 C CA . ASN A 1 481 ? 35.172 22.740 -37.755 1.00 86.44 481 ASN A CA 1
ATOM 3620 C C . ASN A 1 481 ? 35.976 21.471 -37.366 1.00 86.44 481 ASN A C 1
ATOM 3622 O O . ASN A 1 481 ? 37.191 21.539 -37.130 1.00 86.44 481 ASN A O 1
ATOM 3626 N N . GLY A 1 482 ? 35.332 20.298 -37.387 1.00 90.69 482 GLY A N 1
ATOM 3627 C CA . GLY A 1 482 ? 35.862 19.014 -36.916 1.00 90.69 482 GLY A CA 1
ATOM 3628 C C . GLY A 1 482 ? 35.421 18.669 -35.488 1.00 90.69 482 GLY A C 1
ATOM 3629 O O . GLY A 1 482 ? 34.958 19.524 -34.743 1.00 90.69 482 GLY A O 1
ATOM 3630 N N . LEU A 1 483 ? 35.551 17.397 -35.107 1.00 95.75 483 LEU A N 1
ATOM 3631 C CA . LEU A 1 483 ? 35.104 16.894 -33.804 1.00 95.75 483 LEU A CA 1
ATOM 3632 C C . LEU A 1 483 ? 36.219 17.032 -32.758 1.00 95.75 483 LEU A C 1
ATOM 3634 O O . LEU A 1 483 ? 37.261 16.386 -32.893 1.00 95.75 483 LEU A O 1
ATOM 3638 N N . SER A 1 484 ? 35.997 17.853 -31.726 1.00 95.81 484 SER A N 1
ATOM 3639 C CA . SER A 1 484 ? 36.899 17.968 -30.571 1.00 95.81 484 SER A CA 1
ATOM 3640 C C . SER A 1 484 ? 36.562 16.942 -29.486 1.00 95.81 484 SER A C 1
ATOM 3642 O O . SER A 1 484 ? 35.394 16.730 -29.148 1.00 95.81 484 SER A O 1
ATOM 3644 N N . VAL A 1 485 ? 37.595 16.330 -28.912 1.00 96.88 485 VAL A N 1
ATOM 3645 C CA . VAL A 1 485 ? 37.515 15.423 -27.761 1.00 96.88 485 VAL A CA 1
ATOM 3646 C C . VAL A 1 485 ? 38.581 15.844 -26.747 1.00 96.88 485 VAL A C 1
ATOM 3648 O O . VAL A 1 485 ? 39.762 15.939 -27.094 1.00 96.88 485 VAL A O 1
ATOM 3651 N N . GLY A 1 486 ? 38.155 16.126 -25.518 1.00 95.25 486 GLY A N 1
ATOM 3652 C CA . GLY A 1 486 ? 38.920 16.880 -24.529 1.00 95.25 486 GLY A CA 1
ATOM 3653 C C . GLY A 1 486 ? 38.841 18.404 -24.726 1.00 95.25 486 GLY A C 1
ATOM 3654 O O . GLY A 1 486 ? 38.649 18.896 -25.843 1.00 95.25 486 GLY A O 1
ATOM 3655 N N . ILE A 1 487 ? 39.028 19.145 -23.631 1.00 95.81 487 ILE A N 1
ATOM 3656 C CA . ILE A 1 487 ? 39.154 20.608 -23.581 1.00 95.81 487 ILE A CA 1
ATOM 3657 C C . ILE A 1 487 ? 40.553 21.047 -24.065 1.00 95.81 487 ILE A C 1
ATOM 3659 O O . ILE A 1 487 ? 41.557 20.674 -23.449 1.00 95.81 487 ILE A O 1
ATOM 3663 N N . PRO A 1 488 ? 40.651 21.876 -25.125 1.00 94.62 488 PRO A N 1
ATOM 3664 C CA . PRO A 1 488 ? 41.912 22.461 -25.584 1.00 94.62 488 PRO A CA 1
ATOM 3665 C C . PRO A 1 488 ? 42.577 23.373 -24.543 1.00 94.62 488 PRO A C 1
ATOM 3667 O O . PRO A 1 488 ? 41.947 24.297 -24.037 1.00 94.62 488 PRO A O 1
ATOM 3670 N N . GLN A 1 489 ? 43.871 23.168 -24.271 1.00 92.19 489 GLN A N 1
ATOM 3671 C CA . GLN A 1 489 ? 44.617 23.951 -23.274 1.00 92.19 489 GLN A CA 1
ATOM 3672 C C . GLN A 1 489 ? 45.869 24.651 -23.826 1.00 92.19 489 GLN A C 1
ATOM 3674 O O . GLN A 1 489 ? 46.684 24.069 -24.547 1.00 92.19 489 GLN A O 1
ATOM 3679 N N . GLY A 1 490 ? 46.047 25.915 -23.430 1.00 91.44 490 GLY A N 1
ATOM 3680 C CA . GLY A 1 490 ? 47.192 26.754 -23.795 1.00 91.44 490 GLY A CA 1
ATOM 3681 C C . GLY A 1 490 ? 47.288 27.097 -25.290 1.00 91.44 490 GLY A C 1
ATOM 3682 O O . GLY A 1 490 ? 46.513 26.628 -26.118 1.00 91.44 490 GLY A O 1
ATOM 3683 N N . LEU A 1 491 ? 48.304 27.887 -25.658 1.00 90.88 491 LEU A N 1
ATOM 3684 C CA . LEU A 1 491 ? 48.493 28.484 -27.000 1.00 90.88 491 LEU A CA 1
ATOM 3685 C C . LEU A 1 491 ? 48.610 27.495 -28.183 1.00 90.88 491 LEU A C 1
ATOM 3687 O O . LEU A 1 491 ? 48.788 27.913 -29.326 1.00 90.88 491 LEU A O 1
ATOM 3691 N N . LYS A 1 492 ? 48.607 26.184 -27.925 1.00 94.44 492 LYS A N 1
ATOM 3692 C CA . LYS A 1 492 ? 48.723 25.115 -28.932 1.00 94.44 492 LYS A CA 1
ATOM 3693 C C . LYS A 1 492 ? 47.640 24.042 -28.772 1.00 94.44 492 LYS A C 1
ATOM 3695 O O . LYS A 1 492 ? 47.771 22.969 -29.363 1.00 94.44 492 LYS A O 1
ATOM 3700 N N . ASN A 1 493 ? 46.579 24.336 -28.014 1.00 94.81 493 ASN A N 1
ATOM 3701 C CA . ASN A 1 493 ? 45.398 23.487 -27.845 1.00 94.81 493 ASN A CA 1
ATOM 3702 C C . ASN A 1 493 ? 45.739 22.071 -27.329 1.00 94.81 493 ASN A C 1
ATOM 3704 O O . ASN A 1 493 ? 45.196 21.070 -27.793 1.00 94.81 493 ASN A O 1
ATOM 3708 N N . GLY A 1 494 ? 46.679 21.986 -26.384 1.00 93.50 494 GLY A N 1
ATOM 3709 C CA . GLY A 1 494 ? 47.107 20.748 -25.732 1.00 93.50 494 GLY A CA 1
ATOM 3710 C C . GLY A 1 494 ? 45.982 20.009 -25.003 1.00 93.50 494 GLY A C 1
ATOM 3711 O O . GLY A 1 494 ? 44.857 20.499 -24.923 1.00 93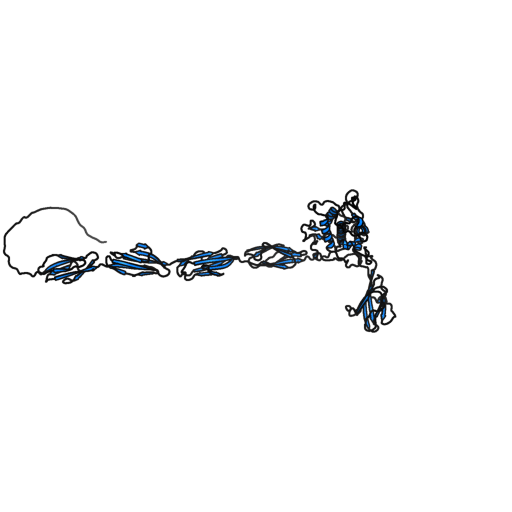.50 494 GLY A O 1
ATOM 3712 N N . ASN A 1 495 ? 46.295 18.807 -24.520 1.00 95.56 495 ASN A N 1
ATOM 3713 C CA . ASN A 1 495 ? 45.382 17.899 -23.810 1.00 95.56 495 ASN A CA 1
ATOM 3714 C C . ASN A 1 495 ? 44.060 17.598 -24.557 1.00 95.56 495 ASN A C 1
ATOM 3716 O O . ASN A 1 495 ? 43.077 17.199 -23.937 1.00 95.56 495 ASN A O 1
ATOM 3720 N N . SER A 1 496 ? 44.014 17.776 -25.884 1.00 96.56 496 SER A N 1
ATOM 3721 C CA . SER A 1 496 ? 42.810 17.591 -26.707 1.00 96.56 496 SER A CA 1
ATOM 3722 C C . SER A 1 496 ? 43.115 16.977 -28.077 1.00 96.56 496 SER A C 1
ATOM 3724 O O . SER A 1 496 ? 44.249 17.013 -28.578 1.00 96.56 496 SER A O 1
ATOM 3726 N N . VAL A 1 497 ? 42.082 16.419 -28.708 1.00 97.81 497 VAL A N 1
ATOM 3727 C CA . VAL A 1 497 ? 42.139 15.787 -30.031 1.00 97.81 497 VAL A CA 1
ATOM 3728 C C . VAL A 1 497 ? 41.099 16.431 -30.947 1.00 97.81 497 VAL A C 1
ATOM 3730 O O . VAL A 1 497 ? 39.920 16.432 -30.613 1.00 97.81 497 VAL A O 1
ATOM 3733 N N . LEU A 1 498 ? 41.514 16.943 -32.112 1.00 97.56 498 LEU A N 1
ATOM 3734 C CA . LEU A 1 498 ? 40.619 17.546 -33.110 1.00 97.56 498 LEU A CA 1
ATOM 3735 C C . LEU A 1 498 ? 40.610 16.727 -34.404 1.00 97.56 498 LEU A C 1
ATOM 3737 O O . LEU A 1 498 ? 41.539 16.764 -35.219 1.00 97.56 498 LEU A O 1
ATOM 3741 N N . LEU A 1 499 ? 39.518 15.995 -34.595 1.00 97.50 499 LEU A N 1
ATOM 3742 C CA . LEU A 1 499 ? 39.313 15.042 -35.675 1.00 97.50 499 LEU A CA 1
ATOM 3743 C C . LEU A 1 499 ? 38.641 15.762 -36.849 1.00 97.50 499 LEU A C 1
ATOM 3745 O O . LEU A 1 499 ? 37.430 15.961 -36.864 1.00 97.50 499 LEU A O 1
ATOM 3749 N N . LYS A 1 500 ? 39.422 16.187 -37.850 1.00 94.25 500 LYS A N 1
ATOM 3750 C CA . LYS A 1 500 ? 38.900 16.994 -38.975 1.00 94.25 500 LYS A CA 1
ATOM 3751 C C . LYS A 1 500 ? 38.263 16.190 -40.117 1.00 94.25 500 LYS A C 1
ATOM 3753 O O . LYS A 1 500 ? 37.738 16.789 -41.051 1.00 94.25 500 LYS A O 1
ATOM 3758 N N . LYS A 1 501 ? 38.369 14.856 -40.110 1.00 94.69 501 LYS A N 1
ATOM 3759 C CA . LYS A 1 501 ? 37.848 13.944 -41.152 1.00 94.69 501 LYS A CA 1
ATOM 3760 C C . LYS A 1 501 ? 37.526 12.585 -40.534 1.00 94.69 501 LYS A C 1
ATOM 3762 O O . LYS A 1 501 ? 38.224 12.168 -39.612 1.00 94.69 501 LYS A O 1
ATOM 3767 N N . TYR A 1 502 ? 36.590 11.824 -41.106 1.00 95.06 502 TYR A N 1
ATOM 3768 C CA . TYR A 1 502 ? 36.255 10.502 -40.559 1.00 95.06 502 TYR A CA 1
ATOM 3769 C C . TYR A 1 502 ? 37.443 9.513 -40.528 1.00 95.06 502 TYR A C 1
ATOM 3771 O O . TYR A 1 502 ? 37.568 8.720 -39.601 1.00 95.06 502 TYR A O 1
ATOM 3779 N N . ASN A 1 503 ? 38.408 9.622 -41.449 1.00 95.19 503 ASN A N 1
ATOM 3780 C CA . ASN A 1 503 ? 39.644 8.825 -41.379 1.00 95.19 503 ASN A CA 1
ATOM 3781 C C . ASN A 1 503 ? 40.489 9.107 -40.121 1.00 95.19 503 ASN A C 1
ATOM 3783 O O . ASN A 1 503 ? 41.207 8.216 -39.668 1.00 95.19 503 ASN A O 1
ATOM 3787 N N . ASP A 1 504 ? 40.412 10.308 -39.541 1.00 97.00 504 ASP A N 1
ATOM 3788 C CA . ASP A 1 504 ? 41.060 10.624 -38.264 1.00 97.00 504 ASP A CA 1
ATOM 3789 C C . ASP A 1 504 ? 40.301 10.009 -37.076 1.00 97.00 504 ASP A C 1
ATOM 3791 O O . ASP A 1 504 ? 40.942 9.538 -36.136 1.00 97.00 504 ASP A O 1
ATOM 3795 N N . VAL A 1 505 ? 38.967 9.913 -37.156 1.00 97.06 505 VAL A N 1
ATOM 3796 C CA . VAL A 1 505 ? 38.126 9.158 -36.204 1.00 97.06 505 VAL A CA 1
ATOM 3797 C C . VAL A 1 505 ? 38.468 7.671 -36.239 1.00 97.06 505 VAL A C 1
ATOM 3799 O O . VAL A 1 505 ? 38.853 7.118 -35.215 1.00 97.06 505 VAL A O 1
ATOM 3802 N N . VAL A 1 506 ? 38.426 7.030 -37.414 1.00 96.31 506 VAL A N 1
ATOM 3803 C CA . VAL A 1 506 ? 38.739 5.594 -37.568 1.00 96.31 506 VAL A CA 1
ATOM 3804 C C . VAL A 1 506 ? 40.168 5.284 -37.118 1.00 96.31 506 VAL A C 1
ATOM 3806 O O . VAL A 1 506 ? 40.393 4.274 -36.454 1.00 96.31 506 VAL A O 1
ATOM 3809 N N . SER A 1 507 ? 41.124 6.171 -37.419 1.00 96.25 507 SER A N 1
ATOM 3810 C CA . SER A 1 507 ? 42.502 6.040 -36.926 1.00 96.25 507 SER A CA 1
ATOM 3811 C C . SER A 1 507 ? 42.590 6.195 -35.407 1.00 96.25 507 SER A C 1
ATOM 3813 O O . SER A 1 507 ? 43.398 5.523 -34.782 1.00 96.25 507 SER A O 1
ATOM 3815 N N . SER A 1 508 ? 41.778 7.061 -34.799 1.00 97.31 508 SER A N 1
ATOM 3816 C CA . SER A 1 508 ? 41.753 7.239 -33.342 1.00 97.31 508 SER A CA 1
ATOM 3817 C C . SER A 1 508 ? 41.063 6.079 -32.630 1.00 97.31 508 SER A C 1
ATOM 3819 O O . SER A 1 508 ? 41.519 5.676 -31.569 1.00 97.31 508 SER A O 1
ATOM 3821 N N . MET A 1 509 ? 40.025 5.493 -33.229 1.00 95.69 509 MET A N 1
ATOM 3822 C CA . MET A 1 509 ? 39.360 4.295 -32.718 1.00 95.69 509 MET A CA 1
ATOM 3823 C C . MET A 1 509 ? 40.259 3.054 -32.780 1.00 95.69 509 MET A C 1
ATOM 3825 O O . MET A 1 509 ? 40.222 2.247 -31.858 1.00 95.69 509 MET A O 1
ATOM 3829 N N . ARG A 1 510 ? 41.059 2.857 -33.840 1.00 95.44 510 ARG A N 1
ATOM 3830 C CA . ARG A 1 510 ? 41.866 1.632 -34.005 1.00 95.44 510 ARG A CA 1
ATOM 3831 C C . ARG A 1 510 ? 43.101 1.797 -34.893 1.00 95.44 510 ARG A C 1
ATOM 3833 O O . ARG A 1 510 ? 43.136 2.613 -35.813 1.00 95.44 510 ARG A O 1
ATOM 3840 N N . LYS A 1 511 ? 44.094 0.922 -34.702 1.00 94.56 511 LYS A N 1
ATOM 3841 C CA . LYS A 1 511 ? 45.296 0.828 -35.549 1.00 94.56 511 LYS A CA 1
ATOM 3842 C C . LYS A 1 511 ? 45.471 -0.591 -36.089 1.00 94.56 511 LYS A C 1
ATOM 3844 O O . LYS A 1 511 ? 45.872 -1.492 -35.362 1.00 94.56 511 LYS A O 1
ATOM 3849 N N . LYS A 1 512 ? 45.194 -0.808 -37.383 1.00 88.94 512 LYS A N 1
ATOM 3850 C CA . LYS A 1 512 ? 45.030 -2.160 -37.964 1.00 88.94 512 LYS A CA 1
ATOM 3851 C C . LYS A 1 512 ? 43.979 -2.947 -37.152 1.00 88.94 512 LYS A C 1
ATOM 3853 O O . LYS A 1 512 ? 42.811 -2.563 -37.206 1.00 88.94 512 LYS A O 1
ATOM 3858 N N . ASN A 1 513 ? 44.416 -3.949 -36.385 1.00 87.81 513 ASN A N 1
ATOM 3859 C CA . ASN A 1 513 ? 43.608 -4.791 -35.496 1.00 87.81 513 ASN A CA 1
ATOM 3860 C C . ASN A 1 513 ? 43.895 -4.517 -34.001 1.00 87.81 513 ASN A C 1
ATOM 3862 O O . ASN A 1 513 ? 43.463 -5.290 -33.154 1.00 87.81 513 ASN A O 1
ATOM 3866 N N . LEU A 1 514 ? 44.650 -3.462 -33.670 1.00 95.25 514 LEU A N 1
ATOM 3867 C CA . LEU A 1 514 ? 44.827 -2.985 -32.299 1.00 95.25 514 LEU A CA 1
ATOM 3868 C C . LEU A 1 514 ? 43.711 -1.987 -31.958 1.00 95.25 514 LEU A C 1
ATOM 3870 O O . LEU A 1 514 ? 43.440 -1.065 -32.735 1.00 95.25 514 LEU A O 1
ATOM 3874 N N . PHE A 1 515 ? 43.117 -2.172 -30.785 1.00 96.31 515 PHE A N 1
ATOM 3875 C CA . PHE A 1 515 ? 42.001 -1.410 -30.223 1.00 96.31 515 PHE A CA 1
ATOM 3876 C C . PHE A 1 515 ? 42.420 -0.830 -28.862 1.00 96.31 515 PHE A C 1
ATOM 3878 O O . PHE A 1 515 ? 43.428 -1.262 -28.298 1.00 96.31 515 PHE A O 1
A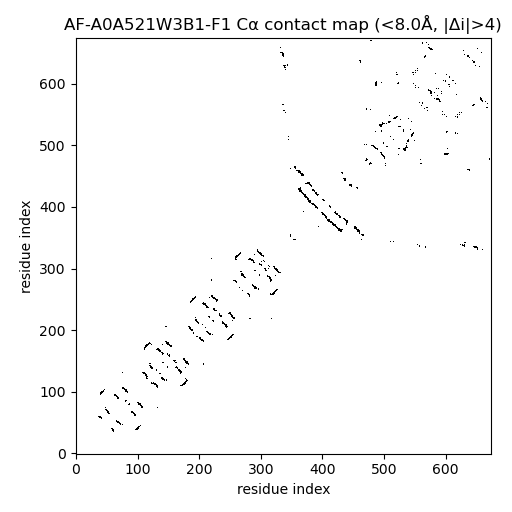TOM 3885 N N . HIS A 1 516 ? 41.687 0.158 -28.348 1.00 96.25 516 HIS A N 1
ATOM 3886 C CA . HIS A 1 516 ? 41.863 0.634 -26.976 1.00 96.25 516 HIS A CA 1
ATOM 3887 C C . HIS A 1 516 ? 41.357 -0.435 -26.001 1.00 96.25 516 HIS A C 1
ATOM 3889 O O . HIS A 1 516 ? 40.349 -1.089 -26.259 1.00 96.25 516 HIS A O 1
ATOM 3895 N N . SER A 1 517 ? 42.091 -0.639 -24.912 1.00 92.62 517 SER A N 1
ATOM 3896 C CA . SER A 1 517 ? 41.876 -1.730 -23.955 1.00 92.62 517 SER A CA 1
ATOM 3897 C C . SER A 1 517 ? 42.329 -1.413 -22.530 1.00 92.62 517 SER A C 1
ATOM 3899 O O . SER A 1 517 ? 41.821 -2.017 -21.590 1.00 92.62 517 SER A O 1
ATOM 3901 N N . THR A 1 518 ? 43.274 -0.486 -22.335 1.00 89.69 518 THR A N 1
ATOM 3902 C CA . THR A 1 518 ? 43.658 -0.044 -20.987 1.00 89.69 518 THR A CA 1
ATOM 3903 C C . THR A 1 518 ? 42.673 0.985 -20.444 1.00 89.69 518 THR A C 1
ATOM 3905 O O . THR A 1 518 ? 42.032 1.712 -21.209 1.00 89.69 518 THR A O 1
ATOM 3908 N N . SER A 1 519 ? 42.595 1.047 -19.114 1.00 84.69 519 SER A N 1
ATOM 3909 C CA . SER A 1 519 ? 41.704 1.916 -18.345 1.00 84.69 519 SER A CA 1
ATOM 3910 C C . SER A 1 519 ? 41.738 3.386 -18.771 1.00 84.69 519 SER A C 1
ATOM 3912 O O . SER A 1 519 ? 42.701 3.885 -19.367 1.00 84.69 519 SER A O 1
ATOM 3914 N N . GLY A 1 520 ? 40.644 4.080 -18.450 1.00 85.12 520 GLY A N 1
ATOM 3915 C CA . GLY A 1 520 ? 40.510 5.509 -18.678 1.00 85.12 520 GLY A CA 1
ATOM 3916 C C . GLY A 1 520 ? 41.607 6.304 -17.976 1.00 85.12 520 GLY A C 1
ATOM 3917 O O . GLY A 1 520 ? 41.866 6.106 -16.791 1.00 85.12 520 GLY A O 1
ATOM 3918 N N . LYS A 1 521 ? 42.228 7.225 -18.712 1.00 88.25 521 LYS A N 1
ATOM 3919 C CA . LYS A 1 521 ? 43.190 8.202 -18.185 1.00 88.25 521 LYS A CA 1
ATOM 3920 C C . LYS A 1 521 ? 43.025 9.540 -18.892 1.00 88.25 521 LYS A C 1
ATOM 3922 O O . LYS A 1 521 ? 42.486 9.587 -20.001 1.00 88.25 521 LYS A O 1
ATOM 3927 N N . CYS A 1 522 ? 43.470 10.616 -18.256 1.00 90.38 522 CYS A N 1
ATOM 3928 C CA . CYS A 1 522 ? 43.413 11.935 -18.867 1.00 90.38 522 CYS A CA 1
ATOM 3929 C C . CYS A 1 522 ? 44.537 12.127 -19.912 1.00 90.38 522 CYS A C 1
ATOM 3931 O O . CYS A 1 522 ? 45.406 11.272 -20.080 1.00 90.38 522 CYS A O 1
ATOM 3933 N N . LEU A 1 523 ? 44.477 13.211 -20.681 1.00 93.75 523 LEU A N 1
ATOM 3934 C CA . LEU A 1 523 ? 45.323 13.500 -21.840 1.00 93.75 523 LEU A CA 1
ATOM 3935 C C . LEU A 1 523 ? 46.533 14.377 -21.478 1.00 93.75 523 LEU A C 1
ATOM 3937 O O . LEU A 1 523 ? 46.911 15.256 -22.251 1.00 93.75 523 LEU A O 1
ATOM 3941 N N . ASP A 1 524 ? 47.148 14.141 -20.318 1.00 91.69 524 ASP A N 1
ATOM 3942 C CA . ASP A 1 524 ? 48.339 14.873 -19.864 1.00 91.69 524 ASP A CA 1
ATOM 3943 C C . ASP A 1 524 ? 49.548 14.650 -20.782 1.00 91.69 524 ASP A C 1
ATOM 3945 O O . ASP A 1 524 ? 50.373 15.545 -20.976 1.00 91.69 524 ASP A O 1
ATOM 3949 N N . SER A 1 525 ? 49.661 13.452 -21.355 1.00 91.69 525 SER A N 1
ATOM 3950 C CA . SER A 1 525 ? 50.899 12.938 -21.920 1.00 91.69 525 SER A CA 1
ATOM 3951 C C . SER A 1 525 ? 50.679 11.914 -23.036 1.00 91.69 525 SER A C 1
ATOM 3953 O O . SER A 1 525 ? 49.610 11.339 -23.227 1.00 91.69 525 SER A O 1
ATOM 3955 N N . ILE A 1 526 ? 51.729 11.689 -23.826 1.00 88.81 526 ILE A N 1
ATOM 3956 C CA . ILE A 1 526 ? 51.809 10.650 -24.851 1.00 88.81 526 ILE A CA 1
ATOM 3957 C C . ILE A 1 526 ? 53.196 10.018 -24.753 1.00 88.81 526 ILE A C 1
ATOM 3959 O O . ILE A 1 526 ? 54.201 10.706 -24.938 1.00 88.81 526 ILE A O 1
ATOM 3963 N N . GLY A 1 527 ? 53.269 8.719 -24.447 1.00 83.12 527 GLY A N 1
ATOM 3964 C CA . GLY A 1 527 ? 54.548 8.012 -24.285 1.00 83.12 527 GLY A CA 1
ATOM 3965 C C . GLY A 1 527 ? 55.479 8.668 -23.254 1.00 83.12 527 GLY A C 1
ATOM 3966 O O . GLY A 1 527 ? 56.673 8.803 -23.513 1.00 83.12 527 GLY A O 1
ATOM 3967 N N . GLY A 1 528 ? 54.922 9.158 -22.140 1.00 84.44 528 GLY A N 1
ATOM 3968 C CA . GLY A 1 528 ? 55.664 9.852 -21.079 1.00 84.44 528 GLY A CA 1
ATOM 3969 C C . GLY A 1 528 ? 56.063 11.303 -21.384 1.00 84.44 528 GLY A C 1
ATOM 3970 O O . GLY A 1 528 ? 56.809 11.895 -20.610 1.00 84.44 528 GLY A O 1
ATOM 3971 N N . LYS A 1 529 ? 55.603 11.900 -22.496 1.00 90.81 529 LYS A N 1
ATOM 3972 C CA . LYS A 1 529 ? 55.886 13.304 -22.859 1.00 90.81 529 LYS A CA 1
ATOM 3973 C C . LYS A 1 529 ? 54.608 14.153 -22.827 1.00 90.81 529 LYS A C 1
ATOM 3975 O O . LYS A 1 529 ? 53.627 13.712 -23.422 1.00 90.81 529 LYS A O 1
ATOM 3980 N N . PRO A 1 530 ? 54.595 15.359 -22.221 1.00 92.44 530 PRO A N 1
ATOM 3981 C CA . PRO A 1 530 ? 53.380 16.172 -22.100 1.00 92.44 530 PRO A CA 1
ATOM 3982 C C . PRO A 1 530 ? 52.682 16.485 -23.434 1.00 92.44 530 PRO A C 1
ATOM 3984 O O . PRO A 1 530 ? 53.341 16.859 -24.413 1.00 92.44 530 PRO A O 1
ATOM 3987 N N . MET A 1 531 ? 51.345 16.413 -23.469 1.00 93.69 531 MET A N 1
ATOM 3988 C CA . MET A 1 531 ? 50.507 16.662 -24.654 1.00 93.69 531 MET A CA 1
ATOM 3989 C C . MET A 1 531 ? 50.344 18.165 -24.963 1.00 93.69 531 MET A C 1
ATOM 3991 O O . MET A 1 531 ? 49.257 18.672 -25.220 1.00 93.69 531 MET A O 1
ATOM 3995 N N . SER A 1 532 ? 51.463 18.886 -25.021 1.00 90.69 532 SER A N 1
ATOM 3996 C CA . SER A 1 532 ? 51.587 20.340 -25.244 1.00 90.69 532 SER A CA 1
ATOM 3997 C C . SER A 1 532 ? 51.101 20.873 -26.611 1.00 90.69 532 SER A C 1
ATOM 3999 O O . SER A 1 532 ? 51.370 22.024 -26.963 1.00 90.69 532 SER A O 1
ATOM 4001 N N . LYS A 1 533 ? 50.422 20.045 -27.415 1.00 94.81 533 LYS A N 1
ATOM 4002 C CA . LYS A 1 533 ? 49.827 20.389 -28.716 1.00 94.81 533 LYS A CA 1
ATOM 4003 C C . LYS A 1 533 ? 48.576 19.547 -28.963 1.00 94.81 533 LYS A C 1
ATOM 4005 O O . LYS A 1 533 ? 48.575 18.360 -28.632 1.00 94.81 533 LYS A O 1
ATOM 4010 N N . GLN A 1 534 ? 47.584 20.116 -29.643 1.00 96.38 534 GLN A N 1
ATOM 4011 C CA . GLN A 1 534 ? 46.406 19.383 -30.110 1.00 96.38 534 GLN A CA 1
ATOM 4012 C C . GLN A 1 534 ? 46.791 18.220 -31.023 1.00 96.38 534 GLN A C 1
ATOM 4014 O O . GLN A 1 534 ? 47.649 18.347 -31.902 1.00 96.38 534 GLN A O 1
ATOM 4019 N N . GLN A 1 535 ? 46.132 17.080 -30.841 1.00 96.88 535 GLN A N 1
ATOM 4020 C CA . GLN A 1 535 ? 46.367 15.897 -31.658 1.00 96.88 535 GLN A CA 1
ATOM 4021 C C . GLN A 1 535 ? 45.365 15.829 -32.812 1.00 96.88 535 GLN A C 1
ATOM 4023 O O . GLN A 1 535 ? 44.165 15.973 -32.617 1.00 96.88 535 GLN A O 1
ATOM 4028 N N . LYS A 1 536 ? 45.843 15.544 -34.028 1.00 95.81 536 LYS A N 1
ATOM 4029 C CA . LYS A 1 536 ? 44.968 15.286 -35.189 1.00 95.81 536 LYS A CA 1
ATOM 4030 C C . LYS A 1 536 ? 44.251 13.930 -35.102 1.00 95.81 536 LYS A C 1
ATOM 4032 O O . LYS A 1 536 ? 43.207 13.742 -35.714 1.00 95.81 536 LYS A O 1
ATOM 4037 N N . ASN A 1 537 ? 44.851 12.978 -34.389 1.00 96.19 537 ASN A N 1
ATOM 4038 C CA . ASN A 1 537 ? 44.296 11.671 -34.044 1.00 96.19 537 ASN A CA 1
ATOM 4039 C C . ASN A 1 537 ? 45.080 11.053 -32.869 1.00 96.19 537 ASN A C 1
ATOM 4041 O O . ASN A 1 537 ? 46.236 11.421 -32.600 1.00 96.19 537 ASN A O 1
ATOM 4045 N N . LEU A 1 538 ? 44.443 10.111 -32.170 1.00 95.94 538 LEU A N 1
ATOM 4046 C CA . LEU A 1 538 ? 44.977 9.453 -30.974 1.00 95.94 538 LEU A CA 1
ATOM 4047 C C . LEU A 1 538 ? 44.774 7.920 -31.044 1.00 95.94 538 LEU A C 1
ATOM 4049 O O . LEU A 1 538 ? 43.959 7.371 -30.305 1.00 95.94 538 LEU A O 1
ATOM 4053 N N . PRO A 1 539 ? 45.469 7.219 -31.964 1.00 96.31 539 PRO A N 1
ATOM 4054 C CA . PRO A 1 539 ? 45.337 5.771 -32.133 1.00 96.31 539 PRO A CA 1
ATOM 4055 C C . PRO A 1 539 ? 45.763 4.970 -30.885 1.00 96.31 539 PRO A C 1
ATOM 4057 O O . PRO A 1 539 ? 46.590 5.447 -30.096 1.00 96.31 539 PRO A O 1
ATOM 4060 N N . PRO A 1 540 ? 45.294 3.714 -30.732 1.00 96.06 540 PRO A N 1
ATOM 4061 C CA . PRO A 1 540 ? 45.667 2.859 -29.603 1.00 96.06 540 PRO A CA 1
ATOM 4062 C C . PRO A 1 540 ? 47.173 2.636 -29.437 1.00 96.06 540 PRO A C 1
ATOM 4064 O O . PRO A 1 540 ? 47.653 2.622 -28.310 1.00 96.06 540 PRO A O 1
ATOM 4067 N N . ASP A 1 541 ? 47.943 2.554 -30.530 1.00 94.44 541 ASP A N 1
ATOM 4068 C CA . ASP A 1 541 ? 49.403 2.353 -30.478 1.00 94.44 541 ASP A CA 1
ATOM 4069 C C . ASP A 1 541 ? 50.193 3.580 -29.991 1.00 94.44 541 ASP A C 1
ATOM 4071 O O . ASP A 1 541 ? 51.403 3.504 -29.798 1.00 94.44 541 ASP A O 1
ATOM 4075 N N . LYS A 1 542 ? 49.514 4.714 -29.794 1.00 92.69 542 LYS A N 1
ATOM 4076 C CA . LYS A 1 542 ? 50.101 5.986 -29.359 1.00 92.69 542 LYS A CA 1
ATOM 4077 C C . LYS A 1 542 ? 49.757 6.336 -27.912 1.00 92.69 542 LYS A C 1
ATOM 4079 O O . LYS A 1 542 ? 50.555 6.999 -27.258 1.00 92.69 542 LYS A O 1
ATOM 4084 N N . HIS A 1 543 ? 48.584 5.929 -27.422 1.00 92.06 543 HIS A N 1
ATOM 4085 C CA . HIS A 1 543 ? 48.120 6.296 -26.078 1.00 92.06 543 HIS A CA 1
ATOM 4086 C C . HIS A 1 543 ? 47.483 5.142 -25.292 1.00 92.06 543 HIS A C 1
ATOM 4088 O O . HIS A 1 543 ? 47.786 5.013 -24.111 1.00 92.06 543 HIS A O 1
ATOM 4094 N N . ASN A 1 544 ? 46.648 4.315 -25.934 1.00 94.19 544 ASN A N 1
ATOM 4095 C CA . ASN A 1 544 ? 45.757 3.311 -25.331 1.00 94.19 544 ASN A CA 1
ATOM 4096 C C . ASN A 1 544 ? 44.903 3.862 -24.161 1.00 94.19 544 ASN A C 1
ATOM 4098 O O . ASN A 1 544 ? 45.381 4.040 -23.039 1.00 94.19 544 ASN A O 1
ATOM 4102 N N . ASN A 1 545 ? 43.641 4.196 -24.431 1.00 95.56 545 ASN A N 1
ATOM 4103 C CA . ASN A 1 545 ? 42.740 4.842 -23.474 1.00 95.56 545 ASN A CA 1
ATOM 4104 C C . ASN A 1 545 ? 41.275 4.546 -23.833 1.00 95.56 545 ASN A C 1
ATOM 4106 O O . ASN A 1 545 ? 40.733 5.169 -24.747 1.00 95.56 545 ASN A O 1
ATOM 4110 N N . ALA A 1 546 ? 40.642 3.613 -23.115 1.00 95.75 546 ALA A N 1
ATOM 4111 C CA . ALA A 1 546 ? 39.244 3.243 -23.347 1.00 95.75 546 ALA A CA 1
ATOM 4112 C C . ALA A 1 546 ? 38.277 4.428 -23.158 1.00 95.75 546 ALA A C 1
ATOM 4114 O O . ALA A 1 546 ? 37.394 4.631 -23.985 1.00 95.75 546 ALA A O 1
ATOM 4115 N N . PHE A 1 547 ? 38.512 5.294 -22.166 1.00 96.69 547 PHE A N 1
ATOM 4116 C CA . PHE A 1 547 ? 37.653 6.455 -21.899 1.00 96.69 547 PHE A CA 1
ATOM 4117 C C . PHE A 1 547 ? 37.636 7.478 -23.039 1.00 96.69 547 PHE A C 1
ATOM 4119 O O . PHE A 1 547 ? 36.572 7.964 -23.412 1.00 96.69 547 PHE A O 1
ATOM 4126 N N . PHE A 1 548 ? 38.788 7.748 -23.659 1.00 97.56 548 PHE A N 1
ATOM 4127 C CA . PHE A 1 548 ? 38.836 8.548 -24.888 1.00 97.56 548 PHE A CA 1
ATOM 4128 C C . PHE A 1 548 ? 38.034 7.897 -26.030 1.00 97.56 548 PHE A C 1
ATOM 4130 O O . PHE A 1 548 ? 37.412 8.601 -26.822 1.00 97.56 548 PHE A O 1
ATOM 4137 N N . ALA A 1 549 ? 38.065 6.566 -26.128 1.00 97.38 549 ALA A N 1
ATOM 4138 C CA . ALA A 1 549 ? 37.416 5.818 -27.197 1.00 97.38 549 ALA A CA 1
ATOM 4139 C C . ALA A 1 549 ? 35.885 5.789 -27.051 1.00 97.38 549 ALA A C 1
ATOM 4141 O O . ALA A 1 549 ? 35.181 6.002 -28.038 1.00 97.38 549 ALA A O 1
ATOM 4142 N N . GLU A 1 550 ? 35.380 5.600 -25.831 1.00 96.62 550 GLU A N 1
ATOM 4143 C CA . GLU A 1 550 ? 33.949 5.669 -25.514 1.00 96.62 550 GLU A CA 1
ATOM 4144 C C . GLU A 1 550 ? 33.444 7.122 -25.593 1.00 96.62 550 GLU A C 1
ATOM 4146 O O . GLU A 1 550 ? 32.496 7.377 -26.318 1.00 96.62 550 GLU A O 1
ATOM 4151 N N . LEU A 1 551 ? 34.122 8.133 -25.019 1.00 97.75 551 LEU A N 1
ATOM 4152 C CA . LEU A 1 551 ? 33.682 9.539 -25.162 1.00 97.75 551 LEU A CA 1
ATOM 4153 C C . LEU A 1 551 ? 33.666 10.020 -26.629 1.00 97.75 551 LEU A C 1
ATOM 4155 O O . LEU A 1 551 ? 32.791 10.792 -27.030 1.00 97.75 551 LEU A O 1
ATOM 4159 N N . LEU A 1 552 ? 34.605 9.550 -27.457 1.00 98.06 552 LEU A N 1
ATOM 4160 C CA . LEU A 1 552 ? 34.555 9.751 -28.908 1.00 98.06 552 LEU A CA 1
ATOM 4161 C C . LEU A 1 552 ? 33.323 9.072 -29.531 1.00 98.06 552 LEU A C 1
ATOM 4163 O O . LEU A 1 552 ? 32.719 9.634 -30.442 1.00 98.06 552 LEU A O 1
ATOM 4167 N N . THR A 1 553 ? 32.948 7.885 -29.059 1.00 97.56 553 THR A N 1
ATOM 4168 C CA . THR A 1 553 ? 31.808 7.127 -29.588 1.00 97.56 553 THR A CA 1
ATOM 4169 C C . THR A 1 553 ? 30.474 7.745 -29.161 1.00 97.56 553 THR A C 1
ATOM 4171 O O . THR A 1 553 ? 29.637 7.988 -30.029 1.00 97.56 553 THR A O 1
ATOM 4174 N N . LEU A 1 554 ? 30.328 8.175 -27.906 1.00 97.94 554 LEU A N 1
ATOM 4175 C CA . LEU A 1 554 ? 29.169 8.923 -27.413 1.00 97.94 554 LEU A CA 1
ATOM 4176 C C . LEU A 1 554 ? 28.900 10.187 -28.230 1.00 97.94 554 LEU A C 1
ATOM 4178 O O . LEU A 1 554 ? 27.772 10.429 -28.662 1.00 97.94 554 LEU A O 1
ATOM 4182 N N . LYS A 1 555 ? 29.946 10.959 -28.540 1.00 97.75 555 LYS A N 1
ATOM 4183 C CA . LYS A 1 555 ? 29.830 12.142 -29.407 1.00 97.75 555 LYS A CA 1
ATOM 4184 C C . LYS A 1 555 ? 29.361 11.806 -30.828 1.00 97.75 555 LYS A C 1
ATOM 4186 O O . LYS A 1 555 ? 28.682 12.621 -31.452 1.00 97.75 555 LYS A O 1
ATOM 4191 N N . LEU A 1 556 ? 29.677 10.615 -31.342 1.00 97.00 556 LEU A N 1
ATOM 4192 C CA . LEU A 1 556 ? 29.161 10.127 -32.626 1.00 97.00 556 LEU A CA 1
ATOM 4193 C C . LEU A 1 556 ? 27.721 9.605 -32.509 1.00 97.00 556 LEU A C 1
ATOM 4195 O O . LEU A 1 556 ? 26.939 9.846 -33.425 1.00 97.00 556 LEU A O 1
ATOM 4199 N N . ASN A 1 557 ? 27.351 8.955 -31.401 1.00 96.69 557 ASN A N 1
ATOM 4200 C CA . ASN A 1 557 ? 25.988 8.490 -31.119 1.00 96.69 557 ASN A CA 1
ATOM 4201 C C . ASN A 1 557 ? 25.005 9.673 -31.004 1.00 96.69 557 ASN A C 1
ATOM 4203 O O . ASN A 1 557 ? 23.987 9.698 -31.700 1.00 96.69 557 ASN A O 1
ATOM 4207 N N . ILE A 1 558 ? 25.352 10.697 -30.214 1.00 95.62 558 ILE A N 1
ATOM 4208 C CA . ILE A 1 558 ? 24.592 11.954 -30.082 1.00 95.62 558 ILE A CA 1
ATOM 4209 C C . ILE A 1 558 ? 24.415 12.624 -31.452 1.00 95.62 558 ILE A C 1
ATOM 4211 O O . ILE A 1 558 ? 23.291 12.926 -31.863 1.00 95.62 558 ILE A O 1
ATOM 4215 N N . ALA A 1 559 ? 25.507 12.806 -32.202 1.00 93.81 559 ALA A N 1
ATOM 4216 C CA . ALA A 1 559 ? 25.452 13.455 -33.509 1.00 93.81 559 ALA A CA 1
ATOM 4217 C C . ALA A 1 559 ? 24.662 12.636 -34.548 1.00 93.81 559 ALA A C 1
ATOM 4219 O O . ALA A 1 559 ? 23.913 13.215 -35.334 1.00 93.81 559 ALA A O 1
ATOM 4220 N N . ALA A 1 560 ? 24.771 11.303 -34.543 1.00 92.56 560 ALA A N 1
ATOM 4221 C CA . ALA A 1 560 ? 23.994 10.427 -35.421 1.00 92.56 560 ALA A CA 1
ATOM 4222 C C . ALA A 1 560 ? 22.487 10.498 -35.128 1.00 92.56 560 ALA A C 1
ATOM 4224 O O . ALA A 1 560 ? 21.696 10.511 -36.072 1.00 92.56 560 ALA A O 1
ATOM 4225 N N . SER A 1 561 ? 22.093 10.603 -33.855 1.00 93.12 561 SER A N 1
ATOM 4226 C CA . SER A 1 561 ? 20.710 10.879 -33.438 1.00 93.12 561 SER A CA 1
ATOM 4227 C C . SER A 1 561 ? 20.229 12.237 -33.960 1.00 93.12 561 SER A C 1
ATOM 4229 O O . SER A 1 561 ? 19.272 12.288 -34.735 1.00 93.12 561 SER A O 1
ATOM 4231 N N . ALA A 1 562 ? 20.932 13.327 -33.624 1.00 90.75 562 ALA A N 1
ATOM 4232 C CA . ALA A 1 562 ? 20.538 14.689 -34.003 1.00 90.75 562 ALA A CA 1
ATOM 4233 C C . ALA A 1 562 ? 20.398 14.856 -35.531 1.00 90.75 562 ALA A C 1
ATOM 4235 O O . ALA A 1 562 ? 19.427 15.432 -36.031 1.00 90.75 562 ALA A O 1
ATOM 4236 N N . TRP A 1 563 ? 21.314 14.259 -36.302 1.00 88.44 563 TRP A N 1
ATOM 4237 C CA . TRP A 1 563 ? 21.289 14.268 -37.771 1.00 88.44 563 TRP A CA 1
ATOM 4238 C C . TRP A 1 563 ? 20.345 13.225 -38.393 1.00 88.44 563 TRP A C 1
ATOM 4240 O O . TRP A 1 563 ? 20.290 13.096 -39.616 1.00 88.44 563 TRP A O 1
ATOM 4250 N N . ASN A 1 564 ? 19.538 12.536 -37.575 1.00 87.88 564 ASN A N 1
ATOM 4251 C CA . ASN A 1 564 ? 18.528 11.554 -37.983 1.00 87.88 564 ASN A CA 1
ATOM 4252 C C . ASN A 1 564 ? 19.110 10.334 -38.738 1.00 87.88 564 ASN A C 1
ATOM 4254 O O . ASN A 1 564 ? 18.389 9.657 -39.476 1.00 87.88 564 ASN A O 1
ATOM 4258 N N . TYR A 1 565 ? 20.405 10.049 -38.565 1.00 88.19 565 TYR A N 1
ATOM 4259 C CA . TYR A 1 565 ? 21.051 8.825 -39.053 1.00 88.19 565 TYR A CA 1
ATOM 4260 C C . TYR A 1 565 ? 20.773 7.639 -38.123 1.00 88.19 565 TYR A C 1
ATOM 4262 O O . TYR A 1 565 ? 20.660 6.511 -38.596 1.00 88.19 565 TYR A O 1
ATOM 4270 N N . PHE A 1 566 ? 20.609 7.899 -36.827 1.00 90.75 566 PHE A N 1
ATOM 4271 C CA . PHE A 1 566 ? 19.898 7.054 -35.863 1.00 90.75 566 PHE A CA 1
ATOM 4272 C C . PHE A 1 566 ? 18.531 7.709 -35.549 1.00 90.75 566 PHE A C 1
ATOM 4274 O O . PHE A 1 566 ? 18.289 8.837 -35.993 1.00 90.75 566 PHE A O 1
ATOM 4281 N N . PRO A 1 567 ? 17.624 7.061 -34.793 1.00 91.00 567 PRO A N 1
ATOM 4282 C CA . PRO A 1 567 ? 16.444 7.739 -34.260 1.00 91.00 567 PRO A CA 1
ATOM 4283 C C . PRO A 1 567 ? 16.834 8.959 -33.412 1.00 91.00 567 PRO A C 1
ATOM 4285 O O . PRO A 1 567 ? 17.811 8.913 -32.666 1.00 91.00 567 PRO A O 1
ATOM 4288 N N . ASN A 1 568 ? 16.082 10.051 -33.558 1.00 90.75 568 ASN A N 1
ATOM 4289 C CA . ASN A 1 568 ? 16.398 11.345 -32.949 1.00 90.75 568 ASN A CA 1
ATOM 4290 C C . ASN A 1 568 ? 16.002 11.416 -31.461 1.00 90.75 568 ASN A C 1
ATOM 4292 O O . ASN A 1 568 ? 15.017 10.799 -31.064 1.00 90.75 568 ASN A O 1
ATOM 4296 N N . GLY A 1 569 ? 16.704 12.241 -30.679 1.00 91.94 569 GLY A N 1
ATOM 4297 C CA . GLY A 1 569 ? 16.416 12.527 -29.266 1.00 91.94 569 GLY A CA 1
ATOM 4298 C C . GLY A 1 569 ? 17.327 11.850 -28.242 1.00 91.94 569 GLY A C 1
ATOM 4299 O O . GLY A 1 569 ? 17.094 11.999 -27.052 1.00 91.94 569 GLY A O 1
ATOM 4300 N N . PHE A 1 570 ? 18.353 11.106 -28.669 1.00 95.56 570 PHE A N 1
ATOM 4301 C CA . PHE A 1 570 ? 19.240 10.381 -27.749 1.00 95.56 570 PHE A CA 1
ATOM 4302 C C . PHE A 1 570 ? 20.080 11.302 -26.843 1.00 95.56 570 PHE A C 1
ATOM 4304 O O . PHE A 1 570 ? 20.360 10.935 -25.707 1.00 95.56 570 PHE A O 1
ATOM 4311 N N . GLY A 1 571 ? 20.478 12.494 -27.307 1.00 95.00 571 GLY A N 1
ATOM 4312 C CA . GLY A 1 571 ? 21.217 13.451 -26.467 1.00 95.00 571 GLY A CA 1
ATOM 4313 C C . GLY A 1 571 ? 20.334 14.117 -25.403 1.00 95.00 571 GLY A C 1
ATOM 4314 O O . GLY A 1 571 ? 20.830 14.596 -24.384 1.00 95.00 571 GLY A O 1
ATOM 4315 N N . GLU A 1 572 ? 19.026 14.120 -25.653 1.00 94.56 572 GLU A N 1
ATOM 4316 C CA . GLU A 1 572 ? 17.949 14.715 -24.863 1.00 94.56 572 GLU A CA 1
ATOM 4317 C C . GLU A 1 572 ? 17.228 13.697 -23.958 1.00 94.56 572 GLU A C 1
ATOM 4319 O O . GLU A 1 572 ? 16.112 13.947 -23.504 1.00 94.56 572 GLU A O 1
ATOM 4324 N N . LEU A 1 573 ? 17.859 12.547 -23.698 1.00 96.00 573 LEU A N 1
ATOM 4325 C CA . LEU A 1 573 ? 17.468 11.630 -22.628 1.00 96.00 573 LEU A CA 1
ATOM 4326 C C . LEU A 1 573 ? 18.222 11.979 -21.340 1.00 96.00 573 LEU A C 1
ATOM 4328 O O . LEU A 1 573 ? 19.425 12.258 -21.372 1.00 96.00 573 LEU A O 1
ATOM 4332 N N . THR A 1 574 ? 17.532 11.894 -20.204 1.00 96.38 574 THR A N 1
ATOM 4333 C CA . THR A 1 574 ? 18.132 11.977 -18.867 1.00 96.38 574 THR A CA 1
ATOM 4334 C C . THR A 1 574 ? 18.763 10.636 -18.504 1.00 96.38 574 THR A C 1
ATOM 4336 O O . THR A 1 574 ? 18.125 9.596 -18.662 1.00 96.38 574 THR A O 1
ATOM 4339 N N . PHE A 1 575 ? 19.985 10.655 -17.974 1.00 97.00 575 PHE A N 1
ATOM 4340 C CA . PHE A 1 575 ? 20.594 9.522 -17.282 1.00 97.00 575 PHE A CA 1
ATOM 4341 C C . PHE A 1 575 ? 20.225 9.541 -15.797 1.00 97.00 575 PHE A C 1
ATOM 4343 O O . PHE A 1 575 ? 20.341 10.575 -15.140 1.00 97.00 575 PHE A O 1
ATOM 4350 N N . ASP A 1 576 ? 19.808 8.395 -15.269 1.00 95.44 576 ASP A N 1
ATOM 4351 C CA . ASP A 1 576 ? 19.539 8.196 -13.844 1.00 95.44 576 ASP A CA 1
ATOM 4352 C C . ASP A 1 576 ? 19.697 6.705 -13.519 1.00 95.44 576 ASP A C 1
ATOM 4354 O O . ASP A 1 576 ? 18.984 5.883 -14.087 1.00 95.44 576 ASP A O 1
ATOM 4358 N N . ASP A 1 577 ? 20.673 6.320 -12.695 1.00 94.12 577 ASP A N 1
ATOM 4359 C CA . ASP A 1 577 ? 20.995 4.913 -12.447 1.00 94.12 577 ASP A CA 1
ATOM 4360 C C . ASP A 1 577 ? 20.314 4.370 -11.178 1.00 94.12 577 ASP A C 1
ATOM 4362 O O . ASP A 1 577 ? 20.845 4.566 -10.079 1.00 94.12 577 ASP A O 1
ATOM 4366 N N . PRO A 1 578 ? 19.222 3.583 -11.280 1.00 91.12 578 PRO A N 1
ATOM 4367 C CA . PRO A 1 578 ? 18.541 3.034 -10.102 1.00 91.12 578 PRO A CA 1
ATOM 4368 C C . PRO A 1 578 ? 19.409 2.054 -9.293 1.00 91.12 578 PRO A C 1
ATOM 4370 O O . PRO A 1 578 ? 19.061 1.712 -8.168 1.00 91.12 578 PRO A O 1
ATOM 4373 N N . ASN A 1 579 ? 20.550 1.608 -9.837 1.00 93.38 579 ASN A N 1
ATOM 4374 C CA . ASN A 1 579 ? 21.513 0.743 -9.144 1.00 93.38 579 ASN A CA 1
ATOM 4375 C C . ASN A 1 579 ? 22.672 1.532 -8.502 1.00 93.38 579 ASN A C 1
ATOM 4377 O O . ASN A 1 579 ? 23.520 0.941 -7.838 1.00 93.38 579 ASN A O 1
ATOM 4381 N N . ASN A 1 580 ? 22.748 2.848 -8.724 1.00 92.56 580 ASN A N 1
ATOM 4382 C CA . ASN A 1 580 ? 23.760 3.737 -8.158 1.00 92.56 580 ASN A CA 1
ATOM 4383 C C . ASN A 1 580 ? 23.184 5.156 -8.024 1.00 92.56 580 ASN A C 1
ATOM 4385 O O . ASN A 1 580 ? 23.543 6.063 -8.776 1.00 92.56 580 ASN A O 1
ATOM 4389 N N . LEU A 1 581 ? 22.298 5.346 -7.041 1.00 92.44 581 LEU A N 1
ATOM 4390 C CA . LEU A 1 581 ? 21.645 6.633 -6.755 1.00 92.44 581 LEU A CA 1
ATOM 4391 C C . LEU A 1 581 ? 22.654 7.760 -6.451 1.00 92.44 581 LEU A C 1
ATOM 4393 O O . LEU A 1 581 ? 22.368 8.933 -6.670 1.00 92.44 581 LEU A O 1
ATOM 4397 N N . THR A 1 582 ? 23.855 7.395 -5.995 1.00 91.19 582 THR A N 1
ATOM 4398 C CA . THR A 1 582 ? 24.994 8.283 -5.719 1.00 91.19 582 THR A CA 1
ATOM 4399 C C . THR A 1 582 ? 25.824 8.677 -6.946 1.00 91.19 582 THR A C 1
ATOM 4401 O O . THR A 1 582 ? 26.771 9.447 -6.794 1.00 91.19 582 THR A O 1
ATOM 4404 N N . ASN A 1 583 ? 25.520 8.183 -8.154 1.00 91.88 583 ASN A N 1
ATOM 4405 C CA . ASN A 1 583 ? 26.249 8.575 -9.363 1.00 91.88 583 ASN A CA 1
ATOM 4406 C C . ASN A 1 583 ? 26.053 10.085 -9.634 1.00 91.88 583 ASN A C 1
ATOM 4408 O O . ASN A 1 583 ? 24.917 10.512 -9.853 1.00 91.88 583 ASN A O 1
ATOM 4412 N N . PRO A 1 584 ? 27.122 10.907 -9.693 1.00 91.62 584 PRO A N 1
ATOM 4413 C CA . PRO A 1 584 ? 26.982 12.353 -9.875 1.00 91.62 584 PRO A CA 1
ATOM 4414 C C . PRO A 1 584 ? 26.341 12.783 -11.207 1.00 91.62 584 PRO A C 1
ATOM 4416 O O . PRO A 1 584 ? 25.995 13.952 -11.364 1.00 91.62 584 PRO A O 1
ATOM 4419 N N . MET A 1 585 ? 26.202 11.875 -12.178 1.00 94.12 585 MET A N 1
ATOM 4420 C CA . MET A 1 585 ? 25.526 12.136 -13.456 1.00 94.12 585 MET A CA 1
ATOM 4421 C C . MET A 1 585 ? 24.016 11.846 -13.432 1.00 94.12 585 MET A C 1
ATOM 4423 O O . MET A 1 585 ? 23.352 12.103 -14.435 1.00 94.12 585 MET A O 1
ATOM 4427 N N . ASN A 1 586 ? 23.454 11.342 -12.326 1.00 95.06 586 ASN A N 1
ATOM 4428 C CA . ASN A 1 586 ? 22.006 11.156 -12.202 1.00 95.06 586 ASN A CA 1
ATOM 4429 C C . ASN A 1 586 ? 21.274 12.504 -12.336 1.00 95.06 586 ASN A C 1
ATOM 4431 O O . ASN A 1 586 ? 21.715 13.529 -11.807 1.00 95.06 586 ASN A O 1
ATOM 4435 N N . GLY A 1 587 ? 20.173 12.519 -13.088 1.00 94.12 587 GLY A N 1
ATOM 4436 C CA . GLY A 1 587 ? 19.420 13.734 -13.408 1.00 94.12 587 GLY A CA 1
ATOM 4437 C C . GLY A 1 587 ? 20.052 14.629 -14.487 1.00 94.12 587 GLY A C 1
ATOM 4438 O O . GLY A 1 587 ? 19.555 15.732 -14.715 1.00 94.12 587 GLY A O 1
ATOM 4439 N N . LYS A 1 588 ? 21.128 14.203 -15.168 1.00 94.31 588 LYS A N 1
ATOM 4440 C CA . LYS A 1 588 ? 21.740 14.942 -16.293 1.00 94.31 588 LYS A CA 1
ATOM 4441 C C . LYS A 1 588 ? 21.219 14.446 -17.640 1.00 94.31 588 LYS A C 1
ATOM 4443 O O . LYS A 1 588 ? 21.109 13.240 -17.843 1.00 94.31 588 LYS A O 1
ATOM 4448 N N . MET A 1 589 ? 20.984 15.349 -18.597 1.00 95.75 589 MET A N 1
ATOM 4449 C CA . MET A 1 589 ? 20.855 14.943 -20.003 1.00 95.75 589 MET A CA 1
ATOM 4450 C C . MET A 1 589 ? 22.178 14.368 -20.514 1.00 95.75 589 MET A C 1
ATOM 4452 O O . MET A 1 589 ? 23.251 14.831 -20.129 1.00 95.75 589 MET A O 1
ATOM 4456 N N . ILE A 1 590 ? 22.115 13.426 -21.455 1.00 96.88 590 ILE A N 1
ATOM 4457 C CA . ILE A 1 590 ? 23.299 12.865 -22.123 1.00 96.88 590 ILE A CA 1
ATOM 4458 C C . ILE A 1 590 ? 24.177 13.961 -22.760 1.00 96.88 590 ILE A C 1
ATOM 4460 O O . ILE A 1 590 ? 25.405 13.895 -22.667 1.00 96.88 590 ILE A O 1
ATOM 4464 N N . ASN A 1 591 ? 23.572 15.006 -23.337 1.00 94.50 591 ASN A N 1
ATOM 4465 C CA . ASN A 1 591 ? 24.294 16.188 -23.826 1.00 94.50 591 ASN A CA 1
ATOM 4466 C C . ASN A 1 591 ? 25.102 16.900 -22.718 1.00 94.50 591 ASN A C 1
ATOM 4468 O O . ASN A 1 591 ? 26.235 17.317 -22.959 1.00 94.50 591 ASN A O 1
ATOM 4472 N N . ASP A 1 592 ? 24.558 16.994 -21.501 1.00 94.50 592 ASP A N 1
ATOM 4473 C CA . ASP A 1 592 ? 25.170 17.706 -20.370 1.00 94.50 592 ASP A CA 1
ATOM 4474 C C . ASP A 1 592 ? 26.281 16.897 -19.681 1.00 94.50 592 ASP A C 1
ATOM 4476 O O . ASP A 1 592 ? 27.069 17.463 -18.927 1.00 94.50 592 ASP A O 1
ATOM 4480 N N . ILE A 1 593 ? 26.386 15.588 -19.943 1.00 95.75 593 ILE A N 1
ATOM 4481 C CA . ILE A 1 593 ? 27.485 14.733 -19.453 1.00 95.75 593 ILE A CA 1
ATOM 4482 C C . ILE A 1 593 ? 28.798 15.043 -20.201 1.00 95.75 593 ILE A C 1
ATOM 4484 O O . ILE A 1 593 ? 29.890 14.922 -19.637 1.00 95.75 593 ILE A O 1
ATOM 4488 N N . ILE A 1 594 ? 28.711 15.491 -21.460 1.00 95.31 594 ILE A N 1
ATOM 4489 C CA . ILE A 1 594 ? 29.870 15.713 -22.338 1.00 95.31 594 ILE A CA 1
ATOM 4490 C C . ILE A 1 594 ? 30.907 16.704 -21.763 1.00 95.31 594 ILE A C 1
ATOM 4492 O O . ILE A 1 594 ? 32.086 16.340 -21.746 1.00 95.31 594 ILE A O 1
ATOM 4496 N N . PRO A 1 595 ? 30.548 17.899 -21.243 1.00 94.75 595 PRO A N 1
ATOM 4497 C CA . PRO A 1 595 ? 31.525 18.836 -20.676 1.00 94.75 595 PRO A CA 1
ATOM 4498 C C . PRO A 1 595 ? 32.273 18.292 -19.451 1.00 94.75 595 PRO A C 1
ATOM 4500 O O . PRO A 1 595 ? 33.478 18.526 -19.318 1.00 94.75 595 PRO A O 1
ATOM 4503 N N . TYR A 1 596 ? 31.604 17.528 -18.576 1.00 95.25 596 TYR A N 1
ATOM 4504 C CA . TYR A 1 596 ? 32.261 16.871 -17.437 1.00 95.25 596 TYR A CA 1
ATOM 4505 C C . TYR A 1 596 ? 33.275 15.826 -17.922 1.00 95.25 596 TYR A C 1
ATOM 4507 O O . TYR A 1 596 ? 34.398 15.752 -17.418 1.00 95.25 596 TYR A O 1
ATOM 4515 N N . ALA A 1 597 ? 32.905 15.061 -18.953 1.00 95.62 597 ALA A N 1
ATOM 4516 C CA . ALA A 1 597 ? 33.757 14.035 -19.536 1.00 95.62 597 ALA A CA 1
ATOM 4517 C C . ALA A 1 597 ? 34.972 14.620 -20.272 1.00 95.62 597 ALA A C 1
ATOM 4519 O O . ALA A 1 597 ? 36.085 14.141 -20.068 1.00 95.62 597 ALA A O 1
ATOM 4520 N N . ASP A 1 598 ? 34.798 15.682 -21.068 1.00 96.69 598 ASP A N 1
ATOM 4521 C CA . ASP A 1 598 ? 35.913 16.393 -21.708 1.00 96.69 598 ASP A CA 1
ATOM 4522 C C . ASP A 1 598 ? 36.851 17.044 -20.677 1.00 96.69 598 ASP A C 1
ATOM 4524 O O . ASP A 1 598 ? 38.065 17.056 -20.884 1.00 96.69 598 ASP A O 1
ATOM 4528 N N . SER A 1 599 ? 36.313 17.552 -19.560 1.00 95.38 599 SER A N 1
ATOM 4529 C CA . SER A 1 599 ? 37.110 18.132 -18.468 1.00 95.38 599 SER A CA 1
ATOM 4530 C C . SER A 1 599 ? 38.019 17.083 -17.828 1.00 95.38 599 SER A C 1
ATOM 4532 O O . SER A 1 599 ? 39.245 17.220 -17.866 1.00 95.38 599 SER A O 1
ATOM 4534 N N . LEU A 1 600 ? 37.433 15.989 -17.325 1.00 94.88 600 LEU A N 1
ATOM 4535 C CA . LEU A 1 600 ? 38.181 14.886 -16.714 1.00 94.88 600 LEU A CA 1
ATOM 4536 C C . LEU A 1 600 ? 39.139 14.227 -17.716 1.00 94.88 600 LEU A C 1
ATOM 4538 O O . LEU A 1 600 ? 40.270 13.888 -17.361 1.00 94.88 600 LEU A O 1
ATOM 4542 N N . LEU A 1 601 ? 38.744 14.105 -18.989 1.00 96.06 601 LEU A N 1
ATOM 4543 C CA . LEU A 1 601 ? 39.623 13.601 -20.041 1.00 96.06 601 LEU A CA 1
ATOM 4544 C C . LEU A 1 601 ? 40.818 14.527 -20.290 1.00 96.06 601 LEU A C 1
ATOM 4546 O O . LEU A 1 601 ? 41.895 14.031 -20.587 1.00 96.06 601 LEU A O 1
ATOM 4550 N N . SER A 1 602 ? 40.692 15.841 -20.139 1.00 95.38 602 SER A N 1
ATOM 4551 C CA . SER A 1 602 ? 41.803 16.780 -20.360 1.00 95.38 602 SER A CA 1
ATOM 4552 C C . SER A 1 602 ? 42.588 17.149 -19.099 1.00 95.38 602 SER A C 1
ATOM 4554 O O . SER A 1 602 ? 43.433 18.046 -19.154 1.00 95.38 602 SER A O 1
ATOM 4556 N N . CYS A 1 603 ? 42.366 16.432 -17.993 1.00 92.50 603 CYS A N 1
ATOM 4557 C CA . CYS A 1 603 ? 42.973 16.684 -16.680 1.00 92.50 603 CYS A CA 1
ATOM 4558 C C . CYS A 1 603 ? 42.535 18.024 -16.052 1.00 92.50 603 CYS A C 1
ATOM 4560 O O . CYS A 1 603 ? 43.264 18.606 -15.252 1.00 92.50 603 CYS A O 1
ATOM 4562 N N . VAL A 1 604 ? 41.359 18.533 -16.432 1.00 92.62 604 VAL A N 1
ATOM 4563 C CA . VAL A 1 604 ? 40.747 19.720 -15.828 1.00 92.62 604 VAL A CA 1
ATOM 4564 C C . VAL A 1 604 ? 39.895 19.264 -14.647 1.00 92.62 604 VAL A C 1
ATOM 4566 O O . VAL A 1 604 ? 38.945 18.501 -14.822 1.00 92.62 604 VAL A O 1
ATOM 4569 N N . ASN A 1 605 ? 40.238 19.727 -13.444 1.00 87.56 605 ASN A N 1
ATOM 4570 C CA . ASN A 1 605 ? 39.477 19.423 -12.234 1.00 87.56 605 ASN A CA 1
ATOM 4571 C C . ASN A 1 605 ? 38.049 19.972 -12.343 1.00 87.56 605 ASN A C 1
ATOM 4573 O O . ASN A 1 605 ? 37.850 21.132 -12.710 1.00 87.56 605 ASN A O 1
ATOM 4577 N N . LEU A 1 606 ? 37.062 19.154 -11.978 1.00 89.50 606 LEU A N 1
ATOM 4578 C CA . LEU A 1 606 ? 35.673 19.590 -11.899 1.00 89.50 606 LEU A CA 1
ATOM 4579 C C . LEU A 1 606 ? 35.451 20.498 -10.682 1.00 89.50 606 LEU A C 1
ATOM 4581 O O . LEU A 1 606 ? 36.054 20.308 -9.625 1.00 89.50 606 LEU A O 1
ATOM 4585 N N . ALA A 1 607 ? 34.551 21.469 -10.824 1.00 87.19 607 ALA A N 1
ATOM 4586 C CA . ALA A 1 607 ? 34.092 22.289 -9.709 1.00 87.19 607 ALA A CA 1
ATOM 4587 C C . ALA A 1 607 ? 33.185 21.486 -8.755 1.00 87.19 607 ALA A C 1
ATOM 4589 O O . ALA A 1 607 ? 32.542 20.514 -9.157 1.00 87.19 607 ALA A O 1
ATOM 4590 N N . SER A 1 608 ? 33.097 21.932 -7.499 1.00 82.31 608 SER A N 1
ATOM 4591 C CA . SER A 1 608 ? 32.120 21.427 -6.523 1.00 82.31 608 SER A CA 1
ATOM 4592 C C . SER A 1 608 ? 30.685 21.511 -7.086 1.00 82.31 608 SER A C 1
ATOM 4594 O O . SER A 1 608 ? 30.368 22.509 -7.741 1.00 82.31 608 SER A O 1
ATOM 4596 N N . PRO A 1 609 ? 29.812 20.503 -6.875 1.00 84.62 609 PRO A N 1
ATOM 4597 C CA . PRO A 1 609 ? 30.001 19.304 -6.042 1.00 84.62 609 PRO A CA 1
ATOM 4598 C C . PRO A 1 609 ? 30.770 18.151 -6.715 1.00 84.62 609 PRO A C 1
ATOM 4600 O O . PRO A 1 609 ? 31.050 17.147 -6.072 1.00 84.62 609 PRO A O 1
ATOM 4603 N N . PHE A 1 610 ? 31.135 18.269 -7.993 1.00 87.31 610 PHE A N 1
ATOM 4604 C CA . PHE A 1 610 ? 31.669 17.166 -8.807 1.00 87.31 610 PHE A CA 1
ATOM 4605 C C . PHE A 1 610 ? 33.184 16.934 -8.658 1.00 87.31 610 PHE A C 1
ATOM 4607 O O . PHE A 1 610 ? 33.749 16.081 -9.339 1.00 87.31 610 PHE A O 1
ATOM 4614 N N . SER A 1 611 ? 33.858 17.673 -7.774 1.00 83.75 611 SER A N 1
ATOM 4615 C CA . SER A 1 611 ? 35.322 17.691 -7.622 1.00 83.75 611 SER A CA 1
ATOM 4616 C C . SER A 1 611 ? 35.956 16.374 -7.153 1.00 83.75 611 SER A C 1
ATOM 4618 O O . SER A 1 611 ? 37.174 16.235 -7.218 1.00 83.75 611 SER A O 1
ATOM 4620 N N . THR A 1 612 ? 35.159 15.416 -6.675 1.00 83.94 612 THR A N 1
ATOM 4621 C CA . THR A 1 612 ? 35.600 14.062 -6.292 1.00 83.94 612 THR A CA 1
ATOM 4622 C C . THR A 1 612 ? 35.440 13.022 -7.405 1.00 83.94 612 THR A C 1
ATOM 4624 O O . THR A 1 612 ? 35.970 11.923 -7.269 1.00 83.94 612 THR A O 1
ATOM 4627 N N . MET A 1 613 ? 34.728 13.340 -8.494 1.00 90.12 613 MET A N 1
ATOM 4628 C CA . MET A 1 613 ? 34.390 12.370 -9.538 1.00 90.12 613 MET A CA 1
ATOM 4629 C C . MET A 1 613 ? 35.631 11.930 -10.324 1.00 90.12 613 MET A C 1
ATOM 4631 O O . MET A 1 613 ? 36.376 12.750 -10.865 1.00 90.12 613 MET A O 1
ATOM 4635 N N . THR A 1 614 ? 35.834 10.621 -10.434 1.00 89.81 614 THR A N 1
ATOM 4636 C CA . THR A 1 614 ? 36.983 10.034 -11.123 1.00 89.81 614 THR A CA 1
ATOM 4637 C C . THR A 1 614 ? 36.717 9.781 -12.607 1.00 89.81 614 THR A C 1
ATOM 4639 O O . THR A 1 614 ? 35.589 9.571 -13.061 1.00 89.81 614 THR A O 1
ATOM 4642 N N . VAL A 1 615 ? 37.810 9.675 -13.369 1.00 90.50 615 VAL A N 1
ATOM 4643 C CA . VAL A 1 615 ? 37.802 9.211 -14.766 1.00 90.50 615 VAL A CA 1
ATOM 4644 C C . VAL A 1 615 ? 37.127 7.836 -14.920 1.00 90.50 615 VAL A C 1
ATOM 4646 O O . VAL A 1 615 ? 36.525 7.571 -15.957 1.00 90.50 615 VAL A O 1
ATOM 4649 N N . SER A 1 616 ? 37.190 6.963 -13.907 1.00 90.38 616 SER A N 1
ATOM 4650 C CA . SER A 1 616 ? 36.616 5.613 -13.985 1.00 90.38 616 SER A CA 1
ATOM 4651 C C . SER A 1 616 ? 35.087 5.615 -13.895 1.00 90.38 616 SER A C 1
ATOM 4653 O O . SER A 1 616 ? 34.432 4.870 -14.621 1.00 90.38 616 SER A O 1
ATOM 4655 N N . GLU A 1 617 ? 34.506 6.468 -13.048 1.00 91.69 617 GLU A N 1
ATOM 4656 C CA . GLU A 1 617 ? 33.050 6.557 -12.851 1.00 91.69 617 GLU A CA 1
ATOM 4657 C C . GLU A 1 617 ? 32.350 7.176 -14.064 1.00 91.69 617 GLU A C 1
ATOM 4659 O O . GLU A 1 617 ? 31.337 6.652 -14.539 1.00 91.69 617 GLU A O 1
ATOM 4664 N N . ILE A 1 618 ? 32.921 8.246 -14.632 1.00 93.81 618 ILE A N 1
ATOM 4665 C CA . ILE A 1 618 ? 32.371 8.846 -15.853 1.00 93.81 618 ILE A CA 1
ATOM 4666 C C . ILE A 1 618 ? 32.577 7.936 -17.073 1.00 93.81 618 ILE A C 1
ATOM 4668 O O . ILE A 1 618 ? 31.689 7.834 -17.914 1.00 93.81 618 ILE A O 1
ATOM 4672 N N . HIS A 1 619 ? 33.685 7.189 -17.142 1.00 95.12 619 HIS A N 1
ATOM 4673 C CA . HIS A 1 619 ? 33.902 6.177 -18.180 1.00 95.12 619 HIS A CA 1
ATOM 4674 C C . HIS A 1 619 ? 32.873 5.039 -18.110 1.00 95.12 619 HIS A C 1
ATOM 4676 O O . HIS A 1 619 ? 32.299 4.684 -19.138 1.00 95.12 619 HIS A O 1
ATOM 4682 N N . ALA A 1 620 ? 32.598 4.506 -16.915 1.00 94.12 620 ALA A N 1
ATOM 4683 C CA . ALA A 1 620 ? 31.572 3.481 -16.719 1.00 94.12 620 ALA A CA 1
ATOM 4684 C C . ALA A 1 620 ? 30.171 3.998 -17.093 1.00 94.12 620 ALA A C 1
ATOM 4686 O O . ALA A 1 620 ? 29.418 3.303 -17.774 1.00 94.12 620 ALA A O 1
ATOM 4687 N N . THR A 1 621 ? 29.859 5.243 -16.716 1.00 96.12 621 THR A N 1
ATOM 4688 C CA . THR A 1 621 ? 28.608 5.926 -17.080 1.00 96.12 621 THR A CA 1
ATOM 4689 C C . THR A 1 621 ? 28.458 6.042 -18.602 1.00 96.12 621 THR A C 1
ATOM 4691 O O . THR A 1 621 ? 27.438 5.629 -19.149 1.00 96.12 621 THR A O 1
ATOM 4694 N N . ILE A 1 622 ? 29.492 6.508 -19.311 1.00 97.00 622 ILE A N 1
ATOM 4695 C CA . ILE A 1 622 ? 29.466 6.634 -20.777 1.00 97.00 622 ILE A CA 1
ATOM 4696 C C . ILE A 1 622 ? 29.370 5.272 -21.472 1.00 97.00 622 ILE A C 1
ATOM 4698 O O . ILE A 1 622 ? 28.529 5.114 -22.348 1.00 97.00 622 ILE A O 1
ATOM 4702 N N . SER A 1 623 ? 30.165 4.275 -21.077 1.00 95.31 623 SER A N 1
ATOM 4703 C CA . SER A 1 623 ? 30.129 2.940 -21.701 1.00 95.31 623 SER A CA 1
ATOM 4704 C C . SER A 1 623 ? 28.754 2.267 -21.539 1.00 95.31 623 SER A C 1
ATOM 4706 O O . SER A 1 623 ? 28.243 1.625 -22.463 1.00 95.31 623 SER A O 1
ATOM 4708 N N . LYS A 1 624 ? 28.091 2.491 -20.394 1.00 96.62 624 LYS A N 1
ATOM 4709 C CA . LYS A 1 624 ? 26.705 2.076 -20.124 1.00 96.62 624 LYS A CA 1
ATOM 4710 C C . LYS A 1 624 ? 25.691 2.810 -21.015 1.00 96.62 624 LYS A C 1
ATOM 4712 O O . LYS A 1 624 ? 24.801 2.163 -21.566 1.00 96.62 624 LYS A O 1
ATOM 4717 N N . ILE A 1 625 ? 25.854 4.120 -21.215 1.00 97.75 625 ILE A N 1
ATOM 4718 C CA . ILE A 1 625 ? 25.035 4.941 -22.125 1.00 97.75 625 ILE A CA 1
ATOM 4719 C C . ILE A 1 625 ? 25.217 4.516 -23.595 1.00 97.75 625 ILE A C 1
ATOM 4721 O O . ILE A 1 625 ? 24.231 4.281 -24.291 1.00 97.75 625 ILE A O 1
ATOM 4725 N N . ASP A 1 626 ? 26.450 4.339 -24.069 1.00 96.19 626 ASP A N 1
ATOM 4726 C CA . ASP A 1 626 ? 26.733 3.924 -25.449 1.00 96.19 626 ASP A CA 1
ATOM 4727 C C . ASP A 1 626 ? 26.269 2.490 -25.731 1.00 96.19 626 ASP A C 1
ATOM 4729 O O . ASP A 1 626 ? 25.784 2.184 -26.823 1.00 96.19 626 ASP A O 1
ATOM 4733 N N . SER A 1 627 ? 26.320 1.609 -24.734 1.00 95.38 627 SER A N 1
ATOM 4734 C CA . SER A 1 627 ? 25.780 0.250 -24.843 1.00 95.38 627 SER A CA 1
ATOM 4735 C C . SER A 1 627 ? 24.244 0.193 -24.798 1.00 95.38 627 SER A C 1
ATOM 4737 O O . SER A 1 627 ? 23.673 -0.804 -25.241 1.00 95.38 627 SER A O 1
ATOM 4739 N N . ALA A 1 628 ? 23.561 1.245 -24.322 1.00 96.25 628 ALA A N 1
ATOM 4740 C CA . ALA A 1 628 ? 22.130 1.235 -23.995 1.00 96.25 628 ALA A CA 1
ATOM 4741 C C . ALA A 1 628 ? 21.217 0.740 -25.128 1.00 96.25 628 ALA A C 1
ATOM 4743 O O . ALA A 1 628 ? 20.310 -0.055 -24.876 1.00 96.25 628 ALA A O 1
ATOM 4744 N N . PHE A 1 629 ? 21.479 1.170 -26.366 1.00 95.38 629 PHE A N 1
ATOM 4745 C CA . PHE A 1 629 ? 20.719 0.812 -27.568 1.00 95.38 629 PHE A CA 1
ATOM 4746 C C . PHE A 1 629 ? 21.622 0.241 -28.676 1.00 95.38 629 PHE A C 1
ATOM 4748 O O . PHE A 1 629 ? 21.366 0.445 -29.866 1.00 95.38 629 PHE A O 1
ATOM 4755 N N . THR A 1 630 ? 22.696 -0.455 -28.293 1.00 92.00 630 THR A N 1
ATOM 4756 C CA . THR A 1 630 ? 23.617 -1.106 -29.233 1.00 92.00 630 THR A CA 1
ATOM 4757 C C . THR A 1 630 ? 23.030 -2.414 -29.767 1.00 92.00 630 THR A C 1
ATOM 4759 O O . THR A 1 630 ? 22.523 -3.233 -29.005 1.00 92.00 630 THR A O 1
ATOM 4762 N N . ALA A 1 631 ? 23.175 -2.649 -31.074 1.00 83.12 631 ALA A N 1
ATOM 4763 C CA . ALA A 1 631 ? 22.971 -3.954 -31.707 1.00 83.12 631 ALA A CA 1
ATOM 4764 C C . ALA A 1 631 ? 24.217 -4.359 -32.513 1.00 83.12 631 ALA A C 1
ATOM 4766 O O . ALA A 1 631 ? 24.848 -3.488 -33.117 1.00 83.12 631 ALA A O 1
ATOM 4767 N N . PRO A 1 632 ? 24.561 -5.661 -32.582 1.00 69.88 632 PRO A N 1
ATOM 4768 C CA . PRO A 1 632 ? 25.675 -6.146 -33.398 1.00 69.88 632 PRO A CA 1
ATOM 4769 C C . PRO A 1 632 ? 25.382 -6.074 -34.908 1.00 69.88 632 PRO A C 1
ATOM 4771 O O . PRO A 1 632 ? 26.316 -6.062 -35.710 1.00 69.88 632 PRO A O 1
ATOM 4774 N N . SER A 1 633 ? 24.105 -6.010 -35.307 1.00 65.50 633 SER A N 1
ATOM 4775 C CA . SER A 1 633 ? 23.661 -5.810 -36.688 1.00 65.50 633 SER A CA 1
ATOM 4776 C C . SER A 1 633 ? 23.159 -4.384 -36.945 1.00 65.50 633 SER A C 1
ATOM 4778 O O . SER A 1 633 ? 22.611 -3.689 -36.080 1.00 65.50 633 SER A O 1
ATOM 4780 N N . VAL A 1 634 ? 23.346 -3.943 -38.189 1.00 65.00 634 VAL A N 1
ATOM 4781 C CA . VAL A 1 634 ? 22.747 -2.720 -38.727 1.00 65.00 634 VAL A CA 1
ATOM 4782 C C . VAL A 1 634 ? 21.545 -3.122 -39.571 1.00 65.00 634 VAL A C 1
ATOM 4784 O O . VAL A 1 634 ? 21.684 -3.501 -40.734 1.00 65.00 634 VAL A O 1
ATOM 4787 N N . ASP A 1 635 ? 20.366 -3.061 -38.958 1.00 54.62 635 ASP A N 1
ATOM 4788 C CA . ASP A 1 635 ? 19.144 -3.560 -39.575 1.00 54.62 635 ASP A CA 1
ATOM 4789 C C . ASP A 1 635 ? 18.493 -2.496 -40.470 1.00 54.62 635 ASP A C 1
ATOM 4791 O O . ASP A 1 635 ? 18.122 -1.402 -40.033 1.00 54.62 635 ASP A O 1
ATOM 4795 N N . THR A 1 636 ? 18.382 -2.865 -41.747 1.00 50.38 636 THR A N 1
ATOM 4796 C CA . THR A 1 636 ? 17.443 -2.340 -42.750 1.00 50.38 636 THR A CA 1
ATOM 4797 C C . THR A 1 636 ? 17.288 -0.817 -42.874 1.00 50.38 636 THR A C 1
ATOM 4799 O O . THR A 1 636 ? 16.288 -0.232 -42.476 1.00 50.38 636 THR A O 1
ATOM 4802 N N . LEU A 1 637 ? 18.151 -0.218 -43.701 1.00 50.66 637 LEU A N 1
ATOM 4803 C CA . LEU A 1 637 ? 17.666 0.527 -44.873 1.00 50.66 637 LEU A CA 1
ATOM 4804 C C . LEU A 1 637 ? 18.554 0.246 -46.093 1.00 50.66 637 LEU A C 1
ATOM 4806 O O . LEU A 1 637 ? 19.760 0.028 -45.979 1.00 50.66 637 LEU A O 1
ATOM 4810 N N . SER A 1 638 ? 17.954 0.284 -47.285 1.00 52.19 638 SER A N 1
ATOM 4811 C CA . SER A 1 638 ? 18.721 0.415 -48.531 1.00 52.19 638 SER A CA 1
ATOM 4812 C C . SER A 1 638 ? 19.232 1.855 -48.688 1.00 52.19 638 SER A C 1
ATOM 4814 O O . SER A 1 638 ? 18.713 2.766 -48.045 1.00 52.19 638 SER A O 1
ATOM 4816 N N . PHE A 1 639 ? 20.219 2.093 -49.559 1.00 52.47 639 PHE A N 1
ATOM 4817 C CA . PHE A 1 639 ? 20.758 3.439 -49.824 1.00 52.47 639 PHE A CA 1
ATOM 4818 C C . PHE A 1 639 ? 19.794 4.350 -50.632 1.00 52.47 639 PHE A C 1
ATOM 4820 O O . PHE A 1 639 ? 20.195 4.914 -51.659 1.00 52.47 639 PHE A O 1
ATOM 4827 N N . ALA A 1 640 ? 18.555 4.521 -50.167 1.00 50.38 640 ALA A N 1
ATOM 4828 C CA . ALA A 1 640 ? 17.708 5.662 -50.508 1.00 50.38 640 ALA A CA 1
ATOM 4829 C C . ALA A 1 640 ? 18.393 6.990 -50.109 1.00 50.38 640 ALA A C 1
ATOM 4831 O O . ALA A 1 640 ? 19.476 6.996 -49.516 1.00 50.38 640 ALA A O 1
ATOM 4832 N N . ASP A 1 641 ? 17.795 8.125 -50.466 1.00 51.78 641 ASP A N 1
ATOM 4833 C CA . ASP A 1 641 ? 18.527 9.399 -50.550 1.00 51.78 641 ASP A CA 1
ATOM 4834 C C . ASP A 1 641 ? 18.951 10.010 -49.201 1.00 51.78 641 ASP A C 1
ATOM 4836 O O . ASP A 1 641 ? 19.832 10.867 -49.168 1.00 51.78 641 ASP A O 1
ATOM 4840 N N . SER A 1 642 ? 18.440 9.491 -48.077 1.00 62.16 642 SER A N 1
ATOM 4841 C CA . SER A 1 642 ? 19.072 9.641 -46.760 1.00 62.16 642 SER A CA 1
ATOM 4842 C C . SER A 1 642 ? 19.310 8.278 -46.109 1.00 62.16 642 SER A C 1
ATOM 4844 O O . SER A 1 642 ? 18.352 7.540 -45.875 1.00 62.16 642 SER A O 1
ATOM 4846 N N . LEU A 1 643 ? 20.562 7.982 -45.745 1.00 75.56 643 LEU A N 1
ATOM 4847 C CA . LEU A 1 643 ? 20.896 6.894 -44.822 1.00 75.56 643 LEU A CA 1
ATOM 4848 C C . LEU A 1 643 ? 20.218 7.144 -43.473 1.00 75.56 643 LEU A C 1
ATOM 4850 O O . LEU A 1 643 ? 20.436 8.196 -42.878 1.00 75.56 643 LEU A O 1
ATOM 4854 N N . ARG A 1 644 ? 19.457 6.168 -42.977 1.00 80.38 644 ARG A N 1
ATOM 4855 C CA . ARG A 1 644 ? 18.978 6.112 -41.591 1.00 80.38 644 ARG A CA 1
ATOM 4856 C C . ARG A 1 644 ? 19.007 4.667 -41.120 1.00 80.38 644 ARG A C 1
ATOM 4858 O O . ARG A 1 644 ? 18.792 3.767 -41.927 1.00 80.38 644 ARG A O 1
ATOM 4865 N N . LEU A 1 645 ? 19.279 4.450 -39.843 1.00 83.12 645 LEU A N 1
ATOM 4866 C CA . LEU A 1 645 ? 19.206 3.145 -39.203 1.00 83.12 645 LEU A CA 1
ATOM 4867 C C . LEU A 1 645 ? 17.973 3.105 -38.298 1.00 83.12 645 LEU A C 1
ATOM 4869 O O . LEU A 1 645 ? 17.660 4.084 -37.619 1.00 83.12 645 LEU A O 1
ATOM 4873 N N . THR A 1 646 ? 17.288 1.967 -38.287 1.00 83.75 646 THR A N 1
ATOM 4874 C CA . THR A 1 646 ? 16.155 1.685 -37.394 1.00 83.75 646 THR A CA 1
ATOM 4875 C C . THR A 1 646 ? 16.577 1.719 -35.922 1.00 83.75 646 THR A C 1
ATOM 4877 O O . THR A 1 646 ? 17.744 1.477 -35.606 1.00 83.75 646 THR A O 1
ATOM 4880 N N . GLY A 1 647 ? 15.651 1.998 -35.002 1.00 87.06 647 GLY A N 1
ATOM 4881 C CA . GLY A 1 647 ? 15.907 1.801 -33.573 1.00 87.06 647 GLY A CA 1
ATOM 4882 C C . GLY A 1 647 ? 16.092 0.319 -33.229 1.00 87.06 647 GLY A C 1
ATOM 4883 O O . GLY A 1 647 ? 15.566 -0.550 -33.918 1.00 87.06 647 GLY A O 1
ATOM 4884 N N . VAL A 1 648 ? 16.866 0.037 -32.182 1.00 90.06 648 VAL A N 1
ATOM 4885 C CA . VAL A 1 648 ? 17.180 -1.323 -31.713 1.00 90.06 648 VAL A CA 1
ATOM 4886 C C . VAL A 1 648 ? 16.129 -1.826 -30.728 1.00 90.06 648 VAL A C 1
ATOM 4888 O O . VAL A 1 648 ? 15.683 -2.964 -30.831 1.00 90.06 648 VAL A O 1
ATOM 4891 N N . LYS A 1 649 ? 15.727 -0.982 -29.772 1.00 91.94 649 LYS A N 1
ATOM 4892 C CA . LYS A 1 649 ? 14.703 -1.292 -28.765 1.00 91.94 649 LYS A CA 1
ATOM 4893 C C . LYS A 1 649 ? 14.058 -0.011 -28.207 1.00 91.94 649 LYS A C 1
ATOM 4895 O O . LYS A 1 649 ? 14.672 1.055 -28.327 1.00 91.94 649 LYS A O 1
ATOM 4900 N N . PRO A 1 650 ? 12.836 -0.086 -27.647 1.00 93.81 650 PRO A N 1
ATOM 4901 C CA . PRO A 1 650 ? 12.149 1.057 -27.042 1.00 93.81 650 PRO A CA 1
ATOM 4902 C C . PRO A 1 650 ? 12.786 1.497 -25.716 1.00 93.81 650 PRO A C 1
ATOM 4904 O O . PRO A 1 650 ? 13.447 0.704 -25.040 1.00 93.81 650 PRO A O 1
ATOM 4907 N N . LEU A 1 651 ? 12.569 2.760 -25.335 1.00 94.62 651 LEU A N 1
ATOM 4908 C CA . LEU A 1 651 ? 13.169 3.386 -24.150 1.00 94.62 651 LEU A CA 1
ATOM 4909 C C . LEU A 1 651 ? 12.855 2.652 -22.838 1.00 94.62 651 LEU A C 1
ATOM 4911 O O . LEU A 1 651 ? 13.756 2.495 -22.019 1.00 94.62 651 LEU A O 1
ATOM 4915 N N . PHE A 1 652 ? 11.639 2.118 -22.659 1.00 91.12 652 PHE A N 1
ATOM 4916 C CA . PHE A 1 652 ? 11.276 1.382 -21.432 1.00 91.12 652 PHE A CA 1
ATOM 4917 C C . PHE A 1 652 ? 12.153 0.140 -21.158 1.00 91.12 652 PHE A C 1
ATOM 4919 O O . PHE A 1 652 ? 12.164 -0.377 -20.045 1.00 91.12 652 PHE A O 1
ATOM 4926 N N . GLN A 1 653 ? 12.915 -0.342 -22.150 1.00 93.12 653 GLN A N 1
ATOM 4927 C CA . GLN A 1 653 ? 13.878 -1.441 -22.000 1.00 93.12 653 GLN A CA 1
ATOM 4928 C C . GLN A 1 653 ? 15.299 -0.966 -21.631 1.00 93.12 653 GLN A C 1
ATOM 4930 O O . GLN A 1 653 ? 16.267 -1.729 -21.760 1.00 93.12 653 GLN A O 1
ATOM 4935 N N . VAL A 1 654 ? 15.461 0.290 -21.208 1.00 95.56 654 VAL A N 1
ATOM 4936 C CA . VAL A 1 654 ? 16.703 0.848 -20.661 1.00 95.56 654 VAL A CA 1
ATOM 4937 C C . VAL A 1 654 ? 16.384 1.505 -19.313 1.00 95.56 654 VAL A C 1
ATOM 4939 O O . VAL A 1 654 ? 16.066 2.688 -19.276 1.00 95.56 654 VAL A O 1
ATOM 4942 N N . PRO A 1 655 ? 16.487 0.774 -18.185 1.00 93.88 655 PRO A N 1
ATOM 4943 C CA . PRO A 1 655 ? 16.006 1.247 -16.882 1.00 93.88 655 PRO A CA 1
ATOM 4944 C C . PRO A 1 655 ? 16.802 2.420 -16.286 1.00 93.88 655 PRO A C 1
ATOM 4946 O O . PRO A 1 655 ? 16.475 2.874 -15.198 1.00 93.88 655 PRO A O 1
ATOM 4949 N N . PHE A 1 656 ? 17.855 2.878 -16.970 1.00 95.62 656 PHE A N 1
ATOM 4950 C CA . PHE A 1 656 ? 18.726 3.973 -16.542 1.00 95.62 656 PHE A CA 1
ATOM 4951 C C . PHE A 1 656 ? 18.691 5.202 -17.470 1.00 95.62 656 PHE A C 1
ATOM 4953 O O . PHE A 1 656 ? 19.516 6.104 -17.324 1.00 95.62 656 PHE A O 1
ATOM 4960 N N . LEU A 1 657 ? 17.778 5.227 -18.453 1.00 96.31 657 LEU A N 1
ATOM 4961 C CA . LEU A 1 657 ? 17.527 6.382 -19.318 1.00 96.31 657 LEU A CA 1
ATOM 4962 C C . LEU A 1 657 ? 16.038 6.740 -19.304 1.00 96.31 657 LEU A C 1
ATOM 4964 O O . LEU A 1 657 ? 15.179 5.864 -19.375 1.00 96.31 657 LEU A O 1
ATOM 4968 N N . GLN A 1 658 ? 15.743 8.035 -19.244 1.00 94.31 658 GLN A N 1
ATOM 4969 C CA . GLN A 1 658 ? 14.386 8.578 -19.141 1.00 94.31 658 GLN A CA 1
ATOM 4970 C C . GLN A 1 658 ? 14.181 9.719 -20.147 1.00 94.31 658 GLN A C 1
ATOM 4972 O O . GLN A 1 658 ? 15.147 10.345 -20.588 1.00 94.31 658 GLN A O 1
ATOM 4977 N N . LEU A 1 659 ? 12.930 10.027 -20.496 1.00 92.25 659 LEU A N 1
ATOM 4978 C CA . LEU A 1 659 ? 12.612 11.249 -21.246 1.00 92.25 659 LEU A CA 1
ATOM 4979 C C . LEU A 1 659 ? 12.854 12.471 -20.349 1.00 92.25 659 LEU A C 1
ATOM 4981 O O . LEU A 1 659 ? 12.325 12.521 -19.240 1.00 92.25 659 LEU A O 1
ATOM 4985 N N . THR A 1 660 ? 13.615 13.469 -20.807 1.00 90.81 660 THR A N 1
ATOM 4986 C CA . THR A 1 660 ? 13.798 14.704 -20.029 1.00 90.81 660 THR A CA 1
ATOM 4987 C C . THR A 1 660 ? 12.512 15.550 -20.061 1.00 90.81 660 THR A C 1
ATOM 4989 O O . THR A 1 660 ? 12.081 15.948 -21.148 1.00 90.81 660 THR A O 1
ATOM 4992 N N . PRO A 1 661 ? 11.882 15.864 -18.908 1.00 83.44 661 PRO A N 1
ATOM 4993 C CA . PRO A 1 661 ? 10.598 16.565 -18.878 1.00 83.44 661 PRO A CA 1
ATOM 4994 C C . PRO A 1 661 ? 10.621 17.912 -19.612 1.00 83.44 661 PRO A C 1
ATOM 4996 O O . PRO A 1 661 ? 11.511 18.735 -19.409 1.00 83.44 661 PRO A O 1
ATOM 4999 N N . GLY A 1 662 ? 9.626 18.140 -20.474 1.00 82.94 662 GLY A N 1
ATOM 5000 C CA . GLY A 1 662 ? 9.478 19.379 -21.247 1.00 82.94 662 GLY A CA 1
ATOM 5001 C C . GLY A 1 662 ? 10.468 19.568 -22.407 1.00 82.94 662 GLY A C 1
ATOM 5002 O O . GLY A 1 662 ? 10.342 20.548 -23.143 1.00 82.94 662 GLY A O 1
ATOM 5003 N N . ILE A 1 663 ? 11.423 18.655 -22.618 1.00 84.00 663 ILE A N 1
ATOM 5004 C CA . ILE A 1 663 ? 12.392 18.746 -23.716 1.00 84.00 663 ILE A CA 1
ATOM 5005 C C . ILE A 1 663 ? 11.882 17.989 -24.945 1.00 84.00 663 ILE A C 1
ATOM 5007 O O . ILE A 1 663 ? 11.739 16.770 -24.943 1.00 84.00 663 ILE A O 1
ATOM 5011 N N . VAL A 1 664 ? 11.663 18.722 -26.038 1.00 74.75 664 VAL A N 1
ATOM 5012 C CA . VAL A 1 664 ? 11.443 18.135 -27.367 1.00 74.75 664 VAL A CA 1
ATOM 5013 C C . VAL A 1 664 ? 12.802 17.963 -28.063 1.00 74.75 664 VAL A C 1
ATOM 5015 O O . VAL A 1 664 ? 13.548 18.945 -28.133 1.00 74.75 664 VAL A O 1
ATOM 5018 N N . PRO A 1 665 ? 13.123 16.777 -28.624 1.00 72.88 665 PRO A N 1
ATOM 5019 C CA . PRO A 1 665 ? 14.347 16.535 -29.389 1.00 72.88 665 PRO A CA 1
ATOM 5020 C C . PRO A 1 665 ? 14.656 17.623 -30.426 1.00 72.88 665 PRO A C 1
ATOM 5022 O O . PRO A 1 665 ? 13.910 17.826 -31.393 1.00 72.88 665 PRO A O 1
ATOM 5025 N N . LYS A 1 666 ? 15.779 18.322 -30.252 1.00 61.50 666 LYS A N 1
ATOM 5026 C CA . LYS A 1 666 ? 16.159 19.469 -31.076 1.00 61.50 666 LYS A CA 1
ATOM 5027 C C . LYS A 1 666 ? 16.677 18.980 -32.422 1.00 61.50 666 LYS A C 1
ATOM 5029 O O . LYS A 1 666 ? 17.772 18.438 -32.547 1.00 61.50 666 LYS A O 1
ATOM 5034 N N . ARG A 1 667 ? 15.915 19.245 -33.482 1.00 54.97 667 ARG A N 1
ATOM 5035 C CA . ARG A 1 667 ? 16.327 18.957 -34.863 1.00 54.97 667 ARG A CA 1
ATOM 5036 C C . ARG A 1 667 ? 17.324 20.013 -35.369 1.00 54.97 667 ARG A C 1
ATOM 5038 O O . ARG A 1 667 ? 16.972 20.874 -36.172 1.00 54.97 667 ARG A O 1
ATOM 5045 N N . VAL A 1 668 ? 18.550 19.976 -34.843 1.00 51.84 668 VAL A N 1
ATOM 5046 C CA . VAL A 1 668 ? 19.564 21.029 -35.028 1.00 51.84 668 VAL A CA 1
ATOM 5047 C C . VAL A 1 668 ? 20.155 21.034 -36.441 1.00 51.84 668 VAL A C 1
ATOM 5049 O O . VAL A 1 668 ? 20.829 20.096 -36.865 1.00 51.84 668 VAL A O 1
ATOM 5052 N N . ILE A 1 669 ? 19.982 22.160 -37.133 1.00 47.34 669 ILE A N 1
ATOM 5053 C CA . ILE A 1 669 ? 20.852 22.579 -38.235 1.00 47.34 669 ILE A CA 1
ATOM 5054 C C . ILE A 1 669 ? 22.149 23.103 -37.599 1.00 47.34 669 ILE A C 1
ATOM 5056 O O . ILE A 1 669 ? 22.090 24.077 -36.860 1.00 47.34 669 ILE A O 1
ATOM 5060 N N . SER A 1 670 ? 23.289 22.457 -37.886 1.00 37.72 670 SER A N 1
ATOM 5061 C CA . SER A 1 670 ? 24.659 22.816 -37.439 1.00 37.72 670 SER A CA 1
ATOM 5062 C C . SER A 1 670 ? 24.859 23.070 -35.929 1.00 37.72 670 SER A C 1
ATOM 5064 O O . SER A 1 670 ? 24.516 24.124 -35.403 1.00 37.72 670 SER A O 1
ATOM 5066 N N . LEU A 1 671 ? 25.521 22.129 -35.246 1.00 36.06 671 LEU A N 1
ATOM 5067 C CA . LEU A 1 671 ? 25.931 22.237 -33.837 1.00 36.06 671 LEU A CA 1
ATOM 5068 C C . LEU A 1 671 ? 27.149 23.170 -33.646 1.00 36.06 671 LEU A C 1
ATOM 5070 O O . LEU A 1 671 ? 28.249 22.693 -33.386 1.00 36.06 671 LEU A O 1
ATOM 5074 N N . GLU A 1 672 ? 26.962 24.489 -33.748 1.00 38.50 672 GLU A N 1
ATOM 5075 C CA . GLU A 1 672 ? 27.949 25.497 -33.306 1.00 38.50 672 GLU A CA 1
ATOM 5076 C C . GLU A 1 672 ? 27.235 26.688 -32.628 1.00 38.50 672 GLU A C 1
ATOM 5078 O O . GLU A 1 672 ? 26.776 27.604 -33.306 1.00 38.50 672 GLU A O 1
ATOM 5083 N N . ALA A 1 673 ? 27.098 26.655 -31.290 1.00 28.80 673 ALA A N 1
ATOM 5084 C CA . ALA A 1 673 ? 26.468 27.726 -30.495 1.00 28.80 673 ALA A CA 1
ATOM 5085 C C . ALA A 1 673 ? 26.866 27.745 -28.991 1.00 28.80 673 ALA A C 1
ATOM 5087 O O . ALA A 1 673 ? 26.019 28.015 -28.138 1.00 28.80 673 ALA A O 1
ATOM 5088 N N . SER A 1 674 ? 28.134 27.455 -28.663 1.00 29.61 674 SER A N 1
ATOM 5089 C CA . SER A 1 674 ? 28.769 27.764 -27.361 1.00 29.61 674 SER A CA 1
ATOM 5090 C C . SER A 1 674 ? 30.294 27.707 -27.470 1.00 29.61 674 SER A C 1
ATOM 5092 O O . SER A 1 674 ? 30.795 26.577 -27.680 1.00 29.61 674 SER A O 1
#